Protein AF-0000000077493148 (afdb_homodimer)

Sequence (542 aa):
MTMSTRLASRWSARLVGFLVSLLFLVLINYAHFGVLLRYVWPAKPPVNRKRCTCECWDTIFKGTYETGVGRYKHMYFNVTPQTLKMWTLTVAAVLLTYECVTYVIRVALRSKIRPSMFVLLLAVIHSHYYSWWVFIGYYNDDFYQQWWHQLVFTCSELLSTVLVLKQLDQAVALSPRLLLATAGIAAFHVLAAGKDQFVYNVLLRRGEFHQVYRDSALMVSDVVYLVVTSAELVRMWCCERRSRDDVRMFGRDVLFCLVVIFGLIAMLSYFMTMSTRLASRWSARLVGFLVSLLFLVLINYAHFGVLLRYVWPAKPPVNRKRCTCECWDTIFKGTYETGVGRYKHMYFNVTPQTLKMWTLTVAAVLLTYECVTYVIRVALRSKIRPSMFVLLLAVIHSHYYSWWVFIGYYNDDFYQQWWHQLVFTCSELLSTVLVLKQLDQAVALSPRLLLATAGIAAFHVLAAGKDQFVYNVLLRRGEFHQVYRDSALMVSDVVYLVVTSAELVRMWCCERRSRDDVRMFGRDVLFCLVVIFGLIAMLSYF

Nearest PDB structures (foldseek):
  7vg4-assembly3_E  TM=3.176E-01  e=3.019E+00  Methylorubrum extorquens AM1
  8a1g-assembly2_B  TM=2.869E-01  e=4.208E+00  Homo sapiens
  7vg4-assembly3_E  TM=3.173E-01  e=3.093E+00  Methylorubrum extorquens AM1
  8a1g-assembly2_B  TM=2.863E-01  e=4.304E+00  Homo sapiens

pLDDT: mean 89.39, std 10.22, range [43.03, 98.69]

Radius of gyration: 27.41 Å; Cα contacts (8 Å, |Δi|>4): 600; chains: 2; bounding box: 83×66×48 Å

Foldseek 3Di:
DDPVVVVVVVVVLLVVLVVVLVVVVVVVVCCVVVPCCPPVNDDDDDDDQPPDWDPPAPCVVPPPVDDDTDGDDPDGDHPDVLVVVLVVLVVVLSVVSSVLSSLLSVLVSPANWDVLLVVLVVLCVLVSVVLSVVSNVCSVVVNCPCVVVSVVLNVLSVVLNVLSSVPGHPVDDDDLLSLLSNLLSLVLQLVLLCVPPQCPCAVVVNHDPVSNVSSVSSNRSSVSSNVSSVVVNVVVVVVDDDDPVRVVVVVVSNVVSVVVSVVVSVVSVVD/DDPVVVVVVVVVLLVVLVVVLVCVVVVVVCCVVVPCCPPVNDDDDDDDQPPDWDQPAPCVVPPPVDDDTDGDDPDGDHPDVLVVVLVVLVVVLSVVSSVLSSLLSVLVSPANWDVLLVVLVVLCVLVSVVLSVVSNVCSVVVNCPCVVVSVVLNVLSVVLNVLSSVPGHPVDDDDLLSLLSNLLSLVLQLVLLCVPPQCPCAVVVNHDPVSNVSSVSSNRSSVSSNVSSVVVNVVVVVVDDDDPVRVVVVVVSNVVSVVVSVVVSVVSVVD

Structure (mmCIF, N/CA/C/O backbone):
data_AF-0000000077493148-model_v1
#
loop_
_entity.id
_entity.type
_entity.pdbx_description
1 polymer 'Hypp8855 protein'
#
loop_
_atom_site.group_PDB
_atom_site.id
_atom_site.type_symbol
_atom_site.label_atom_id
_atom_site.label_alt_id
_atom_site.label_comp_id
_atom_site.label_asym_id
_atom_site.label_entity_id
_atom_site.label_seq_id
_atom_site.pdbx_PDB_ins_code
_atom_site.Cartn_x
_atom_site.Cartn_y
_atom_site.Cartn_z
_atom_site.occupancy
_atom_site.B_iso_or_equiv
_atom_site.auth_seq_id
_atom_site.auth_comp_id
_atom_site.auth_asym_id
_atom_site.auth_atom_id
_atom_site.pdbx_PDB_model_num
ATOM 1 N N . MET A 1 1 ? -8.062 34.125 4.699 1 43.03 1 MET A N 1
ATOM 2 C CA . MET A 1 1 ? -8.273 32.844 4.027 1 43.03 1 MET A CA 1
ATOM 3 C C . MET A 1 1 ? -9.164 31.922 4.855 1 43.03 1 MET A C 1
ATOM 5 O O . MET A 1 1 ? -8.812 31.547 5.977 1 43.03 1 MET A O 1
ATOM 9 N N . THR A 1 2 ? -10.406 31.781 4.531 1 50.44 2 THR A N 1
ATOM 10 C CA . THR A 1 2 ? -11.5 31.266 5.336 1 50.44 2 THR A CA 1
ATOM 11 C C . THR A 1 2 ? -11.336 29.75 5.551 1 50.44 2 THR A C 1
ATOM 13 O O . THR A 1 2 ? -10.594 29.094 4.824 1 50.44 2 THR A O 1
ATOM 16 N N . MET A 1 3 ? -11.875 29.297 6.684 1 53.62 3 MET A N 1
ATOM 17 C CA . MET A 1 3 ? -11.93 27.891 7.098 1 53.62 3 MET A CA 1
ATOM 18 C C . MET A 1 3 ? -12.281 26.984 5.922 1 53.62 3 MET A C 1
ATOM 20 O O . MET A 1 3 ? -11.742 25.891 5.793 1 53.62 3 MET A O 1
ATOM 24 N N . SER A 1 4 ? -13.125 27.406 5.082 1 50.62 4 SER A N 1
ATOM 25 C CA . SER A 1 4 ? -13.57 26.672 3.904 1 50.62 4 SER A CA 1
ATOM 26 C C . SER A 1 4 ? -12.445 26.531 2.885 1 50.62 4 SER A C 1
ATOM 28 O O . SER A 1 4 ? -12.258 25.469 2.299 1 50.62 4 SER A O 1
ATOM 30 N N . THR A 1 5 ? -11.617 27.562 2.76 1 53.09 5 THR A N 1
ATOM 31 C CA . THR A 1 5 ? -10.531 27.547 1.784 1 53.09 5 THR A CA 1
ATOM 32 C C . THR A 1 5 ? -9.398 26.625 2.252 1 53.09 5 THR A C 1
ATOM 34 O O . THR A 1 5 ? -8.75 25.969 1.438 1 53.09 5 THR A O 1
ATOM 37 N N . ARG A 1 6 ? -9.281 26.641 3.539 1 56.59 6 ARG A N 1
ATOM 38 C CA . ARG A 1 6 ? -8.234 25.797 4.102 1 56.59 6 ARG A CA 1
ATOM 39 C C . ARG A 1 6 ? -8.594 24.312 3.986 1 56.59 6 ARG A C 1
ATOM 41 O O . ARG A 1 6 ? -7.742 23.484 3.686 1 56.59 6 ARG A O 1
ATOM 48 N N . LEU A 1 7 ? -9.898 24.031 4.195 1 53.72 7 LEU A N 1
ATOM 49 C CA . LEU A 1 7 ? -10.391 22.672 4.098 1 53.72 7 LEU A CA 1
ATOM 50 C C . LEU A 1 7 ? -10.32 22.156 2.658 1 53.72 7 LEU A C 1
ATOM 52 O O . LEU A 1 7 ? -9.938 21.016 2.416 1 53.72 7 LEU A O 1
ATOM 56 N N . ALA A 1 8 ? -10.688 23.062 1.84 1 57.09 8 ALA A N 1
ATOM 57 C CA . ALA A 1 8 ? -10.602 22.734 0.42 1 57.09 8 ALA A CA 1
ATOM 58 C C . ALA A 1 8 ? -9.148 22.516 -0.002 1 57.09 8 ALA A C 1
ATOM 60 O O . ALA A 1 8 ? -8.859 21.609 -0.784 1 57.09 8 ALA A O 1
ATOM 61 N N . SER A 1 9 ? -8.352 23.25 0.668 1 66.31 9 SER A N 1
ATOM 62 C CA . SER A 1 9 ? -6.938 23.156 0.33 1 66.31 9 SER A CA 1
ATOM 63 C C . SER A 1 9 ? -6.32 21.875 0.888 1 66.31 9 SER A C 1
ATOM 65 O O . SER A 1 9 ? -5.512 21.234 0.22 1 66.31 9 SER A O 1
ATOM 67 N N . ARG A 1 10 ? -6.852 21.516 2.029 1 70.88 10 ARG A N 1
ATOM 68 C CA . ARG A 1 10 ? -6.328 20.312 2.645 1 70.88 10 ARG A CA 1
ATOM 69 C C . ARG A 1 10 ? -6.793 19.062 1.891 1 70.88 10 ARG A C 1
ATOM 71 O O . ARG A 1 10 ? -6.016 18.125 1.681 1 70.88 10 ARG A O 1
ATOM 78 N N . TRP A 1 11 ? -8.023 19.109 1.496 1 71.94 11 TRP A N 1
ATOM 79 C CA . TRP A 1 11 ? -8.586 17.984 0.736 1 71.94 11 TRP A CA 1
ATOM 80 C C . TRP A 1 11 ? -7.895 17.859 -0.619 1 71.94 11 TRP A C 1
ATOM 82 O O . TRP A 1 11 ? -7.605 16.75 -1.067 1 71.94 11 TRP A O 1
ATOM 92 N N . SER A 1 12 ? -7.609 18.922 -1.089 1 76.81 12 SER A N 1
ATOM 93 C CA . SER A 1 12 ? -6.918 18.922 -2.373 1 76.81 12 SER A CA 1
ATOM 94 C C . SER A 1 12 ? -5.5 18.375 -2.234 1 76.81 12 SER A C 1
ATOM 96 O O . SER A 1 12 ? -5.051 17.578 -3.068 1 76.81 12 SER A O 1
ATOM 98 N N . ALA A 1 13 ? -4.934 18.688 -1.164 1 82.25 13 ALA A N 1
ATOM 99 C CA . ALA A 1 13 ? -3.572 18.203 -0.948 1 82.25 13 ALA A CA 1
ATOM 100 C C . ALA A 1 13 ? -3.557 16.688 -0.717 1 82.25 13 ALA A C 1
ATOM 102 O O . ALA A 1 13 ? -2.664 15.992 -1.203 1 82.25 13 ALA A O 1
ATOM 103 N N . ARG A 1 14 ? -4.57 16.297 -0.125 1 86 14 ARG A N 1
ATOM 104 C CA . ARG A 1 14 ? -4.664 14.875 0.151 1 86 14 ARG A CA 1
ATOM 105 C C . ARG A 1 14 ? -4.945 14.086 -1.124 1 86 14 ARG A C 1
ATOM 107 O O . ARG A 1 14 ? -4.352 13.031 -1.353 1 86 14 ARG A O 1
ATOM 114 N N . LEU A 1 15 ? -5.805 14.594 -1.872 1 90.31 15 LEU A N 1
ATOM 115 C CA . LEU A 1 15 ? -6.133 13.953 -3.141 1 90.31 15 LEU A CA 1
ATOM 116 C C . LEU A 1 15 ? -4.926 13.945 -4.074 1 90.31 15 LEU A C 1
ATOM 118 O O . LEU A 1 15 ? -4.633 12.93 -4.707 1 90.31 15 LEU A O 1
ATOM 122 N N . VAL A 1 16 ? -4.203 15.016 -4.121 1 92.94 16 VAL A N 1
ATOM 123 C CA . VAL A 1 16 ? -3.008 15.094 -4.949 1 92.94 16 VAL A CA 1
ATOM 124 C C . VAL A 1 16 ? -1.946 14.133 -4.422 1 92.94 16 VAL A C 1
ATOM 126 O O . VAL A 1 16 ? -1.298 13.422 -5.195 1 92.94 16 VAL A O 1
ATOM 129 N N . GLY A 1 17 ? -1.82 14.133 -3.141 1 93.81 17 GLY A N 1
ATOM 130 C CA . GLY A 1 17 ? -0.888 13.195 -2.539 1 93.81 17 GLY A CA 1
ATOM 131 C C . GLY A 1 17 ? -1.199 11.75 -2.875 1 93.81 17 GLY A C 1
ATOM 132 O O . GLY A 1 17 ? -0.297 10.969 -3.191 1 93.81 17 GLY A O 1
ATOM 133 N N . PHE A 1 18 ? -2.449 11.477 -2.848 1 95.81 18 PHE A N 1
ATOM 134 C CA . PHE A 1 18 ? -2.9 10.133 -3.174 1 95.81 18 PHE A CA 1
ATOM 135 C C . PHE A 1 18 ? -2.568 9.789 -4.621 1 95.81 18 PHE A C 1
ATOM 137 O O . PHE A 1 18 ? -1.953 8.75 -4.891 1 95.81 18 PHE A O 1
ATOM 144 N N . LEU A 1 19 ? -2.9 10.617 -5.492 1 97 19 LEU A N 1
ATOM 145 C CA . LEU A 1 19 ? -2.734 10.359 -6.918 1 97 19 LEU A CA 1
ATOM 146 C C . LEU A 1 19 ? -1.258 10.297 -7.293 1 97 19 LEU A C 1
ATOM 148 O O . LEU A 1 19 ? -0.843 9.438 -8.062 1 97 19 LEU A O 1
ATOM 152 N N . VAL A 1 20 ? -0.428 11.141 -6.758 1 97.25 20 VAL A N 1
ATOM 153 C CA . VAL A 1 20 ? 1 11.164 -7.055 1 97.25 20 VAL A CA 1
ATOM 154 C C . VAL A 1 20 ? 1.672 9.922 -6.484 1 97.2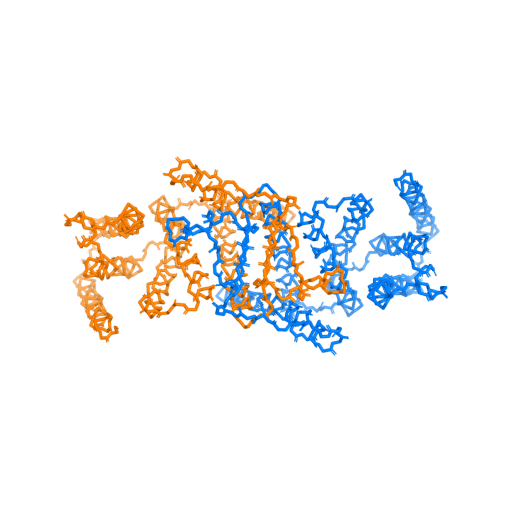5 20 VAL A C 1
ATOM 156 O O . VAL A 1 20 ? 2.531 9.32 -7.133 1 97.25 20 VAL A O 1
ATOM 159 N N . SER A 1 21 ? 1.252 9.57 -5.281 1 98 21 SER A N 1
ATOM 160 C CA . SER A 1 21 ? 1.817 8.367 -4.68 1 98 21 SER A CA 1
ATOM 161 C C . SER A 1 21 ? 1.467 7.125 -5.496 1 98 21 SER A C 1
ATOM 163 O O . SER A 1 21 ? 2.324 6.273 -5.742 1 98 21 SER A O 1
ATOM 165 N N . LEU A 1 22 ? 0.228 7.078 -5.883 1 98.25 22 LEU A N 1
ATOM 166 C CA . LEU A 1 22 ? -0.212 5.949 -6.695 1 98.25 22 LEU A CA 1
ATOM 167 C C . LEU A 1 22 ? 0.567 5.883 -8 1 98.25 22 LEU A C 1
ATOM 169 O O . LEU A 1 22 ? 1.091 4.828 -8.367 1 98.25 22 LEU A O 1
ATOM 173 N N . LEU A 1 23 ? 0.657 6.961 -8.641 1 98.25 23 LEU A N 1
ATOM 174 C CA . LEU A 1 23 ? 1.374 7.02 -9.906 1 98.25 23 LEU A CA 1
ATOM 175 C C . LEU A 1 23 ? 2.844 6.66 -9.719 1 98.25 23 LEU A C 1
ATOM 177 O O . LEU A 1 23 ? 3.402 5.887 -10.5 1 98.25 23 LEU A O 1
ATOM 181 N N . PHE A 1 24 ? 3.441 7.203 -8.703 1 98.25 24 PHE A N 1
ATOM 182 C CA . PHE A 1 24 ? 4.848 6.949 -8.43 1 98.25 24 PHE A CA 1
ATOM 183 C C . PHE A 1 24 ? 5.094 5.465 -8.188 1 98.25 24 PHE A C 1
ATOM 185 O O . PHE A 1 24 ? 6.008 4.879 -8.773 1 98.25 24 PHE A O 1
ATOM 192 N N . LEU A 1 25 ? 4.25 4.852 -7.359 1 98.38 25 LEU A N 1
ATOM 193 C CA . LEU A 1 25 ? 4.422 3.455 -6.977 1 98.38 25 LEU A CA 1
ATOM 194 C C . LEU A 1 25 ? 4.172 2.531 -8.164 1 98.38 25 LEU A C 1
ATOM 196 O O . LEU A 1 25 ? 4.797 1.476 -8.273 1 98.38 25 LEU A O 1
ATOM 200 N N . VAL A 1 26 ? 3.352 2.941 -9.055 1 98.12 26 VAL A N 1
ATOM 201 C CA . VAL A 1 26 ? 3.059 2.146 -10.242 1 98.12 26 VAL A CA 1
ATOM 202 C C . VAL A 1 26 ? 4.168 2.326 -11.273 1 98.12 26 VAL A C 1
ATOM 204 O O . VAL A 1 26 ? 4.664 1.348 -11.844 1 98.12 26 VAL A O 1
ATOM 207 N N . LEU A 1 27 ? 4.625 3.459 -11.406 1 97.12 27 LEU A N 1
ATOM 208 C CA . LEU A 1 27 ? 5.598 3.766 -12.445 1 97.12 27 LEU A CA 1
ATOM 209 C C . LEU A 1 27 ? 6.969 3.197 -12.094 1 97.12 27 LEU A C 1
ATOM 211 O O . LEU A 1 27 ? 7.719 2.789 -12.984 1 97.12 27 LEU A O 1
ATOM 215 N N . ILE A 1 28 ? 7.305 3.225 -10.883 1 96.5 28 ILE A N 1
ATOM 216 C CA . ILE A 1 28 ? 8.625 2.734 -10.508 1 96.5 28 ILE A CA 1
ATOM 217 C C . ILE A 1 28 ? 8.719 1.235 -10.789 1 96.5 28 ILE A C 1
ATOM 219 O O . ILE A 1 28 ? 9.75 0.744 -11.25 1 96.5 28 ILE A O 1
ATOM 223 N N . ASN A 1 29 ? 7.695 0.524 -10.5 1 93.88 29 ASN A N 1
ATOM 224 C CA . ASN A 1 29 ? 7.68 -0.9 -10.82 1 93.88 29 ASN A CA 1
ATOM 225 C C . ASN A 1 29 ? 7.629 -1.139 -12.328 1 93.88 29 ASN A C 1
ATOM 227 O O . ASN A 1 29 ? 8.266 -2.068 -12.828 1 93.88 29 ASN A O 1
ATOM 231 N N . TYR A 1 30 ? 6.93 -0.303 -12.984 1 94.25 30 TYR A N 1
ATOM 232 C CA . TYR A 1 30 ? 6.895 -0.405 -14.445 1 94.25 30 TYR A CA 1
ATOM 233 C C . TYR A 1 30 ? 8.266 -0.125 -15.047 1 94.25 30 TYR A C 1
ATOM 235 O O . TYR A 1 30 ? 8.68 -0.79 -16 1 94.25 30 TYR A O 1
ATOM 243 N N . ALA A 1 31 ? 8.914 0.811 -14.508 1 93.38 31 ALA A N 1
ATOM 244 C CA . ALA A 1 31 ? 10.266 1.113 -14.977 1 93.38 31 ALA A CA 1
ATOM 245 C C . ALA A 1 31 ? 11.195 -0.079 -14.766 1 93.38 31 ALA A C 1
ATOM 247 O O . ALA A 1 31 ? 12 -0.406 -15.641 1 93.38 31 ALA A O 1
ATOM 248 N N . HIS A 1 32 ? 11.039 -0.733 -13.672 1 90.88 32 HIS A N 1
ATOM 249 C CA . HIS A 1 32 ? 11.883 -1.879 -13.352 1 90.88 32 HIS A CA 1
ATOM 250 C C . HIS A 1 32 ? 11.531 -3.082 -14.219 1 90.88 32 HIS A C 1
ATOM 252 O O . HIS A 1 32 ? 12.375 -3.574 -14.977 1 90.88 32 HIS A O 1
ATOM 258 N N . PHE A 1 33 ? 10.312 -3.459 -14.25 1 88.75 33 PHE A N 1
ATOM 259 C CA . PHE A 1 33 ? 9.922 -4.723 -14.867 1 88.75 33 PHE A CA 1
ATOM 260 C C . PHE A 1 33 ? 9.5 -4.508 -16.312 1 88.75 33 PHE A C 1
ATOM 262 O O . PHE A 1 33 ? 9.75 -5.363 -17.172 1 88.75 33 PHE A O 1
ATOM 269 N N . GLY A 1 34 ? 8.906 -3.4 -16.594 1 85.12 34 GLY A N 1
ATOM 270 C CA . GLY A 1 34 ? 8.383 -3.15 -17.922 1 85.12 34 GLY A CA 1
ATOM 271 C C . GLY A 1 34 ? 9.422 -2.572 -18.875 1 85.12 34 GLY A C 1
ATOM 272 O O . GLY A 1 34 ? 9.328 -2.76 -20.078 1 85.12 34 GLY A O 1
ATOM 273 N N . VAL A 1 35 ? 10.398 -1.947 -18.266 1 86.81 35 VAL A N 1
ATOM 274 C CA . VAL A 1 35 ? 11.336 -1.258 -19.141 1 86.81 35 VAL A CA 1
ATOM 275 C C . VAL A 1 35 ? 12.734 -1.856 -18.969 1 86.81 35 VAL A C 1
ATOM 277 O O . VAL A 1 35 ? 13.242 -2.514 -19.891 1 86.81 35 VAL A O 1
ATOM 280 N N . LEU A 1 36 ? 13.273 -1.833 -17.828 1 83.69 36 LEU A N 1
ATOM 281 C CA . LEU A 1 36 ? 14.664 -2.217 -17.625 1 83.69 36 LEU A CA 1
ATOM 282 C C . LEU A 1 36 ? 14.859 -3.711 -17.875 1 83.69 36 LEU A C 1
ATOM 284 O O . LEU A 1 36 ? 15.727 -4.109 -18.641 1 83.69 36 LEU A O 1
ATOM 288 N N . LEU A 1 37 ? 14.039 -4.48 -17.312 1 79.75 37 LEU A N 1
ATOM 289 C CA . LEU A 1 37 ? 14.234 -5.922 -17.422 1 79.75 37 LEU A CA 1
ATOM 290 C C . LEU A 1 37 ? 13.836 -6.422 -18.797 1 79.75 37 LEU A C 1
ATOM 292 O O . LEU A 1 37 ? 14.375 -7.422 -19.281 1 79.75 37 LEU A O 1
ATOM 296 N N . ARG A 1 38 ? 13.023 -5.633 -19.438 1 76.06 38 ARG A N 1
ATOM 297 C CA . ARG A 1 38 ? 12.562 -6.055 -20.766 1 76.06 38 ARG A CA 1
ATOM 298 C C . ARG A 1 38 ? 13.547 -5.621 -21.844 1 76.06 38 ARG A C 1
ATOM 300 O O . ARG A 1 38 ? 13.789 -6.363 -22.797 1 76.06 38 ARG A O 1
ATOM 307 N N . TYR A 1 39 ? 14.109 -4.504 -21.625 1 79.25 39 TYR A N 1
ATOM 308 C CA . TYR A 1 39 ? 14.852 -3.949 -22.75 1 79.25 39 TYR A CA 1
ATOM 309 C C . TYR A 1 39 ? 16.344 -3.92 -22.453 1 79.25 39 TYR A C 1
ATOM 311 O O . TYR A 1 39 ? 17.172 -3.84 -23.375 1 79.25 39 TYR A O 1
ATOM 319 N N . VAL A 1 40 ? 16.641 -4.039 -21.234 1 76.19 40 VAL A N 1
ATOM 320 C CA . VAL A 1 40 ? 18.047 -3.916 -20.891 1 76.19 40 VAL A CA 1
ATOM 321 C C . VAL A 1 40 ? 18.609 -5.289 -20.531 1 76.19 40 VAL A C 1
ATOM 323 O O . VAL A 1 40 ? 19.781 -5.582 -20.844 1 76.19 40 VAL A O 1
ATOM 326 N N . TRP A 1 41 ? 17.734 -6.16 -20.078 1 75.94 41 TRP A N 1
ATOM 327 C CA . TRP A 1 41 ? 18.203 -7.473 -19.656 1 75.94 41 TRP A CA 1
ATOM 328 C C . TRP A 1 41 ? 18.031 -8.5 -20.766 1 75.94 41 TRP A C 1
ATOM 330 O O . TRP A 1 41 ? 17.219 -8.305 -21.672 1 75.94 41 TRP A O 1
ATOM 340 N N . PRO A 1 42 ? 18.812 -9.523 -20.641 1 72.81 42 PRO A N 1
ATOM 341 C CA . PRO A 1 42 ? 18.688 -10.562 -21.656 1 72.81 42 PRO A CA 1
ATOM 342 C C . PRO A 1 42 ? 17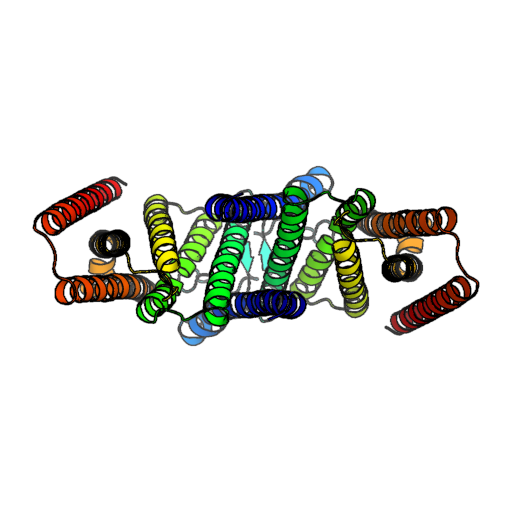.266 -11.141 -21.75 1 72.81 42 PRO A C 1
ATOM 344 O O . PRO A 1 42 ? 16.609 -11.289 -20.719 1 72.81 42 PRO A O 1
ATOM 347 N N . ALA A 1 43 ? 16.953 -11.477 -22.969 1 73.44 43 ALA A N 1
ATOM 348 C CA . ALA A 1 43 ? 15.617 -12.008 -23.234 1 73.44 43 ALA A CA 1
ATOM 349 C C . ALA A 1 43 ? 15.453 -13.391 -22.609 1 73.44 43 ALA A C 1
ATOM 351 O O . ALA A 1 43 ? 16.375 -14.211 -22.641 1 73.44 43 ALA A O 1
ATOM 352 N N . LYS A 1 44 ? 14.211 -13.609 -22.031 1 77.5 44 LYS A N 1
ATOM 353 C CA . LYS A 1 44 ? 13.867 -14.922 -21.484 1 77.5 44 LYS A CA 1
ATOM 354 C C . LYS A 1 44 ? 12.906 -15.664 -22.406 1 77.5 44 LYS A C 1
ATOM 356 O O . LYS A 1 44 ? 12.164 -15.039 -23.172 1 77.5 44 LYS A O 1
ATOM 361 N N . PRO A 1 45 ? 13.062 -17 -22.359 1 75.62 45 PRO A N 1
ATOM 362 C CA . PRO A 1 45 ? 12.164 -17.75 -23.234 1 75.62 45 PRO A CA 1
ATOM 363 C C . PRO A 1 45 ? 10.688 -17.484 -22.938 1 75.62 45 PRO A C 1
ATOM 365 O O . PRO A 1 45 ? 10.312 -17.281 -21.781 1 75.62 45 PRO A O 1
ATOM 368 N N . PRO A 1 46 ? 9.945 -17.531 -24.047 1 82.19 46 PRO A N 1
ATOM 369 C CA . PRO A 1 46 ? 8.516 -17.281 -23.859 1 82.19 46 PRO A CA 1
ATOM 370 C C . PRO A 1 46 ? 7.82 -18.406 -23.109 1 82.19 46 PRO A C 1
ATOM 372 O O . PRO A 1 46 ? 8.281 -19.562 -23.141 1 82.19 46 PRO A O 1
ATOM 375 N N . VAL A 1 47 ? 6.773 -18.109 -22.438 1 89.25 47 VAL A N 1
ATOM 376 C CA . VAL A 1 47 ? 5.969 -19.062 -21.672 1 89.25 47 VAL A CA 1
ATOM 377 C C . VAL A 1 47 ? 4.797 -19.547 -22.531 1 89.25 47 VAL A C 1
ATOM 379 O O . VAL A 1 47 ? 4.082 -18.734 -23.125 1 89.25 47 VAL A O 1
ATOM 382 N N . ASN A 1 48 ? 4.676 -20.875 -22.656 1 92.31 48 ASN A N 1
ATOM 383 C CA . ASN A 1 48 ? 3.486 -21.422 -23.297 1 92.31 48 ASN A CA 1
ATOM 384 C C . ASN A 1 48 ? 2.295 -21.438 -22.344 1 92.31 48 ASN A C 1
ATOM 386 O O . ASN A 1 48 ? 2.125 -22.391 -21.578 1 92.31 48 ASN A O 1
ATOM 390 N N . ARG A 1 49 ? 1.413 -20.562 -22.484 1 91.75 49 ARG A N 1
ATOM 391 C CA . ARG A 1 49 ? 0.325 -20.359 -21.531 1 91.75 49 ARG A CA 1
ATOM 392 C C . ARG A 1 49 ? -0.68 -21.5 -21.594 1 91.75 49 ARG A C 1
ATOM 394 O O . ARG A 1 49 ? -1.417 -21.75 -20.641 1 91.75 49 ARG A O 1
ATOM 401 N N . LYS A 1 50 ? -0.771 -22.141 -22.641 1 91.81 50 LYS A N 1
ATOM 402 C CA . LYS A 1 50 ? -1.789 -23.172 -22.828 1 91.81 50 LYS A CA 1
ATOM 403 C C . LYS A 1 50 ? -1.319 -24.516 -22.281 1 91.81 50 LYS A C 1
ATOM 405 O O . LYS A 1 50 ? -2.117 -25.297 -21.75 1 91.81 50 LYS A O 1
ATOM 410 N N . ARG A 1 51 ? -0.052 -24.766 -22.266 1 92.38 51 ARG A N 1
ATOM 411 C CA . ARG A 1 51 ? 0.412 -26.125 -21.984 1 92.38 51 ARG A CA 1
ATOM 412 C C . ARG A 1 51 ? 1.281 -26.156 -20.734 1 92.38 51 ARG A C 1
ATOM 414 O O . ARG A 1 51 ? 1.574 -27.219 -20.203 1 92.38 51 ARG A O 1
ATOM 421 N N . CYS A 1 52 ? 1.579 -24.969 -20.203 1 91.69 52 CYS A N 1
ATOM 422 C CA . CYS A 1 52 ? 2.482 -24.953 -19.062 1 91.69 52 CYS A CA 1
ATOM 423 C C . CYS A 1 52 ? 1.815 -25.547 -17.828 1 91.69 52 CYS A C 1
ATOM 425 O O . CYS A 1 52 ? 0.587 -25.594 -17.734 1 91.69 52 CYS A O 1
ATOM 427 N N . THR A 1 53 ? 2.668 -26.094 -17 1 90.44 53 THR A N 1
ATOM 428 C CA . THR A 1 53 ? 2.211 -26.609 -15.711 1 90.44 53 THR A CA 1
ATOM 429 C C . THR A 1 53 ? 3.094 -26.094 -14.578 1 90.44 53 THR A C 1
ATOM 431 O O . THR A 1 53 ? 4.254 -25.75 -14.797 1 90.44 53 THR A O 1
ATOM 434 N N . CYS A 1 54 ? 2.529 -25.984 -13.391 1 90.81 54 CYS A N 1
ATOM 435 C CA . CYS A 1 54 ? 3.266 -25.547 -12.211 1 90.81 54 CYS A CA 1
ATOM 436 C C . CYS A 1 54 ? 3.014 -26.5 -11.039 1 90.81 54 CYS A C 1
ATOM 438 O O . CYS A 1 54 ? 1.932 -26.484 -10.453 1 90.81 54 CYS A O 1
ATOM 440 N N . GLU A 1 55 ? 4.051 -27.203 -10.641 1 91.38 55 GLU A N 1
ATOM 441 C CA . GLU A 1 55 ? 3.973 -28.125 -9.516 1 91.38 55 GLU A CA 1
ATOM 442 C C . GLU A 1 55 ? 4.387 -27.438 -8.211 1 91.38 55 GLU A C 1
ATOM 444 O O . GLU A 1 55 ? 4.242 -28 -7.129 1 91.38 55 GLU A O 1
ATOM 449 N N . CYS A 1 56 ? 4.852 -26.266 -8.328 1 91.44 56 CYS A N 1
ATOM 450 C CA . CYS A 1 56 ? 5.422 -25.578 -7.172 1 91.44 56 CYS A CA 1
ATOM 451 C C . CYS A 1 56 ? 4.371 -24.734 -6.457 1 91.44 56 CYS A C 1
ATOM 453 O O . CYS A 1 56 ? 4.672 -24.062 -5.477 1 91.44 56 CYS A O 1
ATOM 455 N N . TRP A 1 57 ? 3.195 -24.828 -6.914 1 90.94 57 TRP A N 1
ATOM 456 C CA . TRP A 1 57 ? 2.123 -24 -6.359 1 90.94 57 TRP A CA 1
ATOM 457 C C . TRP A 1 57 ? 1.198 -24.844 -5.48 1 90.94 57 TRP A C 1
ATOM 459 O O . TRP A 1 57 ? 0.73 -25.906 -5.895 1 90.94 57 TRP A O 1
ATOM 469 N N . ASP A 1 58 ? 0.854 -24.328 -4.309 1 88.12 58 ASP A N 1
ATOM 470 C CA . ASP A 1 58 ? 0.04 -25.078 -3.359 1 88.12 58 ASP A CA 1
ATOM 471 C C . ASP A 1 58 ? -1.448 -24.891 -3.65 1 88.12 58 ASP A C 1
ATOM 473 O O . ASP A 1 58 ? -2.287 -25.594 -3.076 1 88.12 58 ASP A O 1
ATOM 477 N N . THR A 1 59 ? -1.874 -23.906 -4.453 1 84.62 59 THR A N 1
ATOM 478 C CA . THR A 1 59 ? -3.219 -23.672 -4.973 1 84.62 59 THR A CA 1
ATOM 479 C C . THR A 1 59 ? -4.152 -23.203 -3.863 1 84.62 59 THR A C 1
ATOM 481 O O . THR A 1 59 ? -5.344 -22.984 -4.098 1 84.62 59 THR A O 1
ATOM 484 N N . ILE A 1 60 ? -3.652 -23 -2.711 1 79.31 60 ILE A N 1
ATOM 485 C CA . ILE A 1 60 ? -4.477 -22.531 -1.604 1 79.31 60 ILE A CA 1
ATOM 486 C C . ILE A 1 60 ? -5.113 -21.188 -1.973 1 79.31 60 ILE A C 1
ATOM 488 O O . ILE A 1 60 ? -6.25 -20.906 -1.581 1 79.31 60 ILE A O 1
ATOM 492 N N . PHE A 1 61 ? -4.484 -20.531 -2.848 1 76.44 61 PHE A N 1
ATOM 493 C CA . PHE A 1 61 ? -4.945 -19.234 -3.326 1 76.44 61 PHE A CA 1
ATOM 494 C C . PHE A 1 61 ? -6.336 -19.344 -3.943 1 76.44 61 PHE A C 1
ATOM 496 O O . PHE A 1 61 ? -7.156 -18.438 -3.812 1 76.44 61 PHE A O 1
ATOM 503 N N . LYS A 1 62 ? -6.68 -20.5 -4.516 1 76.94 62 LYS A N 1
ATOM 504 C CA . LYS A 1 62 ? -7.914 -20.641 -5.289 1 76.94 62 LYS A CA 1
ATOM 505 C C . LYS A 1 62 ? -8.875 -21.609 -4.613 1 76.94 62 LYS A C 1
ATOM 507 O O . LYS A 1 62 ? -10.008 -21.781 -5.07 1 76.94 62 LYS A O 1
ATOM 512 N N . GLY A 1 63 ? -8.477 -22.094 -3.645 1 70.5 63 GLY A N 1
ATOM 513 C CA . GLY A 1 63 ? -9.359 -23.016 -2.955 1 70.5 63 GLY A CA 1
ATOM 514 C C . GLY A 1 63 ? -9.75 -24.203 -3.805 1 70.5 63 GLY A C 1
ATOM 515 O O . GLY A 1 63 ? -8.891 -24.859 -4.41 1 70.5 63 GLY A O 1
ATOM 516 N N . THR A 1 64 ? -11.031 -24.344 -3.889 1 67 64 THR A N 1
ATOM 517 C CA . THR A 1 64 ? -11.555 -25.547 -4.527 1 67 64 THR A CA 1
ATOM 518 C C . THR A 1 64 ? -11.562 -25.391 -6.043 1 67 64 THR A C 1
ATOM 520 O O . THR A 1 64 ? -11.75 -26.375 -6.77 1 67 64 THR A O 1
ATOM 523 N N . TYR A 1 65 ? -11.266 -24.156 -6.48 1 71.5 65 TYR A N 1
ATOM 524 C CA . TYR A 1 65 ? -11.359 -23.906 -7.914 1 71.5 65 TYR A CA 1
ATOM 525 C C . TYR A 1 65 ? -10.188 -24.531 -8.656 1 71.5 65 TYR A C 1
ATOM 527 O O . TYR A 1 65 ? -10.25 -24.75 -9.867 1 71.5 65 TYR A O 1
ATOM 535 N N . GLU A 1 66 ? -9.141 -24.719 -7.902 1 72.88 66 GLU A N 1
ATOM 536 C CA . GLU A 1 66 ? -7.961 -25.281 -8.555 1 72.88 66 GLU A CA 1
ATOM 537 C C . GLU A 1 66 ? -7.445 -26.5 -7.789 1 72.88 66 GLU A C 1
ATOM 539 O O . GLU A 1 66 ? -7.352 -26.469 -6.559 1 72.88 66 GLU A O 1
ATOM 544 N N . THR A 1 67 ? -7.742 -27.734 -8.5 1 65 67 THR A N 1
ATOM 545 C CA . THR A 1 67 ? -7.172 -28.969 -7.953 1 65 67 THR A CA 1
ATOM 546 C C . THR A 1 67 ? -6.16 -29.578 -8.922 1 65 67 THR A C 1
ATOM 548 O O . THR A 1 67 ? -6.34 -29.5 -10.141 1 65 67 THR A O 1
ATOM 551 N N . GLY A 1 68 ? -4.965 -29.922 -8.352 1 65.19 68 GLY A N 1
ATOM 552 C CA . GLY A 1 68 ? -3.967 -30.562 -9.195 1 65.19 68 GLY A CA 1
ATOM 553 C C . GLY A 1 68 ? -2.877 -29.609 -9.648 1 65.19 68 GLY A C 1
ATOM 554 O O . GLY A 1 68 ? -2.502 -28.688 -8.922 1 65.19 68 GLY A O 1
ATOM 555 N N . VAL A 1 69 ? -2.373 -29.984 -10.945 1 71.06 69 VAL A N 1
ATOM 556 C CA . VAL A 1 69 ? -1.29 -29.203 -11.531 1 71.06 69 VAL A CA 1
ATOM 557 C C . VAL A 1 69 ? -1.829 -27.859 -12.023 1 71.06 69 VAL A C 1
ATOM 559 O O . VAL A 1 69 ? -2.805 -27.812 -12.781 1 71.06 69 VAL A O 1
ATOM 562 N N . GLY A 1 70 ? -1.272 -26.781 -11.469 1 77.56 70 GLY A N 1
ATOM 563 C CA . GLY A 1 70 ? -1.742 -25.422 -11.742 1 77.56 70 GLY A CA 1
ATOM 564 C C . GLY A 1 70 ? -1.535 -25 -13.18 1 77.56 70 GLY A C 1
ATOM 565 O O . GLY A 1 70 ? -0.521 -25.344 -13.797 1 77.56 70 GLY A O 1
ATOM 566 N N . ARG A 1 71 ? -2.527 -24.297 -13.734 1 88.38 71 ARG A N 1
ATOM 567 C CA . ARG A 1 71 ? -2.459 -23.703 -15.07 1 88.38 71 ARG A CA 1
ATOM 568 C C . ARG A 1 71 ? -1.902 -22.297 -15.008 1 88.38 71 ARG A C 1
ATOM 570 O O . ARG A 1 71 ? -1.585 -21.797 -13.922 1 88.38 71 ARG A O 1
ATOM 577 N N . TYR A 1 72 ? -1.751 -21.781 -16.141 1 92.62 72 TYR A N 1
ATOM 578 C CA . TYR A 1 72 ? -1.123 -20.469 -16.25 1 92.62 72 TYR A CA 1
ATOM 579 C C . TYR A 1 72 ? -1.886 -19.438 -15.438 1 92.62 72 TYR A C 1
ATOM 581 O O . TYR A 1 72 ? -3.119 -19.406 -15.453 1 92.62 72 TYR A O 1
ATOM 589 N N . LYS A 1 73 ? -1.165 -18.672 -14.711 1 93.5 73 LYS A N 1
ATOM 590 C CA . LYS A 1 73 ? -1.604 -17.469 -14.023 1 93.5 73 LYS A CA 1
ATOM 591 C C . LYS A 1 73 ? -0.587 -16.328 -14.188 1 93.5 73 LYS A C 1
ATOM 593 O O . LYS A 1 73 ? 0.568 -16.578 -14.539 1 93.5 73 LYS A O 1
ATOM 598 N N . HIS A 1 74 ? -1.035 -15.203 -13.977 1 94.5 74 HIS A N 1
ATOM 599 C CA . HIS A 1 74 ? -0.11 -14.078 -14.031 1 94.5 74 HIS A CA 1
ATOM 600 C C . HIS A 1 74 ? 0.694 -13.961 -12.742 1 94.5 74 HIS A C 1
ATOM 602 O O . HIS A 1 74 ? 1.809 -13.43 -12.75 1 94.5 74 HIS A O 1
ATOM 608 N N . MET A 1 75 ? 0.133 -14.453 -11.719 1 94.38 75 MET A N 1
ATOM 609 C CA . MET A 1 75 ? 0.8 -14.453 -10.422 1 94.38 75 MET A CA 1
ATOM 610 C C . MET A 1 75 ? 0.446 -15.703 -9.625 1 94.38 75 MET A C 1
ATOM 612 O O . MET A 1 75 ? -0.707 -16.141 -9.625 1 94.38 75 MET A O 1
ATOM 616 N N . TYR A 1 76 ? 1.476 -16.266 -8.992 1 91.62 76 TYR A N 1
ATOM 617 C CA . TYR A 1 76 ? 1.356 -17.391 -8.062 1 91.62 76 TYR A CA 1
ATOM 618 C C . TYR A 1 76 ? 1.933 -17.016 -6.695 1 91.62 76 TYR A C 1
ATOM 620 O O . TYR A 1 76 ? 2.977 -16.375 -6.609 1 91.62 76 TYR A O 1
ATOM 628 N N . PHE A 1 77 ? 1.198 -17.375 -5.703 1 92.38 77 PHE A N 1
ATOM 629 C CA . PHE A 1 77 ? 1.872 -17.328 -4.41 1 92.38 77 PHE A CA 1
ATOM 630 C C . PHE A 1 77 ? 1.438 -18.5 -3.535 1 92.38 77 PHE A C 1
ATOM 632 O O . PHE A 1 77 ? 0.281 -18.922 -3.588 1 92.38 77 PHE A O 1
ATOM 639 N N . ASN A 1 78 ? 2.422 -19.016 -2.854 1 92 78 ASN A N 1
ATOM 640 C CA . ASN A 1 78 ? 2.195 -20.062 -1.853 1 92 78 ASN A CA 1
ATOM 641 C C . ASN A 1 78 ? 1.869 -19.453 -0.487 1 92 78 ASN A C 1
ATOM 643 O O . ASN A 1 78 ? 2.428 -18.422 -0.107 1 92 78 ASN A O 1
ATOM 647 N N . VAL A 1 79 ? 0.947 -20.078 0.202 1 91.88 79 VAL A N 1
ATOM 648 C CA . VAL A 1 79 ? 0.584 -19.578 1.526 1 91.88 79 VAL A CA 1
ATOM 649 C C . VAL A 1 79 ? 1.607 -20.047 2.555 1 91.88 79 VAL A C 1
ATOM 651 O O . VAL A 1 79 ? 1.471 -21.141 3.117 1 91.88 79 VAL A O 1
ATOM 654 N N . THR A 1 80 ? 2.645 -19.312 2.777 1 93.31 80 THR A N 1
ATOM 655 C CA . THR A 1 80 ? 3.75 -19.578 3.693 1 93.31 80 THR A CA 1
ATOM 656 C C . THR A 1 80 ? 4.039 -18.344 4.555 1 93.31 80 THR A C 1
ATOM 658 O O . THR A 1 80 ? 3.578 -17.25 4.246 1 93.31 80 THR A O 1
ATOM 661 N N . PRO A 1 81 ? 4.746 -18.547 5.645 1 94.62 81 PRO A N 1
ATOM 662 C CA . PRO A 1 81 ? 5.152 -17.391 6.434 1 94.62 81 PRO A CA 1
ATOM 663 C C . PRO A 1 81 ? 5.992 -16.391 5.637 1 94.62 81 PRO A C 1
ATOM 665 O O . PRO A 1 81 ? 5.918 -15.188 5.871 1 94.62 81 PRO A O 1
ATOM 668 N N . GLN A 1 82 ? 6.754 -16.875 4.664 1 97.25 82 GLN A N 1
ATOM 669 C CA . GLN A 1 82 ? 7.582 -16 3.84 1 97.25 82 GLN A CA 1
ATOM 670 C C . GLN A 1 82 ? 6.723 -15.078 2.982 1 97.25 82 GLN A C 1
ATOM 672 O O . GLN A 1 82 ? 7.051 -13.898 2.811 1 97.25 82 GLN A O 1
ATOM 677 N N . THR A 1 83 ? 5.652 -15.609 2.471 1 96.5 83 THR A N 1
ATOM 678 C CA . THR A 1 83 ? 4.754 -14.781 1.672 1 96.5 83 THR A CA 1
ATOM 679 C C . THR A 1 83 ? 4.109 -13.695 2.529 1 96.5 83 THR A C 1
ATOM 681 O O . THR A 1 83 ? 3.941 -12.562 2.078 1 96.5 83 THR A O 1
ATOM 684 N N . LEU A 1 84 ? 3.785 -14.078 3.758 1 96.94 84 LEU A N 1
ATOM 685 C CA . LEU A 1 84 ? 3.229 -13.086 4.668 1 96.94 84 LEU A CA 1
ATOM 686 C C . LEU A 1 84 ? 4.258 -12.008 4.984 1 96.94 84 LEU A C 1
ATOM 688 O O . LEU A 1 84 ? 3.912 -10.82 5.078 1 96.94 84 LEU A O 1
ATOM 692 N N . LYS A 1 85 ? 5.465 -12.414 5.152 1 97.62 85 LYS A N 1
ATOM 693 C CA . LYS A 1 85 ? 6.531 -11.445 5.398 1 97.62 85 LYS A CA 1
ATOM 694 C C . LYS A 1 85 ? 6.699 -10.5 4.207 1 97.62 85 LYS A C 1
ATOM 696 O O . LYS A 1 85 ? 6.883 -9.297 4.387 1 97.62 85 LYS A O 1
ATOM 701 N N . MET A 1 86 ? 6.676 -11.039 3.031 1 97.88 86 MET A N 1
ATOM 702 C CA . MET A 1 86 ? 6.797 -10.227 1.824 1 97.88 86 MET A CA 1
ATOM 703 C C . MET A 1 86 ? 5.629 -9.25 1.708 1 97.88 86 MET A C 1
ATOM 705 O O . MET A 1 86 ? 5.816 -8.094 1.337 1 97.88 86 MET A O 1
ATOM 709 N N . TRP A 1 87 ? 4.449 -9.727 2.059 1 98.06 87 TRP A N 1
ATOM 710 C CA . TRP A 1 87 ? 3.275 -8.859 2.066 1 98.06 87 TRP A CA 1
ATOM 711 C C . TRP A 1 87 ? 3.439 -7.734 3.08 1 98.06 87 TRP A C 1
ATOM 713 O O . TRP A 1 87 ? 3.227 -6.562 2.754 1 98.06 87 TRP A O 1
ATOM 723 N N . THR A 1 88 ? 3.855 -8.078 4.23 1 98.31 88 THR A N 1
ATOM 724 C CA . THR A 1 88 ? 4.039 -7.105 5.297 1 98.31 88 THR A CA 1
ATOM 725 C C . THR A 1 88 ? 5.047 -6.035 4.887 1 98.31 88 THR A C 1
ATOM 727 O O . THR A 1 88 ? 4.797 -4.84 5.051 1 98.31 88 THR A O 1
ATOM 730 N N . LEU A 1 89 ? 6.121 -6.492 4.348 1 98.31 89 LEU A N 1
ATOM 731 C CA . LEU A 1 89 ? 7.168 -5.582 3.895 1 98.31 89 LEU A CA 1
ATOM 732 C C . LEU A 1 89 ? 6.645 -4.656 2.799 1 98.31 89 LEU A C 1
ATOM 734 O O . LEU A 1 89 ? 6.93 -3.457 2.807 1 98.31 89 LEU A O 1
ATOM 738 N N . THR A 1 90 ? 5.906 -5.195 1.922 1 98.56 90 THR A N 1
ATOM 739 C CA . THR A 1 90 ? 5.387 -4.422 0.8 1 98.56 90 THR A CA 1
ATOM 740 C C . THR A 1 90 ? 4.387 -3.375 1.282 1 98.56 90 THR A C 1
ATOM 742 O O . THR A 1 90 ? 4.441 -2.219 0.861 1 98.56 90 THR A O 1
ATOM 745 N N . VAL A 1 91 ? 3.527 -3.764 2.16 1 98.69 91 VAL A N 1
ATOM 746 C CA . VAL A 1 91 ? 2.555 -2.82 2.697 1 98.69 91 VAL A CA 1
ATOM 747 C C . VAL A 1 91 ? 3.277 -1.696 3.436 1 98.69 91 VAL A C 1
ATOM 749 O O . VAL A 1 91 ? 2.959 -0.519 3.252 1 98.69 91 VAL A O 1
ATOM 752 N N . ALA A 1 92 ? 4.246 -2.035 4.207 1 98.19 92 ALA A N 1
ATOM 753 C CA . ALA A 1 92 ? 5.02 -1.033 4.938 1 98.19 92 ALA A CA 1
ATOM 754 C C . ALA A 1 92 ? 5.711 -0.068 3.98 1 98.19 92 ALA A C 1
ATOM 756 O O . ALA A 1 92 ? 5.691 1.146 4.191 1 98.19 92 ALA A O 1
ATOM 757 N N . ALA A 1 93 ? 6.293 -0.616 2.975 1 98.31 93 ALA A N 1
ATOM 758 C CA . ALA A 1 93 ? 7.008 0.209 2.004 1 98.31 93 ALA A CA 1
ATOM 759 C C . ALA A 1 93 ? 6.051 1.158 1.285 1 98.31 93 ALA A C 1
ATOM 761 O O . ALA A 1 93 ? 6.371 2.332 1.079 1 98.31 93 ALA A O 1
ATOM 762 N N . VAL A 1 94 ? 4.91 0.659 0.926 1 98.5 94 VAL A N 1
ATOM 763 C CA . VAL A 1 94 ? 3.918 1.471 0.23 1 98.5 94 VAL A CA 1
ATOM 764 C C . VAL A 1 94 ? 3.434 2.592 1.146 1 98.5 94 VAL A C 1
ATOM 766 O O . VAL A 1 94 ? 3.35 3.75 0.729 1 98.5 94 VAL A O 1
ATOM 769 N N . LEU A 1 95 ? 3.168 2.266 2.355 1 98.12 95 LEU A N 1
ATOM 770 C CA . LEU A 1 95 ? 2.666 3.26 3.295 1 98.12 95 LEU A CA 1
ATOM 771 C C . LEU A 1 95 ? 3.734 4.301 3.611 1 98.12 95 LEU A C 1
ATOM 773 O O . LEU A 1 95 ? 3.441 5.496 3.695 1 98.12 95 LEU A O 1
ATOM 777 N N . LEU A 1 96 ? 4.949 3.859 3.756 1 97.5 96 LEU A N 1
ATOM 778 C CA . LEU A 1 96 ? 6.031 4.797 4.023 1 97.5 96 LEU A CA 1
ATOM 779 C C . LEU A 1 96 ? 6.246 5.734 2.84 1 97.5 96 LEU A C 1
ATOM 781 O O . LEU A 1 96 ? 6.473 6.934 3.023 1 97.5 96 LEU A O 1
ATOM 785 N N . THR A 1 97 ? 6.195 5.164 1.659 1 97.81 97 THR A N 1
ATOM 786 C CA . THR A 1 97 ? 6.309 5.988 0.461 1 97.81 97 THR A CA 1
ATOM 787 C C . THR A 1 97 ? 5.172 7.008 0.398 1 97.81 97 THR A C 1
ATOM 789 O O . THR A 1 97 ? 5.398 8.172 0.072 1 97.81 97 THR A O 1
ATOM 792 N N . TYR A 1 98 ? 4.02 6.562 0.738 1 97.25 98 TYR A N 1
ATOM 793 C CA . TYR A 1 98 ? 2.857 7.441 0.741 1 97.25 98 TYR A CA 1
ATOM 794 C C . TYR A 1 98 ? 3.062 8.617 1.692 1 97.25 98 TYR A C 1
ATOM 796 O O . TYR A 1 98 ? 2.809 9.766 1.332 1 97.25 98 TYR A O 1
ATOM 804 N N . GLU A 1 99 ? 3.5 8.336 2.865 1 95.38 99 GLU A N 1
ATOM 805 C CA . GLU A 1 99 ? 3.738 9.375 3.859 1 95.38 99 GLU A CA 1
ATOM 806 C C . GLU A 1 99 ? 4.797 10.367 3.379 1 95.38 99 GLU A C 1
ATOM 808 O O . GLU A 1 99 ? 4.656 11.578 3.564 1 95.38 99 GLU A O 1
ATOM 813 N N . CYS A 1 100 ? 5.781 9.82 2.77 1 96.12 100 CYS A N 1
ATOM 814 C CA . CYS A 1 100 ? 6.855 10.68 2.281 1 96.12 100 CYS A CA 1
ATOM 815 C C . CYS A 1 100 ? 6.367 11.586 1.161 1 96.12 100 CYS A C 1
ATOM 817 O O . CYS A 1 100 ? 6.559 12.797 1.212 1 96.12 100 CYS A O 1
ATOM 819 N N . VAL A 1 101 ? 5.699 11.016 0.21 1 96.62 101 VAL A N 1
ATOM 820 C CA . VAL A 1 101 ? 5.238 11.758 -0.955 1 96.62 101 VAL A CA 1
ATOM 821 C C . VAL A 1 101 ? 4.207 12.805 -0.525 1 96.62 101 VAL A C 1
ATOM 823 O O . VAL A 1 101 ? 4.262 13.953 -0.96 1 96.62 101 VAL A O 1
ATOM 826 N N . THR A 1 102 ? 3.289 12.43 0.326 1 94.31 102 THR A N 1
ATOM 827 C CA . THR A 1 102 ? 2.26 13.367 0.771 1 94.31 102 THR A CA 1
ATOM 828 C C . THR A 1 102 ? 2.879 14.516 1.562 1 94.31 102 THR A C 1
ATOM 830 O O . THR A 1 102 ? 2.412 15.648 1.481 1 94.31 102 THR A O 1
ATOM 833 N N . TYR A 1 103 ? 3.922 14.234 2.303 1 94.06 103 TYR A N 1
ATOM 834 C CA . TYR A 1 103 ? 4.621 15.297 3.023 1 94.06 103 TYR A CA 1
ATOM 835 C C . TYR A 1 103 ? 5.27 16.281 2.055 1 94.06 103 TYR A C 1
ATOM 837 O O . TYR A 1 103 ? 5.156 17.5 2.223 1 94.06 103 TYR A O 1
ATOM 845 N N . VAL A 1 104 ? 5.914 15.742 1.068 1 96.69 104 VAL A N 1
ATOM 846 C CA . VAL A 1 104 ? 6.574 16.578 0.08 1 96.69 104 VAL A CA 1
ATOM 847 C C . VAL A 1 104 ? 5.547 17.469 -0.618 1 96.69 104 VAL A C 1
ATOM 849 O O . VAL A 1 104 ? 5.77 18.672 -0.801 1 96.69 104 VAL A O 1
ATOM 852 N N . ILE A 1 105 ? 4.43 16.875 -0.939 1 95.12 105 ILE A N 1
ATOM 853 C CA . ILE A 1 105 ? 3.371 17.625 -1.622 1 95.12 105 ILE A CA 1
ATOM 854 C C . ILE A 1 105 ? 2.822 18.703 -0.702 1 95.12 105 ILE A C 1
ATOM 856 O O . ILE A 1 105 ? 2.566 19.828 -1.143 1 95.12 105 ILE A O 1
ATOM 860 N N . ARG A 1 106 ? 2.672 18.406 0.516 1 92.75 106 ARG A N 1
ATOM 861 C CA . ARG A 1 106 ? 2.186 19.391 1.478 1 92.75 106 ARG A CA 1
ATOM 862 C C . ARG A 1 106 ? 3.146 20.578 1.589 1 92.75 106 ARG A C 1
ATOM 864 O O . ARG A 1 106 ? 2.721 21.734 1.606 1 92.75 106 ARG A O 1
ATOM 871 N N . VAL A 1 107 ? 4.391 20.312 1.644 1 94.62 107 VAL A N 1
ATOM 872 C CA . VAL A 1 107 ? 5.395 21.375 1.721 1 94.62 107 VAL A CA 1
ATOM 873 C C . VAL A 1 107 ? 5.371 22.203 0.438 1 94.62 107 VAL A C 1
ATOM 875 O O . VAL A 1 107 ? 5.406 23.438 0.487 1 94.62 107 VAL A O 1
ATOM 878 N N . ALA A 1 108 ? 5.238 21.516 -0.67 1 94.38 108 ALA A N 1
ATOM 879 C CA . ALA A 1 108 ? 5.23 22.188 -1.965 1 94.38 108 ALA A CA 1
ATOM 880 C C . ALA A 1 108 ? 4.035 23.125 -2.084 1 94.38 108 ALA A C 1
ATOM 882 O O . ALA A 1 108 ? 4.133 24.188 -2.699 1 94.38 108 ALA A O 1
ATOM 883 N N . LEU A 1 109 ? 2.922 22.781 -1.492 1 91.5 109 LEU A N 1
ATOM 884 C CA . LEU A 1 109 ? 1.692 23.562 -1.624 1 91.5 109 LEU A CA 1
ATOM 885 C C . LEU A 1 109 ? 1.634 24.672 -0.578 1 91.5 109 LEU A C 1
ATOM 887 O O . LEU A 1 109 ? 1.033 25.719 -0.813 1 91.5 109 LEU A O 1
ATOM 891 N N . ARG A 1 110 ? 2.242 24.5 0.519 1 90.94 110 ARG A N 1
ATOM 892 C CA . ARG A 1 110 ? 2.109 25.438 1.631 1 90.94 110 ARG A CA 1
ATOM 893 C C . ARG A 1 110 ? 3.307 26.375 1.701 1 90.94 110 ARG A C 1
ATOM 895 O O . ARG A 1 110 ? 3.219 27.453 2.279 1 90.94 110 ARG A O 1
ATOM 902 N N . SER A 1 111 ? 4.406 25.844 1.241 1 93.06 111 SER A N 1
ATOM 903 C CA . SER A 1 111 ? 5.656 26.594 1.324 1 93.06 111 SER A CA 1
ATOM 904 C C . SER A 1 111 ? 6.52 26.375 0.086 1 93.06 111 SER A C 1
ATOM 906 O O . SER A 1 111 ? 5.996 26.141 -1.007 1 93.06 111 SER A O 1
ATOM 908 N N . LYS A 1 112 ? 7.848 26.594 0.363 1 96.69 112 LYS A N 1
ATOM 909 C CA . LYS A 1 112 ? 8.812 26.375 -0.708 1 96.69 112 LYS A CA 1
ATOM 910 C C . LYS A 1 112 ? 9.758 25.234 -0.364 1 96.69 112 LYS A C 1
ATOM 912 O O . LYS A 1 112 ? 10.258 25.141 0.759 1 96.69 112 LYS A O 1
ATOM 917 N N . ILE A 1 113 ? 9.977 24.422 -1.312 1 97.75 113 ILE A N 1
ATOM 918 C CA . ILE A 1 113 ? 10.859 23.266 -1.155 1 97.75 113 ILE A CA 1
ATOM 919 C C . ILE A 1 113 ? 12.312 23.703 -1.293 1 97.75 113 ILE A C 1
ATOM 921 O O . ILE A 1 113 ? 12.656 24.484 -2.189 1 97.75 113 ILE A O 1
ATOM 925 N N . ARG A 1 114 ? 13.109 23.266 -0.455 1 98.06 114 ARG A N 1
ATOM 926 C CA . ARG A 1 114 ? 14.547 23.484 -0.572 1 98.06 114 ARG A CA 1
ATOM 927 C C . ARG A 1 114 ? 15.141 22.594 -1.655 1 98.06 114 ARG A C 1
ATOM 929 O O . ARG A 1 114 ? 15.109 21.359 -1.546 1 98.06 114 ARG A O 1
ATOM 936 N N . PRO A 1 115 ? 15.766 23.141 -2.654 1 97.75 115 PRO A N 1
ATOM 937 C CA . PRO A 1 115 ? 16.203 22.359 -3.805 1 97.75 115 PRO A CA 1
ATOM 938 C C . PRO A 1 115 ? 17.266 21.328 -3.439 1 97.75 115 PRO A C 1
ATOM 940 O O . PRO A 1 115 ? 17.25 20.203 -3.951 1 97.75 115 PRO A O 1
ATOM 943 N N . SER A 1 116 ? 18.188 21.656 -2.619 1 98.12 116 SER A N 1
ATOM 944 C CA . SER A 1 116 ? 19.25 20.719 -2.244 1 98.12 116 SER A CA 1
ATOM 945 C C . SER A 1 116 ? 18.672 19.484 -1.577 1 98.12 116 SER A C 1
ATOM 947 O O . SER A 1 116 ? 19.078 18.359 -1.891 1 98.12 116 SER A O 1
ATOM 949 N N . MET A 1 117 ? 17.672 19.703 -0.701 1 98.5 117 MET A N 1
ATOM 950 C CA . MET A 1 117 ? 17.047 18.562 -0.028 1 98.5 117 MET A CA 1
ATOM 951 C C . MET A 1 117 ? 16.203 17.75 -1.004 1 98.5 117 MET A C 1
ATOM 953 O O . MET A 1 117 ? 16.125 16.516 -0.887 1 98.5 117 MET A O 1
ATOM 957 N N . PHE A 1 118 ? 15.672 18.422 -1.929 1 98.56 118 PHE A N 1
ATOM 958 C CA . PHE A 1 118 ? 14.852 17.719 -2.914 1 98.56 118 PHE A CA 1
ATOM 959 C C . PHE A 1 118 ? 15.711 16.828 -3.805 1 98.56 118 PHE A C 1
ATOM 961 O O . PHE A 1 118 ? 15.32 15.711 -4.137 1 98.56 118 PHE A O 1
ATOM 968 N N . VAL A 1 119 ? 16.859 17.328 -4.184 1 98.5 119 VAL A N 1
ATOM 969 C CA . VAL A 1 119 ?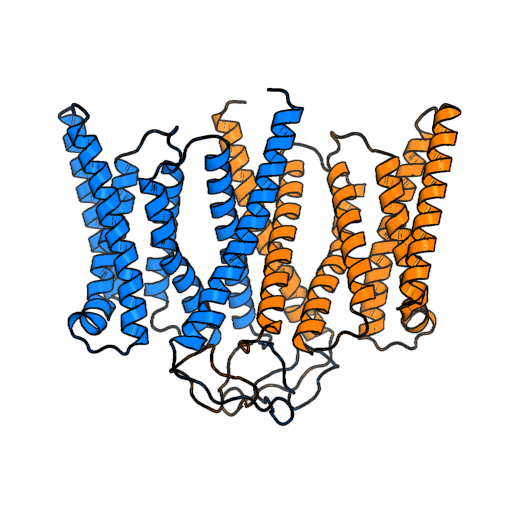 17.797 16.531 -4.965 1 98.5 119 VAL A CA 1
ATOM 970 C C . VAL A 1 119 ? 18.188 15.273 -4.195 1 98.5 119 VAL A C 1
ATOM 972 O O . VAL A 1 119 ? 18.297 14.188 -4.777 1 98.5 119 VAL A O 1
ATOM 975 N N . LEU A 1 120 ? 18.359 15.383 -2.932 1 98.69 120 LEU A N 1
ATOM 976 C CA . LEU A 1 120 ? 18.703 14.234 -2.102 1 98.69 120 LEU A CA 1
ATOM 977 C C . LEU A 1 120 ? 17.562 13.227 -2.08 1 98.69 120 LEU A C 1
ATOM 979 O O . LEU A 1 120 ? 17.797 12.016 -2.15 1 98.69 120 LEU A O 1
ATOM 983 N N . LEU A 1 121 ? 16.359 13.727 -2.041 1 98.5 121 LEU A N 1
ATOM 984 C CA . LEU A 1 121 ? 15.203 12.844 -2.037 1 98.5 121 LEU A CA 1
ATOM 985 C C . LEU A 1 121 ? 15.086 12.086 -3.357 1 98.5 121 LEU A C 1
ATOM 987 O O . LEU A 1 121 ? 14.711 10.914 -3.379 1 98.5 121 LEU A O 1
ATOM 991 N N . LEU A 1 122 ? 15.43 12.727 -4.414 1 97.94 122 LEU A N 1
ATOM 992 C CA . LEU A 1 122 ? 15.406 12.062 -5.711 1 97.94 122 LEU A CA 1
ATOM 993 C C . LEU A 1 122 ? 16.5 11.008 -5.801 1 97.94 122 LEU A C 1
ATOM 995 O O . LEU A 1 122 ? 16.281 9.914 -6.316 1 97.94 122 LEU A O 1
ATOM 999 N N . ALA A 1 123 ? 17.594 11.297 -5.238 1 97.88 123 ALA A N 1
ATOM 1000 C CA . ALA A 1 123 ? 18.766 10.43 -5.344 1 97.88 123 ALA A CA 1
ATOM 1001 C C . ALA A 1 123 ? 18.562 9.141 -4.551 1 97.88 123 ALA A C 1
ATOM 1003 O O . ALA A 1 123 ? 19.109 8.086 -4.91 1 97.88 123 ALA A O 1
ATOM 1004 N N . VAL A 1 124 ? 17.781 9.211 -3.516 1 97.81 124 VAL A N 1
ATOM 1005 C CA . VAL A 1 124 ? 17.719 8.078 -2.604 1 97.81 124 VAL A CA 1
ATOM 1006 C C . VAL A 1 124 ? 16.594 7.129 -3.041 1 97.81 124 VAL A C 1
ATOM 1008 O O . VAL A 1 124 ? 16.469 6.027 -2.498 1 97.81 124 VAL A O 1
ATOM 1011 N N . ILE A 1 125 ? 15.844 7.402 -4.039 1 97.5 125 ILE A N 1
ATOM 1012 C CA . ILE A 1 125 ? 14.719 6.594 -4.504 1 97.5 125 ILE A CA 1
ATOM 1013 C C . ILE A 1 125 ? 15.211 5.191 -4.867 1 97.5 125 ILE A C 1
ATOM 1015 O O . ILE A 1 125 ? 14.609 4.195 -4.457 1 97.5 125 ILE A O 1
ATOM 1019 N N . HIS A 1 126 ? 16.281 5.125 -5.578 1 95.94 126 HIS A N 1
ATOM 1020 C CA . HIS A 1 126 ? 16.812 3.828 -5.992 1 95.94 126 HIS A CA 1
ATOM 1021 C C . HIS A 1 126 ? 17.188 2.975 -4.785 1 95.94 126 HIS A C 1
ATOM 1023 O O . HIS A 1 126 ? 16.906 1.775 -4.754 1 95.94 126 HIS A O 1
ATOM 1029 N N . SER A 1 127 ? 17.781 3.539 -3.83 1 96.69 127 SER A N 1
ATOM 1030 C CA . SER A 1 127 ? 18.234 2.803 -2.652 1 96.69 127 SER A CA 1
ATOM 1031 C C . SER A 1 127 ? 17.062 2.221 -1.877 1 96.69 127 SER A C 1
ATOM 1033 O O . SER A 1 127 ? 17.109 1.067 -1.445 1 96.69 127 SER A O 1
ATOM 1035 N N . HIS A 1 128 ? 16.062 3.006 -1.684 1 97.88 128 HIS A N 1
ATOM 1036 C CA . HIS A 1 128 ? 14.883 2.512 -0.978 1 97.88 128 HIS A CA 1
ATOM 1037 C C . HIS A 1 128 ? 14.188 1.414 -1.772 1 97.88 128 HIS A C 1
ATOM 1039 O O . HIS A 1 128 ? 13.766 0.403 -1.206 1 97.88 128 HIS A O 1
ATOM 1045 N N . TYR A 1 129 ? 14.07 1.634 -3.033 1 97.31 129 TYR A N 1
ATOM 1046 C CA . TYR A 1 129 ? 13.453 0.625 -3.883 1 97.31 129 TYR A CA 1
ATOM 1047 C C . TYR A 1 129 ? 14.242 -0.675 -3.857 1 97.31 129 TYR A C 1
ATOM 1049 O O . TYR A 1 129 ? 13.672 -1.758 -3.717 1 97.31 129 TYR A O 1
ATOM 1057 N N . TYR A 1 130 ? 15.5 -0.536 -4.008 1 95.31 130 TYR A N 1
ATOM 1058 C CA . TYR A 1 130 ? 16.375 -1.701 -3.984 1 95.31 130 TYR A CA 1
ATOM 1059 C C . TYR A 1 130 ? 16.25 -2.449 -2.662 1 95.31 130 TYR A C 1
ATOM 1061 O O . TYR A 1 130 ? 16.219 -3.684 -2.641 1 95.31 130 TYR A O 1
ATOM 1069 N N . SER A 1 131 ? 16.219 -1.729 -1.61 1 96.69 131 SER A N 1
ATOM 1070 C CA . SER A 1 131 ? 16.078 -2.363 -0.303 1 96.69 131 SER A CA 1
ATOM 1071 C C . SER A 1 131 ? 14.812 -3.199 -0.22 1 96.69 131 SER A C 1
ATOM 1073 O O . SER A 1 131 ? 14.844 -4.352 0.215 1 96.69 131 SER A O 1
ATOM 1075 N N . TRP A 1 132 ? 13.695 -2.617 -0.615 1 97.38 132 TRP A N 1
ATOM 1076 C CA . TRP A 1 132 ? 12.438 -3.359 -0.64 1 97.38 132 TRP A CA 1
ATOM 1077 C C . TRP A 1 132 ? 12.562 -4.609 -1.508 1 97.38 132 TRP A C 1
ATOM 1079 O O . TRP A 1 132 ? 12.203 -5.707 -1.08 1 97.38 132 TRP A O 1
ATOM 1089 N N . TRP A 1 133 ? 13.164 -4.441 -2.629 1 95.31 133 TRP A N 1
ATOM 1090 C CA . TRP A 1 133 ? 13.242 -5.523 -3.604 1 95.31 133 TRP A CA 1
ATOM 1091 C C . TRP A 1 133 ? 14.172 -6.629 -3.111 1 95.31 133 TRP A C 1
ATOM 1093 O O . TRP A 1 133 ? 13.867 -7.816 -3.256 1 95.31 133 TRP A O 1
ATOM 1103 N N . VAL A 1 134 ? 15.258 -6.301 -2.518 1 94.75 134 VAL A N 1
ATOM 1104 C CA . VAL A 1 134 ? 16.234 -7.297 -2.09 1 94.75 134 VAL A CA 1
ATOM 1105 C C . VAL A 1 134 ? 15.664 -8.117 -0.934 1 94.75 134 VAL A C 1
ATOM 1107 O O . VAL A 1 134 ? 15.875 -9.328 -0.855 1 94.75 134 VAL A O 1
ATOM 1110 N N . PHE A 1 135 ? 14.938 -7.484 -0.067 1 96.94 135 PHE A N 1
ATOM 1111 C CA . PHE A 1 135 ? 14.32 -8.227 1.024 1 96.94 135 PHE A CA 1
ATOM 1112 C C . PHE A 1 135 ? 13.242 -9.164 0.497 1 96.94 135 PHE A C 1
ATOM 1114 O O . PHE A 1 135 ? 13.062 -10.266 1.011 1 96.94 135 PHE A O 1
ATOM 1121 N N . ILE A 1 136 ? 12.492 -8.711 -0.531 1 96.44 136 ILE A N 1
ATOM 1122 C CA . ILE A 1 136 ? 11.547 -9.602 -1.197 1 96.44 136 ILE A CA 1
ATOM 1123 C C . ILE A 1 136 ? 12.281 -10.82 -1.746 1 96.44 136 ILE A C 1
ATOM 1125 O O . ILE A 1 136 ? 11.812 -11.953 -1.607 1 96.44 136 ILE A O 1
ATOM 1129 N N . GLY A 1 137 ? 13.43 -10.562 -2.307 1 94.06 137 GLY A N 1
ATOM 1130 C CA . GLY A 1 137 ? 14.234 -11.656 -2.82 1 94.06 137 GLY A CA 1
ATOM 1131 C C . GLY A 1 137 ? 14.711 -12.609 -1.739 1 94.06 137 GLY A C 1
ATOM 1132 O O . GLY A 1 137 ? 14.672 -13.828 -1.919 1 94.06 137 GLY A O 1
ATOM 1133 N N . TYR A 1 138 ? 15.141 -12.062 -0.611 1 95.44 138 TYR A N 1
ATOM 1134 C CA . TYR A 1 138 ? 15.586 -12.883 0.507 1 95.44 138 TYR A CA 1
ATOM 1135 C C . TYR A 1 138 ? 14.461 -13.789 0.998 1 95.44 138 TYR A C 1
ATOM 1137 O O . TYR A 1 138 ? 14.648 -15 1.146 1 95.44 138 TYR A O 1
ATOM 1145 N N . TYR A 1 139 ? 13.336 -13.219 1.169 1 96.62 139 TYR A N 1
ATOM 1146 C CA . TYR A 1 139 ? 12.195 -13.984 1.652 1 96.62 139 TYR A CA 1
ATOM 1147 C C . TYR A 1 139 ? 11.727 -14.984 0.604 1 96.62 139 TYR A C 1
ATOM 1149 O O . TYR A 1 139 ? 11.398 -16.125 0.932 1 96.62 139 TYR A O 1
ATOM 1157 N N . ASN A 1 140 ? 11.75 -14.586 -0.614 1 95.5 140 ASN A N 1
ATOM 1158 C CA . ASN A 1 140 ? 11.211 -15.414 -1.685 1 95.5 140 ASN A CA 1
ATOM 1159 C C . ASN A 1 140 ? 12.102 -16.625 -1.968 1 95.5 140 ASN A C 1
ATOM 1161 O O . ASN A 1 140 ? 11.609 -17.672 -2.379 1 95.5 140 ASN A O 1
ATOM 1165 N N . ASP A 1 141 ? 13.398 -16.5 -1.71 1 93.75 141 ASP A N 1
ATOM 1166 C CA . ASP A 1 141 ? 14.359 -17.547 -2.049 1 93.75 141 ASP A CA 1
ATOM 1167 C C . ASP A 1 141 ? 14.844 -18.281 -0.797 1 93.75 141 ASP A C 1
ATOM 1169 O O . ASP A 1 141 ? 15.609 -19.234 -0.889 1 93.75 141 ASP A O 1
ATOM 1173 N N . ASP A 1 142 ? 14.414 -17.891 0.295 1 94.5 142 ASP A N 1
ATOM 1174 C CA . ASP A 1 142 ? 14.953 -18.406 1.549 1 94.5 142 ASP A CA 1
ATOM 1175 C C . ASP A 1 142 ? 16.469 -18.281 1.581 1 94.5 142 ASP A C 1
ATOM 1177 O O . ASP A 1 142 ? 17.172 -19.25 1.909 1 94.5 142 ASP A O 1
ATOM 1181 N N . PHE A 1 143 ? 16.953 -17.141 1.202 1 90.5 143 PHE A N 1
ATOM 1182 C CA . PHE A 1 143 ? 18.375 -16.828 1.143 1 90.5 143 PHE A CA 1
ATOM 1183 C C . PHE A 1 143 ? 18.688 -15.578 1.94 1 90.5 143 PHE A C 1
ATOM 1185 O O . PHE A 1 143 ? 18.359 -14.469 1.516 1 90.5 143 PHE A O 1
ATOM 1192 N N . TYR A 1 144 ? 19.625 -15.836 3.068 1 89.88 144 TYR A N 1
ATOM 1193 C CA . TYR A 1 144 ? 19.734 -14.727 4.008 1 89.88 144 TYR A CA 1
ATOM 1194 C C . TYR A 1 144 ? 21.203 -14.391 4.27 1 89.88 144 TYR A C 1
ATOM 1196 O O . TYR A 1 144 ? 21.531 -13.836 5.32 1 89.88 144 TYR A O 1
ATOM 1204 N N . GLN A 1 145 ? 22.125 -14.672 3.459 1 85.25 145 GLN A N 1
ATOM 1205 C CA . GLN A 1 145 ? 23.562 -14.5 3.682 1 85.25 145 GLN A CA 1
ATOM 1206 C C . GLN A 1 145 ? 23.906 -13.039 3.939 1 85.25 145 GLN A C 1
ATOM 1208 O O . GLN A 1 145 ? 24.797 -12.742 4.734 1 85.25 145 GLN A O 1
ATOM 1213 N N . GLN A 1 146 ? 23.203 -12.078 3.328 1 85.12 146 GLN A N 1
ATOM 1214 C CA . GLN A 1 146 ? 23.516 -10.664 3.508 1 85.12 146 GLN A CA 1
ATOM 1215 C C . GLN A 1 146 ? 22.359 -9.914 4.16 1 85.12 146 GLN A C 1
ATOM 1217 O O . GLN A 1 146 ? 22.219 -8.703 3.975 1 85.12 146 GLN A O 1
ATOM 1222 N N . TRP A 1 147 ? 21.734 -10.602 4.945 1 90.75 147 TRP A N 1
ATOM 1223 C CA . TRP A 1 147 ? 20.531 -10.039 5.535 1 90.75 147 TRP A CA 1
ATOM 1224 C C . TRP A 1 147 ? 20.859 -8.914 6.512 1 90.75 147 TRP A C 1
ATOM 1226 O O . TRP A 1 147 ? 20.281 -7.828 6.441 1 90.75 147 TRP A O 1
ATOM 1236 N N . TRP A 1 148 ? 21.844 -9.156 7.328 1 88.69 148 TRP A N 1
ATOM 1237 C CA . TRP A 1 148 ? 22.188 -8.188 8.367 1 88.69 148 TRP A CA 1
ATOM 1238 C C . TRP A 1 148 ? 22.812 -6.941 7.766 1 88.69 148 TRP A C 1
ATOM 1240 O O . TRP A 1 148 ? 22.516 -5.82 8.195 1 88.69 148 TRP A O 1
ATOM 1250 N N . HIS A 1 149 ? 23.641 -7.113 6.793 1 89.5 149 HIS A N 1
ATOM 1251 C CA . HIS A 1 149 ? 24.219 -5.973 6.09 1 89.5 149 HIS A CA 1
ATOM 1252 C C . HIS A 1 149 ? 23.141 -5.105 5.461 1 89.5 149 HIS A C 1
ATOM 1254 O O . HIS A 1 149 ? 23.141 -3.883 5.629 1 89.5 149 HIS A O 1
ATOM 1260 N N . GLN A 1 150 ? 22.25 -5.805 4.875 1 92.69 150 GLN A N 1
ATOM 1261 C CA . GLN A 1 150 ? 21.172 -5.082 4.207 1 92.69 150 GLN A CA 1
ATOM 1262 C C . GLN A 1 150 ? 20.281 -4.359 5.219 1 92.69 150 GLN A C 1
ATOM 1264 O O . GLN A 1 150 ? 19.812 -3.252 4.953 1 92.69 150 GLN A O 1
ATOM 1269 N N . LEU A 1 151 ? 20.094 -4.945 6.344 1 94.81 151 LEU A N 1
ATOM 1270 C CA . LEU A 1 151 ? 19.266 -4.328 7.379 1 94.81 151 LEU A CA 1
ATOM 1271 C C . LEU A 1 151 ? 19.922 -3.045 7.891 1 94.81 151 LEU A C 1
ATOM 1273 O O . LEU A 1 151 ? 19.234 -2.031 8.07 1 94.81 151 LEU A O 1
ATOM 1277 N N . VAL A 1 152 ? 21.188 -3.033 8.109 1 93.94 152 VAL A N 1
ATOM 1278 C CA . VAL A 1 152 ? 21.906 -1.859 8.586 1 93.94 152 VAL A CA 1
ATOM 1279 C C . VAL A 1 152 ? 21.828 -0.741 7.551 1 93.94 152 VAL A C 1
ATOM 1281 O O . VAL A 1 152 ? 21.531 0.408 7.891 1 93.94 152 VAL A O 1
ATOM 1284 N N . PHE A 1 153 ? 22 -1.077 6.312 1 94.81 153 PHE A N 1
ATOM 1285 C CA . PHE A 1 153 ? 21.922 -0.089 5.246 1 94.81 153 PHE A CA 1
ATOM 1286 C C . PHE A 1 153 ? 20.516 0.478 5.133 1 94.81 153 PHE A C 1
ATOM 1288 O O . PHE A 1 153 ? 20.328 1.688 4.977 1 94.81 153 PHE A O 1
ATOM 1295 N N . THR A 1 154 ? 19.578 -0.36 5.258 1 96.94 154 THR A N 1
ATOM 1296 C CA . THR A 1 154 ? 18.188 0.061 5.129 1 96.94 154 THR A CA 1
ATOM 1297 C C . THR A 1 154 ? 17.797 0.997 6.27 1 96.94 154 THR A C 1
ATOM 1299 O O . THR A 1 154 ? 17.219 2.064 6.035 1 96.94 154 THR A O 1
ATOM 1302 N N . CYS A 1 155 ? 18.109 0.647 7.484 1 96.56 155 CYS A N 1
ATOM 1303 C CA . CYS A 1 155 ? 17.75 1.447 8.648 1 96.56 155 CYS A CA 1
ATOM 1304 C C . CYS A 1 155 ? 18.453 2.797 8.625 1 96.56 155 CYS A C 1
ATOM 1306 O O . CYS A 1 155 ? 17.844 3.828 8.922 1 96.56 155 CYS A O 1
ATOM 1308 N N . SER A 1 156 ? 19.703 2.75 8.305 1 96.5 156 SER A N 1
ATOM 1309 C CA . SER A 1 156 ? 20.453 4.004 8.25 1 96.5 156 SER A CA 1
ATOM 1310 C C . SER A 1 156 ? 19.938 4.895 7.125 1 96.5 156 SER A C 1
ATOM 1312 O O . SER A 1 156 ? 19.875 6.117 7.277 1 96.5 156 SER A O 1
ATOM 1314 N N . GLU A 1 157 ? 19.594 4.312 6.035 1 97.56 157 GLU A N 1
ATOM 1315 C CA . GLU A 1 157 ? 19.031 5.082 4.926 1 97.56 157 GLU A CA 1
ATOM 1316 C C . GLU A 1 157 ? 17.703 5.715 5.305 1 97.56 157 GLU A C 1
ATOM 1318 O O . GLU A 1 157 ? 17.422 6.859 4.941 1 97.56 157 GLU A O 1
ATOM 1323 N N . LEU A 1 158 ? 16.922 4.977 5.969 1 97.81 158 LEU A N 1
ATOM 1324 C CA . LEU A 1 158 ? 15.648 5.512 6.445 1 97.81 158 LEU A CA 1
ATOM 1325 C C . LEU A 1 158 ? 15.867 6.699 7.375 1 97.81 158 LEU A C 1
ATOM 1327 O O . LEU A 1 158 ? 15.195 7.727 7.25 1 97.81 158 LEU A O 1
ATOM 1331 N N . LEU A 1 159 ? 16.766 6.523 8.25 1 97.25 159 LEU A N 1
ATOM 1332 C CA . LEU A 1 159 ? 17.109 7.621 9.156 1 97.25 159 LEU A CA 1
ATOM 1333 C C . LEU A 1 159 ? 17.578 8.844 8.375 1 97.25 159 LEU A C 1
ATOM 1335 O O . LEU A 1 159 ? 17.125 9.961 8.633 1 97.25 159 LEU A O 1
ATOM 1339 N N . SER A 1 160 ? 18.438 8.609 7.453 1 97.75 160 SER A N 1
ATOM 1340 C CA . SER A 1 160 ? 18.938 9.695 6.621 1 97.75 160 SER A CA 1
ATOM 1341 C C . SER A 1 160 ? 17.812 10.414 5.895 1 97.75 160 SER A C 1
ATOM 1343 O O . SER A 1 160 ? 17.781 11.648 5.84 1 97.75 160 SER A O 1
ATOM 1345 N N . THR A 1 161 ? 16.891 9.695 5.359 1 98.25 161 THR A N 1
ATOM 1346 C CA . THR A 1 161 ? 15.773 10.273 4.629 1 98.25 161 THR A CA 1
ATOM 1347 C C . THR A 1 161 ? 14.898 11.117 5.555 1 98.25 161 THR A C 1
ATOM 1349 O O . THR A 1 161 ? 14.453 12.195 5.172 1 98.25 161 THR A O 1
ATOM 1352 N N . VAL A 1 162 ? 14.727 10.648 6.75 1 97.5 162 VAL A N 1
ATOM 1353 C CA . VAL A 1 162 ? 13.945 11.406 7.723 1 97.5 162 VAL A CA 1
ATOM 1354 C C . VAL A 1 162 ? 14.641 12.734 8.023 1 97.5 162 VAL A C 1
ATOM 1356 O O . VAL A 1 162 ? 13.992 13.781 8.094 1 97.5 162 VAL A O 1
ATOM 1359 N N . LEU A 1 163 ? 15.898 12.711 8.195 1 97.88 163 LEU A N 1
ATOM 1360 C CA . LEU A 1 163 ? 16.656 13.922 8.469 1 97.88 163 LEU A CA 1
ATOM 1361 C C . LEU A 1 163 ? 16.547 14.914 7.312 1 97.88 163 LEU A C 1
ATOM 1363 O O . LEU A 1 163 ? 16.422 16.125 7.531 1 97.88 163 LEU A O 1
ATOM 1367 N N . VAL A 1 164 ? 16.547 14.367 6.113 1 98.5 164 VAL A N 1
ATOM 1368 C CA . VAL A 1 164 ? 16.422 15.203 4.922 1 98.5 164 VAL A CA 1
ATOM 1369 C C . VAL A 1 164 ? 15.016 15.805 4.852 1 98.5 164 VAL A C 1
ATOM 1371 O O . VAL A 1 164 ? 14.859 17 4.582 1 98.5 164 VAL A O 1
ATOM 1374 N N . LEU A 1 165 ? 14.055 15.062 5.156 1 97.69 165 LEU A N 1
ATOM 1375 C CA . LEU A 1 165 ? 12.68 15.531 5.113 1 97.69 165 LEU A CA 1
ATOM 1376 C C . LEU A 1 165 ? 12.445 16.641 6.137 1 97.69 165 LEU A C 1
ATOM 1378 O O . LEU A 1 165 ? 11.711 17.594 5.875 1 97.69 165 LEU A O 1
ATOM 1382 N N . LYS A 1 166 ? 13.078 16.547 7.25 1 97.25 166 LYS A N 1
ATOM 1383 C CA . LYS A 1 166 ? 12.945 17.547 8.297 1 97.25 166 LYS A CA 1
ATOM 1384 C C . LYS A 1 166 ? 13.477 18.906 7.832 1 97.25 166 LYS A C 1
ATOM 1386 O O . LYS A 1 166 ? 13.094 19.938 8.367 1 97.25 166 LYS A O 1
ATOM 1391 N N . GLN A 1 167 ? 14.312 18.828 6.852 1 97.94 167 GLN A N 1
ATOM 1392 C CA . GLN A 1 167 ? 14.953 20.062 6.398 1 97.94 167 GLN A CA 1
ATOM 1393 C C . GLN A 1 167 ? 14.477 20.453 5.004 1 97.94 167 GLN A C 1
ATOM 1395 O O . GLN A 1 167 ? 15.062 21.328 4.359 1 97.94 167 GLN A O 1
ATOM 1400 N N . LEU A 1 168 ? 13.453 19.828 4.527 1 98.31 168 LEU A N 1
ATOM 1401 C CA . LEU A 1 168 ? 12.961 20 3.164 1 98.31 168 LEU A CA 1
ATOM 1402 C C . LEU A 1 168 ? 12.328 21.375 2.99 1 98.31 168 LEU A C 1
ATOM 1404 O O . LEU A 1 168 ? 12.469 22 1.937 1 98.31 168 LEU A O 1
ATOM 1408 N N . ASP A 1 169 ? 11.648 21.828 3.965 1 97.38 169 ASP A N 1
ATOM 1409 C CA . ASP A 1 169 ? 10.922 23.094 3.932 1 97.38 169 ASP A CA 1
ATOM 1410 C C . ASP A 1 169 ? 11.867 24.281 4.09 1 97.38 169 ASP A C 1
ATOM 1412 O O . ASP A 1 169 ? 12.594 24.375 5.086 1 97.38 169 ASP A O 1
ATOM 1416 N N . GLN A 1 170 ? 11.828 25.219 3.277 1 96.81 170 GLN A N 1
ATOM 1417 C CA . GLN A 1 170 ? 12.695 26.391 3.336 1 96.81 170 GLN A CA 1
ATOM 1418 C C . GLN A 1 170 ? 12.344 27.281 4.527 1 96.81 170 GLN A C 1
ATOM 1420 O O . GLN A 1 170 ? 13.156 28.094 4.969 1 96.81 170 GLN A O 1
ATOM 1425 N N . ALA A 1 171 ? 11.125 27.125 4.895 1 95.69 171 ALA A N 1
ATOM 1426 C CA . ALA A 1 171 ? 10.688 27.922 6.039 1 95.69 171 ALA A CA 1
ATOM 1427 C C . ALA A 1 171 ? 11.383 27.453 7.32 1 95.69 171 ALA A C 1
ATOM 1429 O O . ALA A 1 171 ? 11.406 28.188 8.312 1 95.69 171 ALA A O 1
ATOM 1430 N N . VAL A 1 172 ? 11.922 26.297 7.301 1 94.81 172 VAL A N 1
ATOM 1431 C CA . VAL A 1 172 ? 12.641 25.75 8.445 1 94.81 172 VAL A CA 1
ATOM 1432 C C . VAL A 1 172 ? 14.141 25.969 8.273 1 94.81 172 VAL A C 1
ATOM 1434 O O . VAL A 1 172 ? 14.703 25.656 7.227 1 94.81 172 VAL A O 1
ATOM 1437 N N . ALA A 1 173 ? 14.766 26.562 9.258 1 93.62 173 ALA A N 1
ATOM 1438 C CA . ALA A 1 173 ? 16.203 26.828 9.195 1 93.62 173 ALA A CA 1
ATOM 1439 C C . ALA A 1 173 ? 17 25.531 9.086 1 93.62 173 ALA A C 1
ATOM 1441 O O . ALA A 1 173 ? 16.672 24.547 9.75 1 93.62 173 ALA A O 1
ATOM 1442 N N . LEU A 1 174 ? 18.047 25.625 8.344 1 94.38 174 LEU A N 1
ATOM 1443 C CA . LEU A 1 174 ? 18.953 24.484 8.195 1 94.38 174 LEU A CA 1
ATOM 1444 C C . LEU A 1 174 ? 19.703 24.219 9.492 1 94.38 174 LEU A C 1
ATOM 1446 O O . LEU A 1 174 ? 20.156 25.156 10.156 1 94.38 174 LEU A O 1
ATOM 1450 N N . SER A 1 175 ? 19.797 22.906 9.805 1 93.88 175 SER A N 1
ATOM 1451 C CA . SER A 1 175 ? 20.516 22.5 11.008 1 93.88 175 SER A CA 1
ATOM 1452 C C . SER A 1 175 ? 21.859 21.844 10.664 1 93.88 175 SER A C 1
ATOM 1454 O O . SER A 1 175 ? 21.891 20.781 10.039 1 93.88 175 SER A O 1
ATOM 1456 N N . PRO A 1 176 ? 22.938 22.453 11.141 1 91.88 176 PRO A N 1
ATOM 1457 C CA . PRO A 1 176 ? 24.234 21.828 10.883 1 91.88 176 PRO A CA 1
ATOM 1458 C C . PRO A 1 176 ? 24.344 20.422 11.453 1 91.88 176 PRO A C 1
ATOM 1460 O O . PRO A 1 176 ? 25.016 19.562 10.867 1 91.88 176 PRO A O 1
ATOM 1463 N N . ARG A 1 177 ? 23.703 20.188 12.531 1 92.44 177 ARG A N 1
ATOM 1464 C CA . ARG A 1 177 ? 23.75 18.875 13.156 1 92.44 177 ARG A CA 1
ATOM 1465 C C . ARG A 1 177 ? 23.047 17.828 12.281 1 92.44 177 ARG A C 1
ATOM 1467 O O . ARG A 1 177 ? 23.547 16.719 12.125 1 92.44 177 ARG A O 1
ATOM 1474 N N . LEU A 1 178 ? 21.953 18.203 11.742 1 95.88 178 LEU A N 1
ATOM 1475 C CA . LEU A 1 178 ? 21.203 17.281 10.891 1 95.88 178 LEU A CA 1
ATOM 1476 C C . LEU A 1 178 ? 21.953 17.031 9.586 1 95.88 178 LEU A C 1
ATOM 1478 O O . LEU A 1 178 ? 21.984 15.906 9.086 1 95.88 178 LEU A O 1
ATOM 1482 N N . LEU A 1 179 ? 22.578 18.062 9.133 1 96.12 179 LEU A N 1
ATOM 1483 C CA . LEU A 1 179 ? 23.375 17.922 7.918 1 96.12 179 LEU A CA 1
ATOM 1484 C C . LEU A 1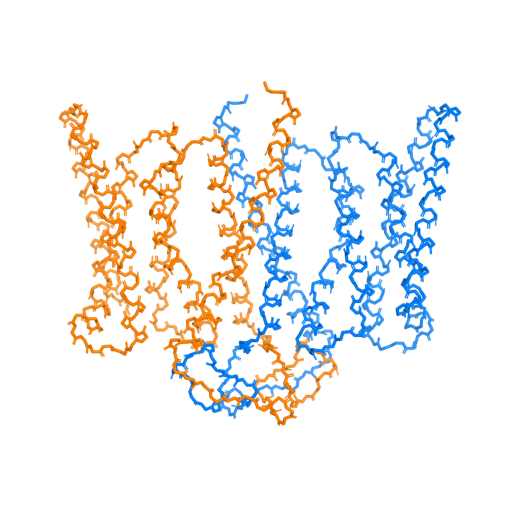 179 ? 24.578 17.016 8.164 1 96.12 179 LEU A C 1
ATOM 1486 O O . LEU A 1 179 ? 24.891 16.156 7.336 1 96.12 179 LEU A O 1
ATOM 1490 N N . LEU A 1 180 ? 25.203 17.234 9.25 1 95 180 LEU A N 1
ATOM 1491 C CA . LEU A 1 180 ? 26.375 16.422 9.586 1 95 180 LEU A CA 1
ATOM 1492 C C . LEU A 1 180 ? 25.984 14.953 9.75 1 95 180 LEU A C 1
ATOM 1494 O O . LEU A 1 180 ? 26.703 14.062 9.297 1 95 180 LEU A O 1
ATOM 1498 N N . ALA A 1 181 ? 24.922 14.703 10.391 1 95.69 181 ALA A N 1
ATOM 1499 C CA . ALA A 1 181 ? 24.438 13.336 10.562 1 95.69 181 ALA A CA 1
ATOM 1500 C C . ALA A 1 181 ? 24.141 12.68 9.219 1 95.69 181 ALA A C 1
ATOM 1502 O O . ALA A 1 181 ? 24.5 11.523 8.992 1 95.69 181 ALA A O 1
ATOM 1503 N N . THR A 1 182 ? 23.484 13.383 8.328 1 97.44 182 THR A N 1
ATOM 1504 C CA . THR A 1 182 ? 23.188 12.875 6.992 1 97.44 182 THR A CA 1
ATOM 1505 C C . THR A 1 182 ? 24.484 12.602 6.219 1 97.44 182 THR A C 1
ATOM 1507 O O . THR A 1 182 ? 24.609 11.547 5.586 1 97.44 182 THR A O 1
ATOM 1510 N N . ALA A 1 183 ? 25.406 13.508 6.305 1 96.56 183 ALA A N 1
ATOM 1511 C CA . ALA A 1 183 ? 26.703 13.312 5.66 1 96.56 183 ALA A CA 1
ATOM 1512 C C . ALA A 1 183 ? 27.438 12.117 6.258 1 96.56 183 ALA A C 1
ATOM 1514 O O . ALA A 1 183 ? 28.094 11.359 5.535 1 96.56 183 ALA A O 1
ATOM 1515 N N . GLY A 1 184 ? 27.359 12.031 7.535 1 96.06 184 GLY A N 1
ATOM 1516 C CA . GLY A 1 184 ? 27.969 10.898 8.203 1 96.06 184 GLY A CA 1
ATOM 1517 C C . GLY A 1 184 ? 27.438 9.562 7.746 1 96.06 184 GLY A C 1
ATOM 1518 O O . GLY A 1 184 ? 28.203 8.625 7.516 1 96.06 184 GLY A O 1
ATOM 1519 N N . ILE A 1 185 ? 26.141 9.406 7.605 1 96.88 185 ILE A N 1
ATOM 1520 C CA . ILE A 1 185 ? 25.5 8.18 7.133 1 96.88 185 ILE A CA 1
ATOM 1521 C C . ILE A 1 185 ? 25.953 7.883 5.703 1 96.88 185 ILE A C 1
ATOM 1523 O O . ILE A 1 185 ? 26.281 6.742 5.371 1 96.88 185 ILE A O 1
ATOM 1527 N N . ALA A 1 186 ? 26.031 8.93 4.91 1 97.38 186 ALA A N 1
ATOM 1528 C CA . ALA A 1 186 ? 26.484 8.758 3.529 1 97.38 186 ALA A CA 1
ATOM 1529 C C . ALA A 1 186 ? 27.922 8.281 3.482 1 97.38 186 ALA A C 1
ATOM 1531 O O . ALA A 1 186 ? 28.266 7.379 2.709 1 97.38 186 ALA A O 1
ATOM 1532 N N . ALA A 1 187 ? 28.734 8.844 4.293 1 95.81 187 ALA A N 1
ATOM 1533 C CA . ALA A 1 187 ? 30.125 8.43 4.363 1 95.81 187 ALA A CA 1
ATOM 1534 C C . ALA A 1 187 ? 30.25 6.973 4.805 1 95.81 187 ALA A C 1
ATOM 1536 O O . ALA A 1 187 ? 31.047 6.211 4.246 1 95.81 187 ALA A O 1
ATOM 1537 N N . PHE A 1 188 ? 29.5 6.637 5.754 1 95.81 188 PHE A N 1
ATOM 1538 C CA . PHE A 1 188 ? 29.469 5.25 6.211 1 95.81 188 PHE A CA 1
ATOM 1539 C C . PHE A 1 188 ? 29.109 4.312 5.066 1 95.81 188 PHE A C 1
ATOM 1541 O O . PHE A 1 188 ? 29.75 3.281 4.875 1 95.81 188 PHE A O 1
ATOM 1548 N N . HIS A 1 189 ? 28.094 4.645 4.301 1 95.94 189 HIS A N 1
ATOM 1549 C CA . HIS A 1 189 ? 27.641 3.822 3.186 1 95.94 189 HIS A CA 1
ATOM 1550 C C . HIS A 1 189 ? 28.719 3.684 2.119 1 95.94 189 HIS A C 1
ATOM 1552 O O . HIS A 1 189 ? 28.953 2.588 1.602 1 95.94 189 HIS A O 1
ATOM 1558 N N . VAL A 1 190 ? 29.359 4.789 1.822 1 94.5 190 VAL A N 1
ATOM 1559 C CA . VAL A 1 190 ? 30.391 4.793 0.798 1 94.5 190 VAL A CA 1
ATOM 1560 C C . VAL A 1 190 ? 31.547 3.879 1.225 1 94.5 190 VAL A C 1
ATOM 1562 O O . VAL A 1 190 ? 32 3.043 0.443 1 94.5 190 VAL A O 1
ATOM 1565 N N . LEU A 1 191 ? 31.922 3.973 2.428 1 92.5 191 LEU A N 1
ATOM 1566 C CA . LEU A 1 191 ? 33.031 3.172 2.934 1 92.5 191 LEU A CA 1
ATOM 1567 C C . LEU A 1 191 ? 32.625 1.703 3.041 1 92.5 191 LEU A C 1
ATOM 1569 O O . LEU A 1 191 ? 33.375 0.821 2.627 1 92.5 191 LEU A O 1
ATOM 1573 N N . ALA A 1 192 ? 31.5 1.464 3.559 1 91.56 192 ALA A N 1
ATOM 1574 C CA . ALA A 1 192 ? 31.031 0.095 3.74 1 91.56 192 ALA A CA 1
ATOM 1575 C C . ALA A 1 192 ? 30.812 -0.596 2.396 1 91.56 192 ALA A C 1
ATOM 1577 O O . ALA A 1 192 ? 31.203 -1.755 2.221 1 91.56 192 ALA A O 1
ATOM 1578 N N . ALA A 1 193 ? 30.219 0.102 1.479 1 90.31 193 ALA A N 1
ATOM 1579 C CA . ALA A 1 193 ? 30 -0.455 0.148 1 90.31 193 ALA A CA 1
ATOM 1580 C C . ALA A 1 193 ? 31.312 -0.695 -0.583 1 90.31 193 ALA A C 1
ATOM 1582 O O . ALA A 1 193 ? 31.438 -1.649 -1.354 1 90.31 193 ALA A O 1
ATOM 1583 N N . GLY A 1 194 ? 32.219 0.156 -0.423 1 87.38 194 GLY A N 1
ATOM 1584 C CA . GLY A 1 194 ? 33.531 -0.015 -1.001 1 87.38 194 GLY A CA 1
ATOM 1585 C C . GLY A 1 194 ? 34.219 -1.291 -0.552 1 87.38 194 GLY A C 1
ATOM 1586 O O . GLY A 1 194 ? 34.812 -2.016 -1.369 1 87.38 194 GLY A O 1
ATOM 1587 N N . LYS A 1 195 ? 34.062 -1.633 0.624 1 82.88 195 LYS A N 1
ATOM 1588 C CA . LYS A 1 195 ? 34.688 -2.824 1.201 1 82.88 195 LYS A CA 1
ATOM 1589 C C . LYS A 1 195 ? 33.938 -4.086 0.79 1 82.88 195 LYS A C 1
ATOM 1591 O O . LYS A 1 195 ? 34.531 -5.148 0.626 1 82.88 195 LYS A O 1
ATOM 1596 N N . ASP A 1 196 ? 32.719 -3.951 0.688 1 79.81 196 ASP A N 1
ATOM 1597 C CA . ASP A 1 196 ? 31.891 -5.117 0.423 1 79.81 196 ASP A CA 1
ATOM 1598 C C . ASP A 1 196 ? 32 -5.551 -1.038 1 79.81 196 ASP A C 1
ATOM 1600 O O . ASP A 1 196 ? 32.594 -6.582 -1.343 1 79.81 196 ASP A O 1
ATOM 1604 N N . GLN A 1 197 ? 31.406 -4.77 -1.93 1 82.19 197 GLN A N 1
ATOM 1605 C CA . GLN A 1 197 ? 31.266 -5.336 -3.27 1 82.19 197 GLN A CA 1
ATOM 1606 C C . GLN A 1 197 ? 31.656 -4.316 -4.336 1 82.19 197 GLN A C 1
ATOM 1608 O O . GLN A 1 197 ? 31.938 -4.684 -5.477 1 82.19 197 GLN A O 1
ATOM 1613 N N . PHE A 1 198 ? 31.75 -3.023 -3.967 1 88.06 198 PHE A N 1
ATOM 1614 C CA . PHE A 1 198 ? 31.906 -2.002 -4.996 1 88.06 198 PHE A CA 1
ATOM 1615 C C . PHE A 1 198 ? 33.281 -2.074 -5.633 1 88.06 198 PHE A C 1
ATOM 1617 O O . PHE A 1 198 ? 33.406 -2.076 -6.859 1 88.06 198 PHE A O 1
ATOM 1624 N N . VAL A 1 199 ? 34.25 -2.084 -4.816 1 83.62 199 VAL A N 1
ATOM 1625 C CA . VAL A 1 199 ? 35.594 -2.127 -5.34 1 83.62 199 VAL A CA 1
ATOM 1626 C C . VAL A 1 199 ? 35.781 -3.369 -6.207 1 83.62 199 VAL A C 1
ATOM 1628 O O . VAL A 1 199 ? 36.25 -3.275 -7.344 1 83.62 199 VAL A O 1
ATOM 1631 N N . TYR A 1 200 ? 35.281 -4.43 -5.801 1 88.44 200 TYR A N 1
ATOM 1632 C CA . TYR A 1 200 ? 35.469 -5.695 -6.508 1 88.44 200 TYR A CA 1
ATOM 1633 C C . TYR A 1 200 ? 34.625 -5.719 -7.785 1 88.44 200 TYR A C 1
ATOM 1635 O O . TYR A 1 200 ? 35.156 -6.016 -8.867 1 88.44 200 TYR A O 1
ATOM 1643 N N . ASN A 1 201 ? 33.5 -5.336 -7.734 1 90.5 201 ASN A N 1
ATOM 1644 C CA . ASN A 1 201 ? 32.562 -5.477 -8.859 1 90.5 201 ASN A CA 1
ATOM 1645 C C . ASN A 1 201 ? 32.781 -4.371 -9.891 1 90.5 201 ASN A C 1
ATOM 1647 O O . ASN A 1 201 ? 32.75 -4.625 -11.102 1 90.5 201 ASN A O 1
ATOM 1651 N N . VAL A 1 202 ? 33.031 -3.186 -9.477 1 89.69 202 VAL A N 1
ATOM 1652 C CA . VAL A 1 202 ? 33 -2.031 -10.367 1 89.69 202 VAL A CA 1
ATOM 1653 C C . VAL A 1 202 ? 34.406 -1.588 -10.695 1 89.69 202 VAL A C 1
ATOM 1655 O O . VAL A 1 202 ? 34.812 -1.533 -11.867 1 89.69 202 VAL A O 1
ATOM 1658 N N . LEU A 1 203 ? 35.188 -1.365 -9.641 1 89.75 203 LEU A N 1
ATOM 1659 C CA . LEU A 1 203 ? 36.5 -0.807 -9.875 1 89.75 203 LEU A CA 1
ATOM 1660 C C . LEU A 1 203 ? 37.438 -1.86 -10.453 1 89.75 203 LEU A C 1
ATOM 1662 O O . LEU A 1 203 ? 38.219 -1.574 -11.375 1 89.75 203 LEU A O 1
ATOM 1666 N N . LEU A 1 204 ? 37.281 -3.086 -9.945 1 91.25 204 LEU A N 1
ATOM 1667 C CA . LEU A 1 204 ? 38.156 -4.156 -10.453 1 91.25 204 LEU A CA 1
ATOM 1668 C C . LEU A 1 204 ? 37.469 -4.875 -11.617 1 91.25 204 LEU A C 1
ATOM 1670 O O . LEU A 1 204 ? 38.062 -5.789 -12.203 1 91.25 204 LEU A O 1
ATOM 1674 N N . ARG A 1 205 ? 36.312 -4.527 -11.961 1 89.69 205 ARG A N 1
ATOM 1675 C CA . ARG A 1 205 ? 35.594 -5.004 -13.117 1 89.69 205 ARG A CA 1
ATOM 1676 C C . ARG A 1 205 ? 35.406 -6.52 -13.078 1 89.69 205 ARG A C 1
ATOM 1678 O O . ARG A 1 205 ? 35.625 -7.203 -14.078 1 89.69 205 ARG A O 1
ATOM 1685 N N . ARG A 1 206 ? 35.062 -7.016 -11.883 1 89.81 206 ARG A N 1
ATOM 1686 C CA . ARG A 1 206 ? 34.938 -8.461 -11.719 1 89.81 206 ARG A CA 1
ATOM 1687 C C . ARG A 1 206 ? 33.469 -8.844 -11.547 1 89.81 206 ARG A C 1
ATOM 1689 O O . ARG A 1 206 ? 33.125 -10.031 -11.438 1 89.81 206 ARG A O 1
ATOM 1696 N N . GLY A 1 207 ? 32.688 -7.863 -11.508 1 88.12 207 GLY A N 1
ATOM 1697 C CA . GLY A 1 207 ? 31.266 -8.141 -11.32 1 88.12 207 GLY A CA 1
ATOM 1698 C C . GLY A 1 207 ? 30.516 -8.328 -12.617 1 88.12 207 GLY A C 1
ATOM 1699 O O . GLY A 1 207 ? 30.922 -7.816 -13.664 1 88.12 207 GLY A O 1
ATOM 1700 N N . GLU A 1 208 ? 29.453 -9.07 -12.523 1 83.88 208 GLU A N 1
ATOM 1701 C CA . GLU A 1 208 ? 28.516 -9.18 -13.648 1 83.88 208 GLU A CA 1
ATOM 1702 C C . GLU A 1 208 ? 27.797 -7.859 -13.898 1 83.88 208 GLU A C 1
ATOM 1704 O O . GLU A 1 208 ? 27.797 -6.977 -13.039 1 83.88 208 GLU A O 1
ATOM 1709 N N . PHE A 1 209 ? 27.156 -7.766 -15 1 82.69 209 PHE A N 1
ATOM 1710 C CA . PHE A 1 209 ? 26.5 -6.531 -15.414 1 82.69 209 PHE A CA 1
ATOM 1711 C C . PHE A 1 209 ? 25.484 -6.082 -14.367 1 82.69 209 PHE A C 1
ATOM 1713 O O . PHE A 1 209 ? 25.469 -4.914 -13.984 1 82.69 209 PHE A O 1
ATOM 1720 N N . HIS A 1 210 ? 24.703 -6.938 -13.898 1 80.81 210 HIS A N 1
ATOM 1721 C CA . HIS A 1 210 ? 23.672 -6.582 -12.938 1 80.81 210 HIS A CA 1
ATOM 1722 C C . HIS A 1 210 ? 24.266 -6.141 -11.609 1 80.81 210 HIS A C 1
ATOM 1724 O O . HIS A 1 210 ? 23.719 -5.281 -10.922 1 80.81 210 HIS A O 1
ATOM 1730 N N . GLN A 1 211 ? 25.391 -6.656 -11.266 1 86.56 211 GLN A N 1
ATOM 1731 C CA . GLN A 1 211 ? 26.062 -6.273 -10.031 1 86.56 211 GLN A CA 1
ATOM 1732 C C . GLN A 1 211 ? 26.703 -4.898 -10.156 1 86.56 211 GLN A C 1
ATOM 1734 O O . GLN A 1 211 ? 26.641 -4.086 -9.234 1 86.56 211 GLN A O 1
ATOM 1739 N N . VAL A 1 212 ? 27.25 -4.707 -11.289 1 89 212 VAL A N 1
ATOM 1740 C CA . VAL A 1 212 ? 27.875 -3.416 -11.555 1 89 212 VAL A CA 1
ATOM 1741 C C . VAL A 1 212 ? 26.812 -2.318 -11.547 1 89 212 VAL A C 1
ATOM 1743 O O . VAL A 1 212 ? 27.016 -1.256 -10.953 1 89 212 VAL A O 1
ATOM 1746 N N . TYR A 1 213 ? 25.75 -2.602 -12.195 1 86.5 213 TYR A N 1
ATOM 1747 C CA . TYR A 1 213 ? 24.656 -1.636 -12.234 1 86.5 213 TYR A CA 1
ATOM 1748 C C . TYR A 1 213 ? 24.141 -1.332 -10.828 1 86.5 213 TYR A C 1
ATOM 1750 O O . TYR A 1 213 ? 24.016 -0.167 -10.445 1 86.5 213 TYR A O 1
ATOM 1758 N N . ARG A 1 214 ? 23.828 -2.35 -10.109 1 88.81 214 ARG A N 1
ATOM 1759 C CA . ARG A 1 214 ? 23.312 -2.209 -8.75 1 88.81 214 ARG A CA 1
ATOM 1760 C C . ARG A 1 214 ? 24.281 -1.419 -7.875 1 88.81 214 ARG A C 1
ATOM 1762 O O . ARG A 1 214 ? 23.891 -0.429 -7.254 1 88.81 214 ARG A O 1
ATOM 1769 N N . ASP A 1 215 ? 25.516 -1.794 -7.852 1 92.44 215 ASP A N 1
ATOM 1770 C CA . ASP A 1 215 ? 26.516 -1.184 -6.977 1 92.44 215 ASP A CA 1
ATOM 1771 C C . ASP A 1 215 ? 26.797 0.262 -7.383 1 92.44 215 ASP A C 1
ATOM 1773 O O . ASP A 1 215 ? 26.969 1.129 -6.523 1 92.44 215 ASP A O 1
ATOM 1777 N N . SER A 1 216 ? 26.797 0.488 -8.641 1 93.38 216 SER A N 1
ATOM 1778 C CA . SER A 1 216 ? 27.016 1.848 -9.125 1 93.38 216 SER A CA 1
ATOM 1779 C C . SER A 1 216 ? 25.859 2.766 -8.742 1 93.38 216 SER A C 1
ATOM 1781 O O . SER A 1 216 ? 26.078 3.893 -8.297 1 93.38 216 SER A O 1
ATOM 1783 N N . ALA A 1 217 ? 24.688 2.283 -8.93 1 93 217 ALA A N 1
ATOM 1784 C CA . ALA A 1 217 ? 23.516 3.102 -8.617 1 93 217 ALA A CA 1
ATOM 1785 C C . ALA A 1 217 ? 23.453 3.418 -7.129 1 93 217 ALA A C 1
ATOM 1787 O O . ALA A 1 217 ? 23.125 4.543 -6.738 1 93 217 ALA A O 1
ATOM 1788 N N . LEU A 1 218 ? 23.797 2.484 -6.316 1 94.75 218 LEU A N 1
ATOM 1789 C CA . LEU A 1 218 ? 23.797 2.684 -4.871 1 94.75 218 LEU A CA 1
ATOM 1790 C C . LEU A 1 218 ? 24.906 3.654 -4.465 1 94.75 218 LEU A C 1
ATOM 1792 O O . LEU A 1 218 ? 24.688 4.531 -3.625 1 94.75 218 LEU A O 1
ATOM 1796 N N . MET A 1 219 ? 25.984 3.537 -5.109 1 95.06 219 MET A N 1
ATOM 1797 C CA . MET A 1 219 ? 27.109 4.414 -4.816 1 95.06 219 MET A CA 1
ATOM 1798 C C . MET A 1 219 ? 26.812 5.848 -5.242 1 95.06 219 MET A C 1
ATOM 1800 O O . MET A 1 219 ? 27.141 6.793 -4.52 1 95.06 219 MET A O 1
ATOM 1804 N N . VAL A 1 220 ? 26.219 5.992 -6.344 1 95.44 220 VAL A N 1
ATOM 1805 C CA . VAL A 1 220 ? 25.891 7.32 -6.848 1 95.44 220 VAL A CA 1
ATOM 1806 C C . VAL A 1 220 ? 24.969 8.039 -5.855 1 95.44 220 VAL A C 1
ATOM 1808 O O . VAL A 1 220 ? 25.188 9.211 -5.547 1 95.44 220 VAL A O 1
ATOM 1811 N N . SER A 1 221 ? 24.016 7.344 -5.375 1 96.88 221 SER A N 1
ATOM 1812 C CA . SER A 1 221 ? 23.094 7.93 -4.398 1 96.88 221 SER A CA 1
ATOM 1813 C C . SER A 1 221 ? 23.859 8.414 -3.164 1 96.88 221 SER A C 1
ATOM 1815 O O . SER A 1 221 ? 23.656 9.547 -2.717 1 96.88 221 SER A O 1
ATOM 1817 N N . ASP A 1 222 ? 24.75 7.648 -2.686 1 97.44 222 ASP A N 1
ATOM 1818 C CA . ASP A 1 222 ? 25.484 7.984 -1.473 1 97.44 222 ASP A CA 1
ATOM 1819 C C . ASP A 1 222 ? 26.469 9.133 -1.724 1 97.44 222 ASP A C 1
ATOM 1821 O O . ASP A 1 222 ? 26.641 10 -0.868 1 97.44 222 ASP A O 1
ATOM 1825 N N . VAL A 1 223 ? 27.016 9.172 -2.848 1 97.44 223 VAL A N 1
ATOM 1826 C CA . VAL A 1 223 ? 27.953 10.242 -3.189 1 97.44 223 VAL A CA 1
ATOM 1827 C C . VAL A 1 223 ? 27.203 11.562 -3.33 1 97.44 223 VAL A C 1
ATOM 1829 O O . VAL A 1 223 ? 27.672 12.602 -2.861 1 97.44 223 VAL A O 1
ATOM 1832 N N . VAL A 1 224 ? 26.094 11.5 -3.973 1 98.44 224 VAL A N 1
ATOM 1833 C CA . VAL A 1 224 ? 25.281 12.703 -4.086 1 98.44 224 VAL A CA 1
ATOM 1834 C C . VAL A 1 224 ? 24.922 13.219 -2.693 1 98.44 224 VAL A C 1
ATOM 1836 O O . VAL A 1 224 ? 25.031 14.414 -2.424 1 98.44 224 VAL A O 1
ATOM 1839 N N . TYR A 1 225 ? 24.547 12.328 -1.807 1 98.44 225 TYR A N 1
ATOM 1840 C CA . TYR A 1 225 ? 24.219 12.711 -0.433 1 98.44 225 TYR A CA 1
ATOM 1841 C C . TYR A 1 225 ? 25.422 13.367 0.241 1 98.44 225 TYR A C 1
ATOM 1843 O O . TYR A 1 225 ? 25.281 14.398 0.904 1 98.44 225 TYR A O 1
ATOM 1851 N N . LEU A 1 226 ? 26.531 12.836 0.059 1 97.5 226 LEU A N 1
ATOM 1852 C CA . LEU A 1 226 ? 27.75 13.344 0.693 1 97.5 226 LEU A CA 1
ATOM 1853 C C . LEU A 1 226 ? 28.109 14.711 0.134 1 97.5 226 LEU A C 1
ATOM 1855 O O . LEU A 1 226 ? 28.391 15.648 0.893 1 97.5 226 LEU A O 1
ATOM 1859 N N . VAL A 1 227 ? 28.047 14.844 -1.125 1 98.19 227 VAL A N 1
ATOM 1860 C CA . VAL A 1 227 ? 28.453 16.078 -1.793 1 98.19 227 VAL A CA 1
ATOM 1861 C C . VAL A 1 227 ? 27.484 17.203 -1.467 1 98.19 227 VAL A C 1
ATOM 1863 O O . VAL A 1 227 ? 27.891 18.297 -1.07 1 98.19 227 VAL A O 1
ATOM 1866 N N . VAL A 1 228 ? 26.25 16.922 -1.589 1 98.38 228 VAL A N 1
ATOM 1867 C CA . VAL A 1 228 ? 25.234 17.953 -1.414 1 98.38 228 VAL A CA 1
ATOM 1868 C C . VAL A 1 228 ? 25.203 18.406 0.046 1 98.38 228 VAL A C 1
ATOM 1870 O O . VAL A 1 228 ? 25.156 19.609 0.333 1 98.38 228 VAL A O 1
ATOM 1873 N N . THR A 1 229 ? 25.219 17.5 0.973 1 97.62 229 THR A N 1
ATOM 1874 C CA . THR A 1 229 ? 25.188 17.859 2.385 1 97.62 229 THR A CA 1
ATOM 1875 C C . THR A 1 229 ? 26.453 18.609 2.793 1 97.62 229 THR A C 1
ATOM 1877 O O . THR A 1 229 ? 26.406 19.578 3.555 1 97.62 229 THR A O 1
ATOM 1880 N N . SER A 1 230 ? 27.578 18.25 2.293 1 95.75 230 SER A N 1
ATOM 1881 C CA . SER A 1 230 ? 28.828 18.938 2.574 1 95.75 230 SER A CA 1
ATOM 1882 C C . SER A 1 230 ? 28.828 20.344 1.994 1 95.75 230 SER A C 1
ATOM 1884 O O . SER A 1 230 ? 29.312 21.281 2.633 1 95.75 230 SER A O 1
ATOM 1886 N N . ALA A 1 231 ? 28.281 20.406 0.837 1 96.69 231 ALA A N 1
ATOM 1887 C CA . ALA A 1 231 ? 28.188 21.734 0.218 1 96.69 231 ALA A CA 1
ATOM 1888 C C . ALA A 1 231 ? 27.328 22.672 1.053 1 96.69 231 ALA A C 1
ATOM 1890 O O . ALA A 1 231 ? 27.672 23.844 1.23 1 96.69 231 ALA A O 1
ATOM 1891 N N . GLU A 1 232 ? 26.281 22.141 1.571 1 96.12 232 GLU A N 1
ATOM 1892 C CA . GLU A 1 232 ? 25.406 22.938 2.43 1 96.12 232 GLU A CA 1
ATOM 1893 C C . GLU A 1 232 ? 26.109 23.328 3.727 1 96.12 232 GLU A C 1
ATOM 1895 O O . GLU A 1 232 ? 25.969 24.438 4.215 1 96.12 232 GLU A O 1
ATOM 1900 N N . LEU A 1 233 ? 26.875 22.469 4.242 1 93.06 233 LEU A N 1
ATOM 1901 C CA . LEU A 1 233 ? 27.625 22.719 5.465 1 93.06 233 LEU A CA 1
ATOM 1902 C C . LEU A 1 233 ? 28.672 23.812 5.238 1 93.06 233 LEU A C 1
ATOM 1904 O O . LEU A 1 233 ? 28.812 24.719 6.051 1 93.06 233 LEU A O 1
ATOM 1908 N N . VAL A 1 234 ? 29.281 23.75 4.191 1 92 234 VAL A N 1
ATOM 1909 C CA . VAL A 1 234 ? 30.312 24.734 3.854 1 92 234 VAL A CA 1
ATOM 1910 C C . VAL A 1 234 ? 29.672 26.094 3.633 1 92 234 VAL A C 1
ATOM 1912 O O . VAL A 1 234 ? 30.188 27.125 4.102 1 92 234 VAL A O 1
ATOM 1915 N N . ARG A 1 235 ? 28.625 26.078 2.955 1 92 235 ARG A N 1
ATOM 1916 C CA . ARG A 1 235 ? 27.906 27.328 2.717 1 92 235 ARG A CA 1
ATOM 1917 C C . ARG A 1 235 ? 27.484 27.984 4.031 1 92 235 ARG A C 1
ATOM 1919 O O . ARG A 1 235 ? 27.609 29.188 4.203 1 92 235 ARG A O 1
ATOM 1926 N N . MET A 1 236 ? 27.094 27.188 4.945 1 88.5 236 MET A N 1
ATOM 1927 C CA . MET A 1 236 ? 26.672 27.703 6.246 1 88.5 236 MET A CA 1
ATOM 1928 C C . MET A 1 236 ? 27.859 28.234 7.035 1 88.5 236 MET A C 1
ATOM 1930 O O . MET A 1 236 ? 27.734 29.25 7.73 1 88.5 236 MET A O 1
ATOM 1934 N N . TRP A 1 237 ? 28.906 27.609 6.84 1 84.25 237 TRP A N 1
ATOM 1935 C CA . TRP A 1 237 ? 30.109 28 7.566 1 84.25 237 TRP A CA 1
ATOM 1936 C C . TRP A 1 237 ? 30.688 29.297 7.023 1 84.25 237 TRP A C 1
ATOM 1938 O O . TRP A 1 237 ? 31.172 30.141 7.785 1 84.25 237 TRP A O 1
ATOM 1948 N N . CYS A 1 238 ? 30.594 29.453 5.824 1 83.5 238 CYS A N 1
ATOM 1949 C CA . CYS A 1 238 ? 31.156 30.625 5.184 1 83.5 238 CYS A CA 1
ATOM 1950 C C . CYS A 1 238 ? 30.281 31.859 5.41 1 83.5 238 CYS A C 1
ATOM 1952 O O . CYS A 1 238 ? 30.766 32.969 5.461 1 83.5 238 CYS A O 1
ATOM 1954 N N . CYS A 1 239 ? 29.016 31.641 5.496 1 78.19 239 CYS A N 1
ATOM 1955 C CA . CYS A 1 239 ? 28.094 32.781 5.539 1 78.19 239 CYS A CA 1
ATOM 1956 C C . CYS A 1 239 ? 27.891 33.25 6.969 1 78.19 239 CYS A C 1
ATOM 1958 O O . CYS A 1 239 ? 27.5 34.406 7.191 1 78.19 239 CYS A O 1
ATOM 1960 N N . GLU A 1 240 ? 28.172 32.438 7.965 1 71.5 240 GLU A N 1
ATOM 1961 C CA . GLU A 1 240 ? 27.844 32.875 9.328 1 71.5 240 GLU A CA 1
ATOM 1962 C C . GLU A 1 240 ? 29.109 33.031 10.164 1 71.5 240 GLU A C 1
ATOM 1964 O O . GLU A 1 240 ? 30.094 32.312 9.992 1 71.5 240 GLU A O 1
ATOM 1969 N N . ARG A 1 241 ? 29.203 34.188 10.859 1 70.06 241 ARG A N 1
ATOM 1970 C CA . ARG A 1 241 ? 30.25 34.375 11.859 1 70.06 241 ARG A CA 1
ATOM 1971 C C . ARG A 1 241 ? 30.094 33.406 13.023 1 70.06 241 ARG A C 1
ATOM 1973 O O . ARG A 1 241 ? 29.047 33.406 13.688 1 70.06 241 ARG A O 1
ATOM 1980 N N . ARG A 1 242 ? 31.094 32.438 13.156 1 73.19 242 ARG A N 1
ATOM 1981 C CA . ARG A 1 242 ? 30.953 31.438 14.203 1 73.19 242 ARG A CA 1
ATOM 1982 C C . ARG A 1 242 ? 31.844 31.75 15.398 1 73.19 242 ARG A C 1
ATOM 1984 O O . ARG A 1 242 ? 32.969 32.219 15.234 1 73.19 242 ARG A O 1
ATOM 1991 N N . SER A 1 243 ? 31.266 31.656 16.453 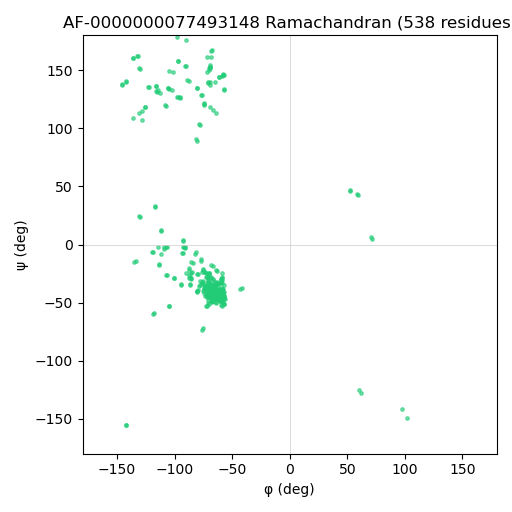1 78.38 243 SER A N 1
ATOM 1992 C CA . SER A 1 243 ? 32 31.781 17.703 1 78.38 243 SER A CA 1
ATOM 1993 C C . SER A 1 243 ? 32.938 30.594 17.922 1 78.38 243 SER A C 1
ATOM 1995 O O . SER A 1 243 ? 32.781 29.562 17.266 1 78.38 243 SER A O 1
ATOM 1997 N N . ARG A 1 244 ? 33.938 30.703 18.797 1 78.44 244 ARG A N 1
ATOM 1998 C CA . ARG A 1 244 ? 34.844 29.625 19.172 1 78.44 244 ARG A CA 1
ATOM 1999 C C . ARG A 1 244 ? 34.094 28.438 19.75 1 78.44 244 ARG A C 1
ATOM 2001 O O . ARG A 1 244 ? 34.438 27.297 19.516 1 78.44 244 ARG A O 1
ATOM 2008 N N . ASP A 1 245 ? 33.062 28.719 20.406 1 81.56 245 ASP A N 1
ATOM 2009 C CA . ASP A 1 245 ? 32.25 27.672 21 1 81.56 245 ASP A CA 1
ATOM 2010 C C . ASP A 1 245 ? 31.5 26.891 19.922 1 81.56 245 ASP A C 1
ATOM 2012 O O . ASP A 1 245 ? 31.344 25.656 20.031 1 81.56 245 ASP A O 1
ATOM 2016 N N . ASP A 1 246 ? 31.141 27.531 18.922 1 79.56 246 ASP A N 1
ATOM 2017 C CA . ASP A 1 246 ? 30.469 26.891 17.797 1 79.56 246 ASP A CA 1
ATOM 2018 C C . ASP A 1 246 ? 31.406 25.906 17.078 1 79.56 246 ASP A C 1
ATOM 2020 O O . ASP A 1 246 ? 31 24.812 16.719 1 79.56 246 ASP A O 1
ATOM 2024 N N . VAL A 1 247 ? 32.594 26.375 16.984 1 79.62 247 VAL A N 1
ATOM 2025 C CA . VAL A 1 247 ? 33.594 25.578 16.297 1 79.62 247 VAL A CA 1
ATOM 2026 C C . VAL A 1 247 ? 33.906 24.344 17.125 1 79.62 247 VAL A C 1
ATOM 2028 O O . VAL A 1 247 ? 34.031 23.234 16.594 1 79.62 247 VAL A O 1
ATOM 2031 N N . ARG A 1 248 ? 34 24.453 18.359 1 83.31 248 ARG A N 1
ATOM 2032 C CA . ARG A 1 248 ? 34.312 23.344 19.25 1 83.31 248 ARG A CA 1
ATOM 2033 C C . ARG A 1 248 ? 33.156 22.328 19.25 1 83.31 248 ARG A C 1
ATOM 2035 O O . ARG A 1 248 ? 33.406 21.125 19.219 1 83.31 248 ARG A O 1
ATOM 2042 N N . MET A 1 249 ? 32.031 22.812 19.281 1 83.56 249 MET A N 1
ATOM 2043 C CA . MET A 1 249 ? 30.859 21.922 19.297 1 83.56 249 MET A CA 1
ATOM 2044 C C . MET A 1 249 ? 30.75 21.156 17.984 1 83.56 249 MET A C 1
ATOM 2046 O O . MET A 1 249 ? 30.453 19.953 17.984 1 83.56 249 MET A O 1
ATOM 2050 N N . PHE A 1 250 ? 31.016 21.828 16.969 1 85.56 250 PHE A N 1
ATOM 2051 C CA . PHE A 1 250 ? 31.016 21.188 15.656 1 85.56 250 PHE A CA 1
ATOM 2052 C C . PHE A 1 250 ? 32.094 20.109 15.578 1 85.56 250 PHE A C 1
ATOM 2054 O O . PHE A 1 250 ? 31.875 19.031 15.031 1 85.56 250 PHE A O 1
ATOM 2061 N N . GLY A 1 251 ? 33.25 20.422 16.078 1 86.12 251 GLY A N 1
ATOM 2062 C CA . GLY A 1 251 ? 34.312 19.438 16.125 1 86.12 251 GLY A CA 1
ATOM 2063 C C . GLY A 1 251 ? 33.969 18.188 16.906 1 86.12 251 GLY A C 1
ATOM 2064 O O . GLY A 1 251 ? 34.312 17.078 16.5 1 86.12 251 GLY A O 1
ATOM 2065 N N . ARG A 1 252 ? 33.312 18.359 17.953 1 87.25 252 ARG A N 1
ATOM 2066 C CA . ARG A 1 252 ? 32.844 17.234 18.75 1 87.25 252 ARG A CA 1
ATOM 2067 C C . ARG A 1 252 ? 31.844 16.391 17.984 1 87.25 252 ARG A C 1
ATOM 2069 O O . ARG A 1 252 ? 31.875 15.156 18.031 1 87.25 252 ARG A O 1
ATOM 2076 N N . ASP A 1 253 ? 30.984 17.047 17.344 1 88.56 253 ASP A N 1
ATOM 2077 C CA . ASP A 1 253 ? 29.984 16.344 16.547 1 88.56 253 ASP A CA 1
ATOM 2078 C C . ASP A 1 253 ? 30.641 15.547 15.422 1 88.56 253 ASP A C 1
ATOM 2080 O O . ASP A 1 253 ? 30.234 14.414 15.141 1 88.56 253 ASP A O 1
ATOM 2084 N N . VAL A 1 254 ? 31.578 16.141 14.867 1 86 254 VAL A N 1
ATOM 2085 C CA . VAL A 1 254 ? 32.312 15.453 13.789 1 86 254 VAL A CA 1
ATOM 2086 C C . VAL A 1 254 ? 33 14.219 14.344 1 86 254 VAL A C 1
ATOM 2088 O O . VAL A 1 254 ? 32.938 13.141 13.742 1 86 254 VAL A O 1
ATOM 2091 N N . LEU A 1 255 ? 33.594 14.414 15.438 1 85.69 255 LEU A N 1
ATOM 2092 C CA . LEU A 1 255 ? 34.281 13.289 16.062 1 85.69 255 LEU A CA 1
ATOM 2093 C C . LEU A 1 255 ? 33.281 12.188 16.438 1 85.69 255 LEU A C 1
ATOM 2095 O O . LEU A 1 255 ? 33.594 11 16.234 1 85.69 255 LEU A O 1
ATOM 2099 N N . PHE A 1 256 ? 32.25 12.531 16.922 1 87.69 256 PHE A N 1
ATOM 2100 C CA . PHE A 1 256 ? 31.203 11.562 17.25 1 87.69 256 PHE A CA 1
ATOM 2101 C C . PHE A 1 256 ? 30.781 10.797 16 1 87.69 256 PHE A C 1
ATOM 2103 O O . PHE A 1 256 ? 30.656 9.57 16.031 1 87.69 256 PHE A O 1
ATOM 2110 N N . CYS A 1 257 ? 30.578 11.438 14.945 1 88.19 257 CYS A N 1
ATOM 2111 C CA . CYS A 1 257 ? 30.188 10.812 13.68 1 88.19 257 CYS A CA 1
ATOM 2112 C C . CYS A 1 257 ? 31.25 9.828 13.219 1 88.19 257 CYS A C 1
ATOM 2114 O O . CYS A 1 257 ? 30.922 8.719 12.773 1 88.19 257 CYS A O 1
ATOM 2116 N N . LEU A 1 258 ? 32.438 10.25 13.383 1 87 258 LEU A N 1
ATOM 2117 C CA . LEU A 1 258 ? 33.531 9.383 12.953 1 87 258 LEU A CA 1
ATOM 2118 C C . LEU A 1 258 ? 33.562 8.109 13.789 1 87 258 LEU A C 1
ATOM 2120 O O . LEU A 1 258 ? 33.781 7.012 13.258 1 87 258 LEU A O 1
ATOM 2124 N N . VAL A 1 259 ? 33.281 8.242 14.969 1 84.94 259 VAL A N 1
ATOM 2125 C CA . VAL A 1 259 ? 33.281 7.086 15.867 1 84.94 259 VAL A CA 1
ATOM 2126 C C . VAL A 1 259 ? 32.156 6.145 15.5 1 84.94 259 VAL A C 1
ATOM 2128 O O . VAL A 1 259 ? 32.344 4.926 15.445 1 84.94 259 VAL A O 1
ATOM 2131 N N . VAL A 1 260 ? 31.078 6.672 15.227 1 85.44 260 VAL A N 1
ATOM 2132 C CA . VAL A 1 260 ? 29.922 5.871 14.867 1 85.44 260 VAL A CA 1
ATOM 2133 C C . VAL A 1 260 ? 30.156 5.156 13.547 1 85.44 260 VAL A C 1
ATOM 2135 O O . VAL A 1 260 ? 29.875 3.963 13.414 1 85.44 260 VAL A O 1
ATOM 2138 N N . ILE A 1 261 ? 30.703 5.84 12.68 1 86.31 261 ILE A N 1
ATOM 2139 C CA . ILE A 1 261 ? 31 5.27 11.367 1 86.31 261 ILE A CA 1
ATOM 2140 C C . ILE A 1 261 ? 31.969 4.098 11.523 1 86.31 261 ILE A C 1
ATOM 2142 O O . ILE A 1 261 ? 31.719 3.01 11 1 86.31 261 ILE A O 1
ATOM 2146 N N . PHE A 1 262 ? 32.969 4.348 12.289 1 85.12 262 PHE A N 1
ATOM 2147 C CA . PHE A 1 262 ? 33.969 3.301 12.484 1 85.12 262 PHE A CA 1
ATOM 2148 C C . PHE A 1 262 ? 33.375 2.117 13.234 1 85.12 262 PHE A C 1
ATOM 2150 O O . PHE A 1 262 ? 33.656 0.962 12.906 1 85.12 262 PHE A O 1
ATOM 2157 N N . GLY A 1 263 ? 32.594 2.387 14.172 1 83.81 263 GLY A N 1
ATOM 2158 C CA . GLY A 1 263 ? 31.906 1.327 14.891 1 83.81 263 GLY A CA 1
ATOM 2159 C C . GLY A 1 263 ? 31 0.495 14.016 1 83.81 263 GLY A C 1
ATOM 2160 O O . GLY A 1 263 ? 30.984 -0.734 14.109 1 83.81 263 GLY A O 1
ATOM 2161 N N . LEU A 1 264 ? 30.359 1.142 13.164 1 86.88 264 LEU A N 1
ATOM 2162 C CA . LEU A 1 264 ? 29.438 0.448 12.266 1 86.88 264 LEU A CA 1
ATOM 2163 C C . LEU A 1 264 ? 30.203 -0.385 11.242 1 86.88 264 LEU A C 1
ATOM 2165 O O . LEU A 1 264 ? 29.812 -1.515 10.938 1 86.88 264 LEU A O 1
ATOM 2169 N N . ILE A 1 265 ? 31.234 0.116 10.805 1 86.81 265 ILE A N 1
ATOM 2170 C CA . ILE A 1 265 ? 32.062 -0.616 9.844 1 86.81 265 ILE A CA 1
ATOM 2171 C C . ILE A 1 265 ? 32.656 -1.857 10.508 1 86.81 265 ILE A C 1
ATOM 2173 O O . ILE A 1 265 ? 32.656 -2.941 9.914 1 86.81 265 ILE A O 1
ATOM 2177 N N . ALA A 1 266 ? 33.062 -1.682 11.664 1 84.5 266 ALA A N 1
ATOM 2178 C CA . ALA A 1 266 ? 33.594 -2.809 12.414 1 84.5 266 ALA A CA 1
ATOM 2179 C C . ALA A 1 266 ? 32.531 -3.871 12.656 1 84.5 266 ALA A C 1
ATOM 2181 O O . ALA A 1 266 ? 32.781 -5.07 12.531 1 84.5 266 ALA A O 1
ATOM 2182 N N . MET A 1 267 ? 31.438 -3.459 12.922 1 82 267 MET A N 1
ATOM 2183 C CA . MET A 1 267 ? 30.328 -4.375 13.156 1 82 267 MET A CA 1
ATOM 2184 C C . MET A 1 267 ? 30 -5.164 11.891 1 82 267 MET A C 1
ATOM 2186 O O . MET A 1 267 ? 29.781 -6.375 11.953 1 82 267 MET A O 1
ATOM 2190 N N . LEU A 1 268 ? 30.047 -4.555 10.789 1 83.62 268 LEU A N 1
ATOM 2191 C CA . LEU A 1 268 ? 29.688 -5.191 9.523 1 83.62 268 LEU A CA 1
ATOM 2192 C C . LEU A 1 268 ? 30.766 -6.172 9.086 1 83.62 268 LEU A C 1
ATOM 2194 O O . LEU A 1 268 ? 30.5 -7.125 8.352 1 83.62 268 LEU A O 1
ATOM 2198 N N . SER A 1 269 ? 31.938 -5.938 9.57 1 78.31 269 SER A N 1
ATOM 2199 C CA . SER A 1 269 ? 33.031 -6.828 9.219 1 78.31 269 SER A CA 1
ATOM 2200 C C . SER A 1 269 ? 32.969 -8.141 10 1 78.31 269 SER A C 1
ATOM 2202 O O . SER A 1 269 ? 33.562 -9.133 9.609 1 78.31 269 SER A O 1
ATOM 2204 N N . TYR A 1 270 ? 32.125 -8.102 10.977 1 70.12 270 TYR A N 1
ATOM 2205 C CA . TYR A 1 270 ? 32 -9.305 11.797 1 70.12 270 TYR A CA 1
ATOM 2206 C C . TYR A 1 270 ? 30.938 -10.227 11.227 1 70.12 270 TYR A C 1
ATOM 2208 O O . TYR A 1 270 ? 31 -11.445 11.406 1 70.12 270 TYR A O 1
ATOM 2216 N N . PHE A 1 271 ? 30.062 -9.711 10.539 1 67.44 271 PHE A N 1
ATOM 2217 C CA . PHE A 1 271 ? 29.031 -10.539 9.938 1 67.44 271 PHE A CA 1
ATOM 2218 C C . PHE A 1 271 ? 29.438 -10.992 8.539 1 67.44 271 PHE A C 1
ATOM 2220 O O . PHE A 1 271 ? 30.078 -10.234 7.801 1 67.44 271 PHE A O 1
ATOM 2227 N N . MET B 1 1 ? -3.637 24.781 25.031 1 43.41 1 MET B N 1
ATOM 2228 C CA . MET B 1 1 ? -2.928 23.625 24.484 1 43.41 1 MET B CA 1
ATOM 2229 C C . MET B 1 1 ? -1.939 24.062 23.391 1 43.41 1 MET B C 1
ATOM 2231 O O . MET B 1 1 ? -2.34 24.609 22.375 1 43.41 1 MET B O 1
ATOM 2235 N N . THR B 1 2 ? -0.682 24.141 23.672 1 50.25 2 THR B N 1
ATOM 2236 C CA . THR B 1 2 ? 0.371 24.828 22.938 1 50.25 2 THR B CA 1
ATOM 2237 C C . THR B 1 2 ? 0.657 24.125 21.625 1 50.25 2 THR B C 1
ATOM 2239 O O . THR B 1 2 ? 0.29 22.969 21.438 1 50.25 2 THR B O 1
ATOM 2242 N N . MET B 1 3 ? 1.145 24.906 20.656 1 54.38 3 MET B N 1
ATOM 2243 C CA . MET B 1 3 ? 1.568 24.484 19.328 1 54.38 3 MET B CA 1
ATOM 2244 C C . MET B 1 3 ? 2.371 23.203 19.391 1 54.38 3 MET B C 1
ATOM 2246 O O . MET B 1 3 ? 2.219 22.312 18.531 1 54.38 3 MET B O 1
ATOM 2250 N N . SER B 1 4 ? 3.164 23.062 20.359 1 51.22 4 SER B N 1
ATOM 2251 C CA . SER B 1 4 ? 4 21.875 20.578 1 51.22 4 SER B CA 1
ATOM 2252 C C . SER B 1 4 ? 3.156 20.656 20.906 1 51.22 4 SER B C 1
ATOM 2254 O O . SER B 1 4 ? 3.414 19.562 20.406 1 51.22 4 SER B O 1
ATOM 2256 N N . THR B 1 5 ? 2.068 20.859 21.641 1 53.62 5 THR B N 1
ATOM 2257 C CA . THR B 1 5 ? 1.223 19.734 22.047 1 53.62 5 THR B CA 1
ATOM 2258 C C . THR B 1 5 ? 0.382 19.25 20.875 1 53.62 5 THR B C 1
ATOM 2260 O O . THR B 1 5 ? 0.132 18.047 20.734 1 53.62 5 THR B O 1
ATOM 2263 N N . ARG B 1 6 ? 0.075 20.219 20.062 1 56.81 6 ARG B N 1
ATOM 2264 C CA . ARG B 1 6 ? -0.725 19.859 18.906 1 56.81 6 ARG B CA 1
ATOM 2265 C C . ARG B 1 6 ? 0.107 19.094 17.875 1 56.81 6 ARG B C 1
ATOM 2267 O O . ARG B 1 6 ? -0.375 18.141 17.281 1 56.81 6 ARG B O 1
ATOM 2274 N N . LEU B 1 7 ? 1.375 19.5 17.734 1 52.94 7 LEU B N 1
ATOM 2275 C CA . LEU B 1 7 ? 2.289 18.828 16.812 1 52.94 7 LEU B CA 1
ATOM 2276 C C . LEU B 1 7 ? 2.609 17.422 17.281 1 52.94 7 LEU B C 1
ATOM 2278 O O . LEU B 1 7 ? 2.656 16.484 16.469 1 52.94 7 LEU B O 1
ATOM 2282 N N . ALA B 1 8 ? 2.828 17.406 18.562 1 57.44 8 ALA B N 1
ATOM 2283 C CA . ALA B 1 8 ? 3.076 16.094 19.156 1 57.44 8 ALA B CA 1
ATOM 2284 C C . ALA B 1 8 ? 1.854 15.195 19.016 1 57.44 8 ALA B C 1
ATOM 2286 O O . ALA B 1 8 ? 1.986 14 18.734 1 57.44 8 ALA B O 1
ATOM 2287 N N . SER B 1 9 ? 0.763 15.875 19.062 1 66.44 9 SER B N 1
ATOM 2288 C CA . SER B 1 9 ? -0.477 15.109 18.969 1 66.44 9 SER B CA 1
ATOM 2289 C C . SER B 1 9 ? -0.741 14.656 17.547 1 66.44 9 SER B C 1
ATOM 2291 O O . SER B 1 9 ? -1.18 13.523 17.312 1 66.44 9 SER B O 1
ATOM 2293 N N . ARG B 1 10 ? -0.317 15.516 16.641 1 70.44 10 ARG B N 1
ATOM 2294 C CA . ARG B 1 10 ? -0.523 15.164 15.234 1 70.44 10 ARG B CA 1
ATOM 2295 C C . ARG B 1 10 ? 0.424 14.055 14.805 1 70.44 10 ARG B C 1
ATOM 2297 O O . ARG B 1 10 ? 0.023 13.133 14.086 1 70.44 10 ARG B O 1
ATOM 2304 N N . TRP B 1 11 ? 1.627 14.164 15.266 1 71.75 11 TRP B N 1
ATOM 2305 C CA . TRP B 1 11 ? 2.623 13.148 14.953 1 71.75 11 TRP B CA 1
ATOM 2306 C C . TRP B 1 11 ? 2.238 11.805 15.57 1 71.75 11 TRP B C 1
ATOM 2308 O O . TRP B 1 11 ? 2.377 10.758 14.922 1 71.75 11 TRP B O 1
ATOM 2318 N N . SER B 1 12 ? 1.699 11.938 16.625 1 77.06 12 SER B N 1
ATOM 2319 C CA . SER B 1 12 ? 1.255 10.711 17.297 1 77.06 12 SER B CA 1
ATOM 2320 C C . SER B 1 12 ? 0.079 10.078 16.562 1 77.06 12 SER B C 1
ATOM 2322 O O . SER B 1 12 ? 0.038 8.859 16.375 1 77.06 12 SER B O 1
ATOM 2324 N N . ALA B 1 13 ? -0.724 10.914 16.062 1 82.38 13 ALA B N 1
ATOM 2325 C CA . ALA B 1 13 ? -1.88 10.391 15.336 1 82.38 13 ALA B CA 1
ATOM 2326 C C . ALA B 1 13 ? -1.456 9.742 14.023 1 82.38 13 ALA B C 1
ATOM 2328 O O . ALA B 1 13 ? -1.995 8.703 13.633 1 82.38 13 ALA B O 1
ATOM 2329 N N . ARG B 1 14 ? -0.476 10.312 13.508 1 86.25 14 ARG B N 1
ATOM 2330 C CA . ARG B 1 14 ? 0.017 9.773 12.242 1 86.25 14 ARG B CA 1
ATOM 2331 C C . ARG B 1 14 ? 0.728 8.445 12.453 1 86.25 14 ARG B C 1
ATOM 2333 O O . ARG B 1 14 ? 0.537 7.504 11.68 1 86.25 14 ARG B O 1
ATOM 2340 N N . LEU B 1 15 ? 1.497 8.406 13.445 1 90.5 15 LEU B N 1
ATOM 2341 C CA . LEU B 1 15 ? 2.203 7.172 13.766 1 90.5 15 LEU B CA 1
ATOM 2342 C C . LEU B 1 15 ? 1.222 6.062 14.141 1 90.5 15 LEU B C 1
ATOM 2344 O O . LEU B 1 15 ? 1.365 4.926 13.688 1 90.5 15 LEU B O 1
ATOM 2348 N N . VAL B 1 16 ? 0.223 6.391 14.883 1 93.06 16 VAL B N 1
ATOM 2349 C CA . VAL B 1 16 ? -0.792 5.414 15.266 1 93.06 16 VAL B CA 1
ATOM 2350 C C . VAL B 1 16 ? -1.564 4.969 14.023 1 93.06 16 VAL B C 1
ATOM 2352 O O . VAL B 1 16 ? -1.827 3.777 13.844 1 93.06 16 VAL B O 1
ATOM 2355 N N . GLY B 1 17 ? -1.895 5.926 13.219 1 93.94 17 GLY B N 1
ATOM 2356 C CA . GLY B 1 17 ? -2.564 5.586 11.969 1 93.94 17 GLY B CA 1
ATOM 2357 C C . GLY B 1 17 ? -1.765 4.633 11.102 1 93.94 17 GLY B C 1
ATOM 2358 O O . GLY B 1 17 ? -2.314 3.68 10.547 1 93.94 17 GLY B O 1
ATOM 2359 N N . PHE B 1 18 ? -0.51 4.902 11.078 1 95.81 18 PHE B N 1
ATOM 2360 C CA . PHE B 1 18 ? 0.389 4.055 10.305 1 95.81 18 PHE B CA 1
ATOM 2361 C C . PHE B 1 18 ? 0.415 2.639 10.867 1 95.81 18 PHE B C 1
ATOM 2363 O O . PHE B 1 18 ? 0.21 1.672 10.125 1 95.81 18 PHE B O 1
ATOM 2370 N N . LEU B 1 19 ? 0.598 2.516 12.086 1 97.12 19 LEU B N 1
ATOM 2371 C CA . LEU B 1 19 ? 0.747 1.215 12.734 1 97.12 19 LEU B CA 1
ATOM 2372 C C . LEU B 1 19 ? -0.56 0.43 12.68 1 97.12 19 LEU B C 1
ATOM 2374 O O . LEU B 1 19 ? -0.555 -0.774 12.414 1 97.12 19 LEU B O 1
ATOM 2378 N N . VAL B 1 20 ? -1.686 1.046 12.875 1 97.25 20 VAL B N 1
ATOM 2379 C CA . VAL B 1 20 ? -2.984 0.382 12.844 1 97.25 20 VAL B CA 1
ATOM 2380 C C . VAL B 1 20 ? -3.307 -0.068 11.422 1 97.25 20 VAL B C 1
ATOM 2382 O O . VAL B 1 20 ? -3.816 -1.172 11.219 1 97.25 20 VAL B O 1
ATOM 2385 N N . SER B 1 21 ? -2.994 0.804 10.484 1 98.06 21 SER B N 1
ATOM 2386 C CA . SER B 1 21 ? -3.232 0.432 9.094 1 98.06 21 SER B CA 1
ATOM 2387 C C . SER B 1 21 ? -2.385 -0.769 8.688 1 98.06 21 SER B C 1
ATOM 2389 O O . SER B 1 21 ? -2.879 -1.694 8.039 1 98.06 21 SER B O 1
ATOM 2391 N N . LEU B 1 22 ? -1.151 -0.703 9.086 1 98.31 22 LEU B N 1
ATOM 2392 C CA . LEU B 1 22 ? -0.254 -1.812 8.781 1 98.31 22 LEU B CA 1
ATOM 2393 C C . LEU B 1 22 ? -0.757 -3.109 9.398 1 98.31 22 LEU B C 1
ATOM 2395 O O . LEU B 1 22 ? -0.853 -4.133 8.719 1 98.31 22 LEU B O 1
ATOM 2399 N N . LEU B 1 23 ? -1.088 -3.043 10.617 1 98.25 23 LEU B N 1
ATOM 2400 C CA . LEU B 1 23 ? -1.581 -4.223 11.32 1 98.25 23 LEU B CA 1
ATOM 2401 C C . LEU B 1 23 ? -2.869 -4.734 10.688 1 98.25 23 LEU B C 1
ATOM 2403 O O . LEU B 1 23 ? -3.021 -5.941 10.477 1 98.25 23 LEU B O 1
ATOM 2407 N N . PHE B 1 24 ? -3.762 -3.84 10.398 1 98.25 24 PHE B N 1
ATOM 2408 C CA . PHE B 1 24 ? -5.043 -4.207 9.805 1 98.25 24 PHE B CA 1
ATOM 2409 C C . PHE B 1 24 ? -4.836 -4.91 8.469 1 98.25 24 PHE B C 1
ATOM 2411 O O . PHE B 1 24 ? -5.41 -5.973 8.219 1 98.25 24 PHE B O 1
ATOM 2418 N N . LEU B 1 25 ? -3.986 -4.32 7.613 1 98.38 25 LEU B N 1
ATOM 2419 C CA . LEU B 1 25 ? -3.768 -4.84 6.27 1 98.38 25 LEU B CA 1
ATOM 2420 C C . LEU B 1 25 ? -3.049 -6.184 6.316 1 98.38 25 LEU B C 1
ATOM 2422 O O . LEU B 1 25 ? -3.277 -7.043 5.461 1 98.38 25 LEU B O 1
ATOM 2426 N N . VAL B 1 26 ? -2.275 -6.402 7.316 1 98.19 26 VAL B N 1
ATOM 2427 C CA . VAL B 1 26 ? -1.562 -7.664 7.473 1 98.19 26 VAL B CA 1
ATOM 2428 C C . VAL B 1 26 ? -2.496 -8.719 8.062 1 98.19 26 VAL B C 1
ATOM 2430 O O . VAL B 1 26 ? -2.561 -9.844 7.574 1 98.19 26 VAL B O 1
ATOM 2433 N N . LEU B 1 27 ? -3.26 -8.336 8.961 1 97.31 27 LEU B N 1
ATOM 2434 C CA . LEU B 1 27 ? -4.102 -9.289 9.68 1 97.31 27 LEU B CA 1
ATOM 2435 C C . LEU B 1 27 ? -5.262 -9.75 8.812 1 97.31 27 LEU B C 1
ATOM 2437 O O . LEU B 1 27 ? -5.699 -10.898 8.914 1 97.31 27 LEU B O 1
ATOM 2441 N N . ILE B 1 28 ? -5.777 -8.906 8.031 1 96.75 28 ILE B N 1
ATOM 2442 C CA . ILE B 1 28 ? -6.922 -9.305 7.219 1 96.75 28 ILE B CA 1
ATOM 2443 C C . ILE B 1 28 ? -6.496 -10.375 6.211 1 96.75 28 ILE B C 1
ATOM 2445 O O . ILE B 1 28 ? -7.238 -11.32 5.949 1 96.75 28 ILE B O 1
ATOM 2449 N N . ASN B 1 29 ? -5.352 -10.227 5.637 1 94.5 29 ASN B N 1
ATOM 2450 C CA . ASN B 1 29 ? -4.844 -11.25 4.73 1 94.5 29 ASN B CA 1
ATOM 2451 C C . ASN B 1 29 ? -4.484 -12.531 5.473 1 94.5 29 ASN B C 1
ATOM 2453 O O . ASN B 1 29 ? -4.707 -13.633 4.965 1 94.5 29 ASN B O 1
ATOM 2457 N N . TYR B 1 30 ? -3.984 -12.367 6.645 1 94.75 30 TYR B N 1
ATOM 2458 C CA . TYR B 1 30 ? -3.695 -13.539 7.461 1 94.75 30 TYR B CA 1
ATOM 2459 C C . TYR B 1 30 ? -4.977 -14.281 7.828 1 94.75 30 TYR B C 1
ATOM 2461 O O . TYR B 1 30 ? -5.012 -15.516 7.824 1 94.75 30 TYR B O 1
ATOM 2469 N N . ALA B 1 31 ? -5.961 -13.547 8.125 1 93.81 31 ALA B N 1
ATOM 2470 C CA . ALA B 1 31 ? -7.254 -14.164 8.422 1 93.81 31 ALA B CA 1
ATOM 2471 C C . ALA B 1 31 ? -7.781 -14.945 7.227 1 93.81 31 ALA B C 1
ATOM 2473 O O . ALA B 1 31 ? -8.305 -16.047 7.379 1 93.81 31 ALA B O 1
ATOM 2474 N N . HIS B 1 32 ? -7.609 -14.414 6.082 1 91.62 32 HIS B N 1
ATOM 2475 C CA . HIS B 1 32 ? -8.086 -15.055 4.863 1 91.62 32 HIS B CA 1
ATOM 2476 C C . HIS B 1 32 ? -7.25 -16.281 4.52 1 91.62 32 HIS B C 1
ATOM 2478 O O . HIS B 1 32 ? -7.77 -17.391 4.453 1 91.62 32 HIS B O 1
ATOM 2484 N N . PHE B 1 33 ? -5.965 -16.141 4.449 1 89.81 33 PHE B N 1
ATOM 2485 C CA . PHE B 1 33 ? -5.109 -17.188 3.912 1 89.81 33 PHE B CA 1
ATOM 2486 C C . PHE B 1 33 ? -4.566 -18.062 5.031 1 89.81 33 PHE B C 1
ATOM 2488 O O . PHE B 1 33 ? -4.414 -19.281 4.859 1 89.81 33 PHE B O 1
ATOM 2495 N N . GLY B 1 34 ? -4.301 -17.469 6.145 1 86.06 34 GLY B N 1
ATOM 2496 C CA . GLY B 1 34 ? -3.686 -18.203 7.238 1 86.06 34 GLY B CA 1
ATOM 2497 C C . GLY B 1 34 ? -4.691 -18.938 8.102 1 86.06 34 GLY B C 1
ATOM 2498 O O . GLY B 1 34 ? -4.359 -19.953 8.719 1 86.06 34 GLY B O 1
ATOM 2499 N N . VAL B 1 35 ? -5.898 -18.438 8.062 1 87.88 35 VAL B N 1
ATOM 2500 C CA . VAL B 1 35 ? -6.863 -19.031 8.977 1 87.88 35 VAL B CA 1
ATOM 2501 C C . VAL B 1 35 ? -8.008 -19.656 8.195 1 87.88 35 VAL B C 1
ATOM 2503 O O . VAL B 1 35 ? -8.133 -20.891 8.148 1 87.88 35 VAL B O 1
ATOM 2506 N N . LEU B 1 36 ? -8.703 -18.922 7.434 1 84.94 36 LEU B N 1
ATOM 2507 C CA . LEU B 1 36 ? -9.922 -19.391 6.789 1 84.94 36 LEU B CA 1
ATOM 2508 C C . LEU B 1 36 ? -9.602 -20.469 5.75 1 84.94 36 LEU B C 1
ATOM 2510 O O . LEU B 1 36 ? -10.172 -21.562 5.781 1 84.94 36 LEU B O 1
ATOM 2514 N N . LEU B 1 37 ? -8.68 -20.203 4.926 1 81.69 37 LEU B N 1
ATOM 2515 C CA . LEU B 1 37 ? -8.398 -21.141 3.844 1 81.69 37 LEU B CA 1
ATOM 2516 C C . LEU B 1 37 ? -7.648 -22.375 4.367 1 81.69 37 LEU B C 1
ATOM 2518 O O . LEU B 1 37 ? -7.77 -23.453 3.807 1 81.69 37 LEU B O 1
ATOM 2522 N N . ARG B 1 38 ? -7.031 -22.172 5.5 1 77.75 38 ARG B N 1
ATOM 2523 C CA . ARG B 1 38 ? -6.258 -23.281 6.051 1 77.75 38 ARG B CA 1
ATOM 2524 C C . ARG B 1 38 ? -7.141 -24.188 6.891 1 77.75 38 ARG B C 1
ATOM 2526 O O . ARG B 1 38 ? -6.984 -25.422 6.855 1 77.75 38 ARG B O 1
ATOM 2533 N N . TYR B 1 39 ? -8.078 -23.594 7.531 1 80.81 39 TYR B N 1
ATOM 2534 C CA . TYR B 1 39 ? -8.773 -24.391 8.531 1 80.81 39 TYR B CA 1
ATOM 2535 C C . TYR B 1 39 ? -10.227 -24.625 8.133 1 80.81 39 TYR B C 1
ATOM 2537 O O . TYR B 1 39 ? -10.875 -25.547 8.625 1 80.81 39 TYR B O 1
ATOM 2545 N N . VAL B 1 40 ? -10.656 -23.828 7.238 1 77.44 40 VAL B N 1
ATOM 2546 C CA . VAL B 1 40 ? -12.07 -23.938 6.902 1 77.44 40 VAL B CA 1
ATOM 2547 C C . VAL B 1 40 ? -12.227 -24.594 5.531 1 77.44 40 VAL B C 1
ATOM 2549 O O . VAL B 1 40 ? -13.172 -25.359 5.297 1 77.44 40 VAL B O 1
ATOM 2552 N N . TRP B 1 41 ? -11.195 -24.438 4.695 1 77.06 41 TRP B N 1
ATOM 2553 C CA . TRP B 1 41 ? -11.281 -24.969 3.342 1 77.06 41 TRP B CA 1
ATOM 2554 C C . TRP B 1 41 ? -10.617 -26.328 3.248 1 77.06 41 TRP B C 1
ATOM 2556 O O . TRP B 1 41 ? -9.773 -26.672 4.082 1 77.06 41 TRP B O 1
ATOM 2566 N N . PRO B 1 42 ? -11.039 -27.031 2.252 1 73.88 42 PRO B N 1
ATOM 2567 C CA . PRO B 1 42 ? -10.414 -28.344 2.078 1 73.88 42 PRO B CA 1
ATOM 2568 C C . PRO B 1 42 ? -8.898 -28.25 1.893 1 73.88 42 PRO B C 1
ATOM 2570 O O . PRO B 1 42 ? -8.406 -27.312 1.246 1 73.88 42 PRO B O 1
ATOM 2573 N N . ALA B 1 43 ? -8.289 -29.25 2.436 1 74.56 43 ALA B N 1
ATOM 2574 C CA . ALA B 1 43 ? -6.828 -29.281 2.379 1 74.56 43 ALA B CA 1
ATOM 2575 C C . ALA B 1 43 ? -6.34 -29.562 0.96 1 74.56 43 ALA B C 1
ATOM 2577 O O . ALA B 1 43 ? -6.93 -30.359 0.236 1 74.56 43 ALA B O 1
ATOM 2578 N N . LYS B 1 44 ? -5.25 -28.828 0.601 1 78.31 44 LYS B N 1
ATOM 2579 C CA . LYS B 1 44 ? -4.59 -29.047 -0.683 1 78.31 44 LYS B CA 1
ATOM 2580 C C . LYS B 1 44 ? -3.312 -29.875 -0.508 1 78.31 44 LYS B C 1
ATOM 2582 O O . LYS B 1 44 ? -2.711 -29.859 0.568 1 78.31 44 LYS B O 1
ATOM 2587 N N . PRO B 1 45 ? -3.037 -30.656 -1.559 1 76.62 45 PRO B N 1
ATOM 2588 C CA . PRO B 1 45 ? -1.818 -31.453 -1.44 1 76.62 45 PRO B CA 1
ATOM 2589 C C . PRO B 1 45 ? -0.575 -30.609 -1.186 1 76.62 45 PRO B C 1
ATOM 2591 O O . PRO B 1 45 ? -0.468 -29.484 -1.704 1 76.62 45 PRO B O 1
ATOM 2594 N N . PRO B 1 46 ? 0.307 -31.25 -0.402 1 82.56 46 PRO B N 1
ATOM 2595 C CA . PRO B 1 46 ? 1.538 -30.5 -0.121 1 82.56 46 PRO B CA 1
ATOM 2596 C C . PRO B 1 46 ? 2.428 -30.344 -1.353 1 82.56 46 PRO B C 1
ATOM 2598 O O . PRO B 1 46 ? 2.344 -31.141 -2.285 1 82.56 46 PRO B O 1
ATOM 2601 N N . VAL B 1 47 ? 3.217 -29.344 -1.392 1 89.38 47 VAL B N 1
ATOM 2602 C CA . VAL B 1 47 ? 4.152 -29.047 -2.471 1 89.38 47 VAL B CA 1
ATOM 2603 C C . VAL B 1 47 ? 5.535 -29.594 -2.123 1 89.38 47 VAL B C 1
ATOM 2605 O O . VAL B 1 47 ? 6.039 -29.375 -1.02 1 89.38 47 VAL B O 1
ATOM 2608 N N . ASN B 1 48 ? 6.102 -30.391 -3.053 1 92.75 48 ASN B N 1
ATOM 2609 C CA . ASN B 1 48 ? 7.488 -30.812 -2.891 1 92.75 48 ASN B CA 1
ATOM 2610 C C . ASN B 1 48 ? 8.461 -29.703 -3.287 1 92.75 48 ASN B C 1
ATOM 2612 O O . ASN B 1 48 ? 8.797 -29.562 -4.465 1 92.75 48 ASN B O 1
ATOM 2616 N N . ARG B 1 49 ? 9.008 -29.062 -2.371 1 92.38 49 ARG B N 1
ATOM 2617 C CA . ARG B 1 49 ? 9.812 -27.875 -2.613 1 92.38 49 ARG B CA 1
ATOM 2618 C C . ARG B 1 49 ? 11.133 -28.234 -3.289 1 92.38 49 ARG B C 1
ATOM 2620 O O . ARG B 1 49 ? 11.742 -27.391 -3.947 1 92.38 49 ARG B O 1
ATOM 2627 N N . LYS B 1 50 ? 11.594 -29.359 -3.154 1 92.19 50 LYS B N 1
ATOM 2628 C CA . LYS B 1 50 ? 12.906 -29.75 -3.664 1 92.19 50 LYS B CA 1
ATOM 2629 C C . LYS B 1 50 ? 12.82 -30.188 -5.121 1 92.19 50 LYS B C 1
ATOM 2631 O O . LYS B 1 50 ? 13.734 -29.953 -5.906 1 92.19 50 LYS B O 1
ATOM 2636 N N . ARG B 1 51 ? 11.703 -30.719 -5.543 1 92.81 51 ARG B N 1
ATOM 2637 C CA . ARG B 1 51 ? 11.664 -31.375 -6.848 1 92.81 51 ARG B CA 1
ATOM 2638 C C . ARG B 1 51 ? 10.672 -30.688 -7.777 1 92.81 51 ARG B C 1
ATOM 2640 O O . ARG B 1 51 ? 10.664 -30.953 -8.984 1 92.81 51 ARG B O 1
ATOM 2647 N N . CYS B 1 52 ? 9.938 -29.75 -7.242 1 91.94 52 CYS B N 1
ATOM 2648 C CA . CYS B 1 52 ? 8.906 -29.141 -8.07 1 91.94 52 CYS B CA 1
ATOM 2649 C C . CYS B 1 52 ? 9.531 -28.281 -9.172 1 91.94 52 CYS B C 1
ATOM 2651 O O . CYS B 1 52 ? 10.664 -27.828 -9.039 1 91.94 52 CYS B O 1
ATOM 2653 N N . THR B 1 53 ? 8.805 -28.219 -10.266 1 90.75 53 THR B N 1
ATOM 2654 C CA . THR B 1 53 ? 9.195 -27.344 -11.367 1 90.75 53 THR B CA 1
ATOM 2655 C C . THR B 1 53 ? 8.016 -26.484 -11.82 1 90.75 53 THR B C 1
ATOM 2657 O O . THR B 1 53 ? 6.855 -26.859 -11.641 1 90.75 53 THR B O 1
ATOM 2660 N N . CYS B 1 54 ? 8.312 -25.312 -12.328 1 90.88 54 CYS B N 1
ATOM 2661 C CA . CYS B 1 54 ? 7.289 -24.406 -12.852 1 90.88 54 CYS B CA 1
ATOM 2662 C C . CYS B 1 54 ? 7.637 -23.938 -14.258 1 90.88 54 CYS B C 1
ATOM 2664 O O . CYS B 1 54 ? 8.562 -23.156 -14.453 1 90.88 54 CYS B O 1
ATOM 2666 N N . GLU B 1 55 ? 6.797 -24.344 -15.211 1 91.56 55 GLU B N 1
ATOM 2667 C CA . GLU B 1 55 ? 6.973 -23.953 -16.609 1 91.56 55 GLU B CA 1
ATOM 2668 C C . GLU B 1 55 ? 6.164 -22.703 -16.938 1 91.56 55 GLU B C 1
ATOM 2670 O O . GLU B 1 55 ? 6.312 -22.125 -18.016 1 91.56 55 GLU B O 1
ATOM 2675 N N . CYS B 1 56 ? 5.375 -22.281 -16.031 1 91.44 56 CYS B N 1
ATOM 2676 C CA . CYS B 1 56 ? 4.438 -21.203 -16.281 1 91.44 56 CYS B CA 1
ATOM 2677 C C . CYS B 1 56 ? 5.043 -19.859 -15.898 1 91.44 56 CYS B C 1
ATOM 2679 O O . CYS B 1 56 ? 4.383 -18.812 -16 1 91.44 56 CYS B O 1
ATOM 2681 N N . TRP B 1 57 ? 6.234 -19.891 -15.5 1 91 57 TRP B N 1
ATOM 2682 C CA . TRP B 1 57 ? 6.895 -18.672 -15.039 1 91 57 TRP B CA 1
ATOM 2683 C C . TRP B 1 57 ? 7.898 -18.172 -16.062 1 91 57 TRP B C 1
ATOM 2685 O O . TRP B 1 57 ? 8.742 -18.922 -16.547 1 91 57 TRP B O 1
ATOM 2695 N N . ASP B 1 58 ? 7.883 -16.859 -16.344 1 87.75 58 ASP B N 1
ATOM 2696 C CA . ASP B 1 58 ? 8.742 -16.281 -17.359 1 87.75 58 ASP B CA 1
ATOM 2697 C C . ASP B 1 58 ? 10.125 -15.961 -16.812 1 87.75 58 ASP B C 1
ATOM 2699 O O . ASP B 1 58 ? 11.047 -15.641 -17.562 1 87.75 58 ASP B O 1
ATOM 2703 N N . THR B 1 59 ? 10.32 -15.922 -15.477 1 84.12 59 THR B N 1
ATOM 2704 C CA . THR B 1 59 ? 11.586 -15.789 -14.766 1 84.12 59 THR B CA 1
ATOM 2705 C C . THR B 1 59 ? 12.156 -14.383 -14.93 1 84.12 59 THR B C 1
ATOM 2707 O O . THR B 1 59 ? 13.266 -14.094 -14.477 1 84.12 59 THR B O 1
ATOM 2710 N N . ILE B 1 60 ? 11.43 -13.531 -15.508 1 77.94 60 ILE B N 1
ATOM 2711 C CA . ILE B 1 60 ? 11.883 -12.148 -15.664 1 77.94 60 ILE B CA 1
ATOM 2712 C C . ILE B 1 60 ? 12.156 -11.539 -14.297 1 77.94 60 ILE B C 1
ATOM 2714 O O . ILE B 1 60 ? 13.094 -10.758 -14.133 1 77.94 60 ILE B O 1
ATOM 2718 N N . PHE B 1 61 ? 11.461 -12.055 -13.359 1 74.94 61 PHE B N 1
ATOM 2719 C CA . PHE B 1 61 ? 11.594 -11.594 -11.984 1 74.94 61 PHE B CA 1
ATOM 2720 C C . PHE B 1 61 ? 13.023 -11.758 -11.492 1 74.94 61 PHE B C 1
ATOM 2722 O O . PHE B 1 61 ? 13.523 -10.93 -10.734 1 74.94 61 PHE B O 1
ATOM 2729 N N . LYS B 1 62 ? 13.75 -12.727 -12 1 76.94 62 LYS B N 1
ATOM 2730 C CA . LYS B 1 62 ? 15.062 -13.078 -11.453 1 76.94 62 LYS B CA 1
ATOM 2731 C C . LYS B 1 62 ? 16.172 -12.734 -12.438 1 76.94 62 LYS B C 1
ATOM 2733 O O . LYS B 1 62 ? 17.359 -12.727 -12.07 1 76.94 62 LYS B O 1
ATOM 2738 N N . GLY B 1 63 ? 15.812 -12.398 -13.492 1 70.62 63 GLY B N 1
ATOM 2739 C CA . GLY B 1 63 ? 16.828 -12.055 -14.477 1 70.62 63 GLY B CA 1
ATOM 2740 C C . GLY B 1 63 ? 17.734 -13.211 -14.828 1 70.62 63 GLY B C 1
ATOM 2741 O O . GLY B 1 63 ? 17.266 -14.312 -15.117 1 70.62 63 GLY B O 1
ATOM 2742 N N . THR B 1 64 ? 18.969 -12.906 -14.711 1 66.25 64 THR B N 1
ATOM 2743 C CA . THR B 1 64 ? 19.953 -13.867 -15.188 1 66.25 64 THR B CA 1
ATOM 2744 C C . THR B 1 64 ? 20.188 -14.969 -14.156 1 66.25 64 THR B C 1
ATOM 2746 O O . THR B 1 64 ? 20.781 -16 -14.469 1 66.25 64 THR B O 1
ATOM 2749 N N . TYR B 1 65 ? 19.578 -14.781 -12.977 1 71.44 65 TYR B N 1
ATOM 2750 C CA . TYR B 1 65 ? 19.812 -15.742 -11.906 1 71.44 65 TYR B CA 1
ATOM 2751 C C . TYR B 1 65 ? 19.031 -17.031 -12.148 1 71.44 65 TYR B C 1
ATOM 2753 O O . TYR B 1 65 ? 19.359 -18.078 -11.594 1 71.44 65 TYR B O 1
ATOM 2761 N N . GLU B 1 66 ? 18.016 -16.844 -12.898 1 73.56 66 GLU B N 1
ATOM 2762 C CA . GLU B 1 66 ? 17.188 -18.031 -13.141 1 73.56 66 GLU B CA 1
ATOM 2763 C C . GLU B 1 66 ? 16.797 -18.141 -14.609 1 73.56 66 GLU B C 1
ATOM 2765 O O . GLU B 1 66 ? 16.328 -17.156 -15.203 1 73.56 66 GLU B O 1
ATOM 2770 N N . THR B 1 67 ? 17.469 -19.203 -15.266 1 66.31 67 THR B N 1
ATOM 2771 C CA . THR B 1 67 ? 17.094 -19.469 -16.656 1 66.31 67 THR B CA 1
ATOM 2772 C C . THR B 1 67 ? 16.391 -20.812 -16.781 1 66.31 67 THR B C 1
ATOM 2774 O O . THR B 1 67 ? 16.781 -21.781 -16.109 1 66.31 67 THR B O 1
ATOM 2777 N N . GLY B 1 68 ? 15.273 -20.719 -17.453 1 66.19 68 GLY B N 1
ATOM 2778 C CA . GLY B 1 68 ? 14.609 -21.984 -17.734 1 66.19 68 GLY B CA 1
ATOM 2779 C C . GLY B 1 68 ? 13.508 -22.312 -16.75 1 66.19 68 GLY B C 1
ATOM 2780 O O . GLY B 1 68 ? 12.727 -21.438 -16.359 1 66.19 68 GLY B O 1
ATOM 2781 N N . VAL B 1 69 ? 13.484 -23.734 -16.438 1 72.69 69 VAL B N 1
ATOM 2782 C CA . VAL B 1 69 ? 12.469 -24.266 -15.547 1 72.69 69 VAL B CA 1
ATOM 2783 C C . VAL B 1 69 ? 12.727 -23.766 -14.125 1 72.69 69 VAL B C 1
ATOM 2785 O O . VAL B 1 69 ? 13.828 -23.938 -13.594 1 72.69 69 VAL B O 1
ATOM 2788 N N . GLY B 1 70 ? 11.727 -23 -13.578 1 79.31 70 GLY B N 1
ATOM 2789 C CA . GLY B 1 70 ? 11.852 -22.406 -12.258 1 79.31 70 GLY B CA 1
ATOM 2790 C C . GLY B 1 70 ? 11.766 -23.406 -11.133 1 79.31 70 GLY B C 1
ATOM 2791 O O . GLY B 1 70 ? 11.047 -24.406 -11.234 1 79.31 70 GLY B O 1
ATOM 2792 N N . ARG B 1 71 ? 12.492 -23.094 -10.055 1 88.94 71 ARG B N 1
ATOM 2793 C CA . ARG B 1 71 ? 12.43 -23.859 -8.82 1 88.94 71 ARG B CA 1
ATOM 2794 C C . ARG B 1 71 ? 11.492 -23.203 -7.812 1 88.94 71 ARG B C 1
ATOM 2796 O O . ARG B 1 71 ? 10.891 -22.172 -8.102 1 88.94 71 ARG B O 1
ATOM 2803 N N . TYR B 1 72 ? 11.391 -23.859 -6.738 1 93 72 TYR B N 1
ATOM 2804 C CA . TYR B 1 72 ? 10.422 -23.422 -5.738 1 93 72 TYR B CA 1
ATOM 2805 C C . TYR B 1 72 ? 10.68 -21.984 -5.312 1 93 72 TYR B C 1
ATOM 2807 O O . TYR B 1 72 ? 11.828 -21.594 -5.086 1 93 72 TYR B O 1
ATOM 2815 N N . LYS B 1 73 ? 9.664 -21.219 -5.277 1 93.81 73 LYS B N 1
ATOM 2816 C CA . LYS B 1 73 ? 9.586 -19.875 -4.695 1 93.81 73 LYS B CA 1
ATOM 2817 C C . LYS B 1 73 ? 8.305 -19.703 -3.883 1 93.81 73 LYS B C 1
ATOM 2819 O O . LYS B 1 73 ? 7.355 -20.484 -4.035 1 93.81 73 LYS B O 1
ATOM 2824 N N . HIS B 1 74 ? 8.336 -18.766 -3.07 1 94.62 74 HIS B N 1
ATOM 2825 C CA . HIS B 1 74 ? 7.121 -18.484 -2.311 1 94.62 74 HIS B CA 1
ATOM 2826 C C . HIS B 1 74 ? 6.129 -17.672 -3.133 1 94.62 74 HIS B C 1
ATOM 2828 O O . HIS B 1 74 ? 4.918 -17.734 -2.898 1 94.62 74 HIS B O 1
ATOM 2834 N N . MET B 1 75 ? 6.652 -16.969 -4.059 1 94.5 75 MET B N 1
ATOM 2835 C CA . MET B 1 75 ? 5.82 -16.172 -4.953 1 94.5 75 MET B CA 1
ATOM 2836 C C . MET B 1 75 ? 6.418 -16.125 -6.355 1 94.5 75 MET B C 1
ATOM 2838 O O . MET B 1 75 ? 7.633 -16 -6.516 1 94.5 75 MET B O 1
ATOM 2842 N N . TYR B 1 76 ? 5.535 -16.25 -7.348 1 91.75 76 TYR B N 1
ATOM 2843 C CA . TYR B 1 76 ? 5.852 -16.109 -8.766 1 91.75 76 TYR B CA 1
ATOM 2844 C C . TYR B 1 76 ? 4.996 -15.031 -9.406 1 91.75 76 TYR B C 1
ATOM 2846 O O . TYR B 1 76 ? 3.803 -14.914 -9.109 1 91.75 76 TYR B O 1
ATOM 2854 N N . PHE B 1 77 ? 5.629 -14.227 -10.172 1 92.12 77 PHE B N 1
ATOM 2855 C CA . PHE B 1 77 ? 4.789 -13.398 -11.031 1 92.12 77 PHE B CA 1
ATOM 2856 C C . PHE B 1 77 ? 5.418 -13.227 -12.406 1 92.12 77 PHE B C 1
ATOM 2858 O O . PHE B 1 77 ? 6.645 -13.164 -12.531 1 92.12 77 PHE B O 1
ATOM 2865 N N . ASN B 1 78 ? 4.547 -13.258 -13.383 1 91.69 78 ASN B N 1
ATOM 2866 C CA . ASN B 1 78 ? 4.922 -12.992 -14.766 1 91.69 78 ASN B CA 1
ATOM 2867 C C . ASN B 1 78 ? 4.816 -11.5 -15.094 1 91.69 78 ASN B C 1
ATOM 2869 O O . ASN B 1 78 ? 3.914 -10.82 -14.609 1 91.69 78 ASN B O 1
ATOM 2873 N N . VAL B 1 79 ? 5.742 -11.039 -15.859 1 91.44 79 VAL B N 1
ATOM 2874 C CA . VAL B 1 79 ? 5.711 -9.625 -16.234 1 91.44 79 VAL B CA 1
ATOM 2875 C C . VAL B 1 79 ? 4.73 -9.422 -17.391 1 91.44 79 VAL B C 1
ATOM 2877 O O . VAL B 1 79 ? 5.098 -9.547 -18.562 1 91.44 79 VAL B O 1
ATOM 2880 N N . THR B 1 80 ? 3.504 -9.148 -17.109 1 92.88 80 THR B N 1
ATOM 2881 C CA . THR B 1 80 ? 2.398 -8.938 -18.031 1 92.88 80 THR B CA 1
ATOM 2882 C C . THR B 1 80 ? 1.605 -7.688 -17.656 1 92.88 80 THR B C 1
ATOM 2884 O O . THR B 1 80 ? 1.745 -7.176 -16.547 1 92.88 80 THR B O 1
ATOM 2887 N N . PRO B 1 81 ? 0.821 -7.199 -18.594 1 94.31 81 PRO B N 1
ATOM 2888 C CA . PRO B 1 81 ? -0.049 -6.074 -18.234 1 94.31 81 PRO B CA 1
ATOM 2889 C C . PRO B 1 81 ? -1.014 -6.418 -17.094 1 94.31 81 PRO B C 1
ATOM 2891 O O . PRO B 1 81 ? -1.355 -5.551 -16.281 1 94.31 81 PRO B O 1
ATOM 2894 N N . GLN B 1 82 ? -1.405 -7.668 -16.984 1 97.06 82 GLN B N 1
ATOM 2895 C CA . GLN B 1 82 ? -2.32 -8.086 -15.93 1 97.06 82 GLN B CA 1
ATOM 2896 C C . GLN B 1 82 ? -1.664 -7.98 -14.555 1 97.06 82 GLN B C 1
ATOM 2898 O O . GLN B 1 82 ? -2.305 -7.57 -13.586 1 97.06 82 GLN B O 1
ATOM 2903 N N . THR B 1 83 ? -0.417 -8.336 -14.5 1 96.25 83 THR B N 1
ATOM 2904 C CA . THR B 1 83 ? 0.297 -8.219 -13.234 1 96.25 83 THR B CA 1
ATOM 2905 C C . THR B 1 83 ? 0.421 -6.758 -12.812 1 96.25 83 THR B C 1
ATOM 2907 O O . THR B 1 83 ? 0.294 -6.438 -11.625 1 96.25 83 THR B O 1
ATOM 2910 N N . LEU B 1 84 ? 0.653 -5.914 -13.797 1 96.69 84 LEU B N 1
ATOM 2911 C CA . LEU B 1 84 ? 0.714 -4.488 -13.492 1 96.69 84 LEU B CA 1
ATOM 2912 C C . LEU B 1 84 ? -0.639 -3.979 -13.008 1 96.69 84 LEU B C 1
ATOM 2914 O O . LEU B 1 84 ? -0.705 -3.156 -12.094 1 96.69 84 LEU B O 1
ATOM 2918 N N . LYS B 1 85 ? -1.666 -4.453 -13.625 1 97.5 85 LYS B N 1
ATOM 2919 C CA . LYS B 1 85 ? -3.006 -4.07 -13.188 1 97.5 85 LYS B CA 1
ATOM 2920 C C . LYS B 1 85 ? -3.268 -4.531 -11.758 1 97.5 85 LYS B C 1
ATOM 2922 O O . LYS B 1 85 ? -3.848 -3.793 -10.961 1 97.5 85 LYS B O 1
ATOM 2927 N N . MET B 1 86 ? -2.889 -5.727 -11.445 1 97.81 86 MET B N 1
ATOM 2928 C CA . MET B 1 86 ? -3.061 -6.254 -10.102 1 97.81 86 MET B CA 1
ATOM 2929 C C . MET B 1 86 ? -2.256 -5.441 -9.094 1 97.81 86 MET B C 1
ATOM 2931 O O . MET B 1 86 ? -2.738 -5.152 -7.992 1 97.81 86 MET B O 1
ATOM 2935 N N . TRP B 1 87 ? -1.062 -5.062 -9.5 1 97.94 87 TRP B N 1
ATOM 2936 C CA . TRP B 1 87 ? -0.236 -4.211 -8.648 1 97.94 87 TRP B CA 1
ATOM 2937 C C . TRP B 1 87 ? -0.905 -2.861 -8.414 1 97.94 87 TRP B C 1
ATOM 2939 O O . TRP B 1 87 ? -1.023 -2.408 -7.27 1 97.94 87 TRP B O 1
ATOM 2949 N N . THR B 1 88 ? -1.364 -2.291 -9.445 1 98.31 88 THR B N 1
ATOM 2950 C CA . THR B 1 88 ? -2.014 -0.988 -9.367 1 98.31 88 THR B CA 1
ATOM 2951 C C . THR B 1 88 ? -3.227 -1.043 -8.445 1 98.31 88 THR B C 1
ATOM 2953 O O . THR B 1 88 ? -3.393 -0.182 -7.578 1 98.31 88 THR B O 1
ATOM 2956 N N . LEU B 1 89 ? -3.998 -2.055 -8.633 1 98.31 89 LEU B N 1
ATOM 2957 C CA . LEU B 1 89 ? -5.191 -2.236 -7.816 1 98.31 89 LEU B CA 1
ATOM 2958 C C . LEU B 1 89 ? -4.816 -2.416 -6.348 1 98.31 89 LEU B C 1
ATOM 2960 O O . LEU B 1 89 ? -5.461 -1.843 -5.465 1 98.31 89 LEU B O 1
ATOM 2964 N N . THR B 1 90 ? -3.816 -3.15 -6.117 1 98.56 90 THR B N 1
ATOM 2965 C CA . THR B 1 90 ? -3.393 -3.438 -4.754 1 98.56 90 THR B CA 1
ATOM 2966 C C . THR B 1 90 ? -2.863 -2.176 -4.074 1 98.56 90 THR B C 1
ATOM 2968 O O . THR B 1 90 ? -3.213 -1.89 -2.928 1 98.56 90 THR B O 1
ATOM 2971 N N . VAL B 1 91 ? -2.072 -1.438 -4.777 1 98.62 91 VAL B N 1
ATOM 2972 C CA . VAL B 1 91 ? -1.543 -0.198 -4.215 1 98.62 91 VAL B CA 1
ATOM 2973 C C . VAL B 1 91 ? -2.691 0.762 -3.91 1 98.62 91 VAL B C 1
ATOM 2975 O O . VAL B 1 91 ? -2.736 1.362 -2.834 1 98.62 91 VAL B O 1
ATOM 2978 N N . ALA B 1 92 ? -3.621 0.87 -4.797 1 98.19 92 ALA B N 1
ATOM 2979 C CA . ALA B 1 92 ? -4.773 1.742 -4.586 1 98.19 92 ALA B CA 1
ATOM 2980 C C . ALA B 1 92 ? -5.57 1.31 -3.361 1 98.19 92 ALA B C 1
ATOM 2982 O O . ALA B 1 92 ? -5.969 2.145 -2.545 1 98.19 92 ALA B O 1
ATOM 2983 N N . ALA B 1 93 ? -5.777 0.05 -3.26 1 98.38 93 ALA B N 1
ATOM 2984 C CA . ALA B 1 93 ? -6.551 -0.477 -2.137 1 98.38 93 ALA B CA 1
ATOM 2985 C C . ALA B 1 93 ? -5.84 -0.214 -0.812 1 98.38 93 ALA B C 1
ATOM 2987 O O . ALA B 1 93 ? -6.473 0.169 0.175 1 98.38 93 ALA B O 1
ATOM 2988 N N . VAL B 1 94 ? -4.562 -0.407 -0.806 1 98.56 94 VAL B N 1
ATOM 2989 C CA . VAL B 1 94 ? -3.779 -0.189 0.405 1 98.56 94 VAL B CA 1
ATOM 2990 C C . VAL B 1 94 ? -3.822 1.287 0.791 1 98.56 94 VAL B C 1
ATOM 2992 O O . VAL B 1 94 ? -4.047 1.624 1.956 1 98.56 94 VAL B O 1
ATOM 2995 N N . LEU B 1 95 ? -3.658 2.127 -0.156 1 98.06 95 LEU B N 1
ATOM 2996 C CA . LEU B 1 95 ? -3.646 3.559 0.12 1 98.06 95 LEU B CA 1
ATOM 2997 C C . LEU B 1 95 ? -5.023 4.039 0.563 1 98.06 95 LEU B C 1
ATOM 2999 O O . LEU B 1 95 ? -5.137 4.852 1.485 1 98.06 95 LEU B O 1
ATOM 3003 N N . LEU B 1 96 ? -6.047 3.529 -0.06 1 97.44 96 LEU B N 1
ATOM 3004 C CA . LEU B 1 96 ? -7.398 3.912 0.334 1 97.44 96 LEU B CA 1
ATOM 3005 C C . LEU B 1 96 ? -7.707 3.439 1.751 1 97.44 96 LEU B C 1
ATOM 3007 O O . LEU B 1 96 ? -8.32 4.168 2.535 1 97.44 96 LEU B O 1
ATOM 3011 N N . THR B 1 97 ? -7.301 2.232 2.049 1 97.88 97 THR B N 1
ATOM 3012 C CA . THR B 1 97 ? -7.477 1.721 3.404 1 97.88 97 THR B CA 1
ATOM 3013 C C . THR B 1 97 ? -6.727 2.586 4.414 1 97.88 97 THR B C 1
ATOM 3015 O O . THR B 1 97 ? -7.258 2.902 5.48 1 97.88 97 THR B O 1
ATOM 3018 N N . TYR B 1 98 ? -5.555 2.955 4.035 1 97.19 98 TYR B N 1
ATOM 3019 C CA . TYR B 1 98 ? -4.742 3.805 4.902 1 97.19 98 TYR B CA 1
ATOM 3020 C C . TYR B 1 98 ? -5.453 5.121 5.195 1 97.19 98 TYR B C 1
ATOM 3022 O O . TYR B 1 98 ? -5.523 5.551 6.352 1 97.19 98 TYR B O 1
ATOM 3030 N N . GLU B 1 99 ? -5.965 5.742 4.195 1 95.31 99 GLU B N 1
ATOM 3031 C CA . GLU B 1 99 ? -6.672 7.012 4.355 1 95.31 99 GLU B CA 1
ATOM 3032 C C . GLU B 1 99 ? -7.898 6.848 5.246 1 95.31 99 GLU B C 1
ATOM 3034 O O . GLU B 1 99 ? -8.18 7.699 6.094 1 95.31 99 GLU B O 1
ATOM 3039 N N . CYS B 1 100 ? -8.547 5.766 5.043 1 96.06 100 CYS B N 1
ATOM 3040 C CA . CYS B 1 100 ? -9.75 5.52 5.832 1 96.06 100 CYS B CA 1
ATOM 3041 C C . CYS B 1 100 ? -9.398 5.301 7.301 1 96.06 100 CYS B C 1
ATOM 3043 O O . CYS B 1 100 ? -9.969 5.945 8.18 1 96.06 100 CYS B O 1
ATOM 3045 N N . VAL B 1 101 ? -8.453 4.461 7.543 1 96.62 101 VAL B N 1
ATOM 3046 C CA . VAL B 1 101 ? -8.078 4.113 8.914 1 96.62 101 VAL B CA 1
ATOM 3047 C C . VAL B 1 101 ? -7.508 5.34 9.617 1 96.62 101 VAL B C 1
ATOM 3049 O O . VAL B 1 101 ? -7.852 5.617 10.773 1 96.62 101 VAL B O 1
ATOM 3052 N N . THR B 1 102 ? -6.652 6.09 8.953 1 94.31 102 THR B N 1
ATOM 3053 C CA . THR B 1 102 ? -6.055 7.27 9.57 1 94.31 102 THR B CA 1
ATOM 3054 C C . THR B 1 102 ? -7.121 8.312 9.883 1 94.31 102 THR B C 1
ATOM 3056 O O . THR B 1 102 ? -7.031 9.023 10.891 1 94.31 102 THR B O 1
ATOM 3059 N N . TYR B 1 103 ? -8.133 8.406 9.047 1 94.06 103 TYR B N 1
ATOM 3060 C CA . TYR B 1 103 ? -9.234 9.328 9.32 1 94.06 103 TYR B CA 1
ATOM 3061 C C . TYR B 1 103 ? -10 8.906 10.562 1 94.06 103 TYR B C 1
ATOM 3063 O O . TYR B 1 103 ? -10.305 9.734 11.422 1 94.06 103 TYR B O 1
ATOM 3071 N N . VAL B 1 104 ? -10.281 7.648 10.648 1 96.62 104 VAL B N 1
ATOM 3072 C CA . VAL B 1 104 ? -11.016 7.133 11.805 1 96.62 104 VAL B CA 1
ATOM 3073 C C . VAL B 1 104 ? -10.219 7.395 13.078 1 96.62 104 VAL B C 1
ATOM 3075 O O . VAL B 1 104 ? -10.781 7.84 14.086 1 96.62 104 VAL B O 1
ATOM 3078 N N . ILE B 1 105 ? -8.93 7.172 13 1 95.19 105 ILE B N 1
ATOM 3079 C CA . ILE B 1 105 ? -8.062 7.375 14.156 1 95.19 105 ILE B CA 1
ATOM 3080 C C . ILE B 1 105 ? -8.039 8.859 14.523 1 95.19 105 ILE B C 1
ATOM 3082 O O . ILE B 1 105 ? -8.086 9.211 15.711 1 95.19 105 ILE B O 1
ATOM 3086 N N . ARG B 1 106 ? -7.984 9.688 13.586 1 92.75 106 ARG B N 1
ATOM 3087 C CA . ARG B 1 106 ? -7.988 11.125 13.836 1 92.75 106 ARG B CA 1
ATOM 3088 C C . ARG B 1 106 ? -9.281 11.555 14.531 1 92.75 106 ARG B C 1
ATOM 3090 O O . ARG B 1 106 ? -9.25 12.336 15.484 1 92.75 106 ARG B O 1
ATOM 3097 N N . VAL B 1 107 ? -10.375 11.07 14.094 1 94.62 107 VAL B N 1
ATOM 3098 C CA . VAL B 1 107 ? -11.656 11.391 14.711 1 94.62 107 VAL B CA 1
ATOM 3099 C C . VAL B 1 107 ? -11.695 10.852 16.141 1 94.62 107 VAL B C 1
ATOM 3101 O O . VAL B 1 107 ? -12.125 11.555 17.062 1 94.62 107 VAL B O 1
ATOM 3104 N N . ALA B 1 108 ? -11.188 9.656 16.312 1 94.38 108 ALA B N 1
ATOM 3105 C CA . ALA B 1 108 ? -11.188 9.023 17.625 1 94.38 108 ALA B CA 1
ATOM 3106 C C . ALA B 1 108 ? -10.344 9.812 18.625 1 94.38 108 ALA B C 1
ATOM 3108 O O . ALA B 1 108 ? -10.672 9.883 19.812 1 94.38 108 ALA B O 1
ATOM 3109 N N . LEU B 1 109 ? -9.297 10.43 18.172 1 91.69 109 LEU B N 1
ATOM 3110 C CA . LEU B 1 109 ? -8.359 11.133 19.047 1 91.69 109 LEU B CA 1
ATOM 3111 C C . LEU B 1 109 ? -8.812 12.57 19.281 1 91.69 109 LEU B C 1
ATOM 3113 O O . LEU B 1 109 ? -8.539 13.156 20.328 1 91.69 109 LEU B O 1
ATOM 3117 N N . ARG B 1 110 ? -9.5 13.148 18.375 1 90.81 110 ARG B N 1
ATOM 3118 C CA . ARG B 1 110 ? -9.836 14.562 18.453 1 90.81 110 ARG B CA 1
ATOM 3119 C C . ARG B 1 110 ? -11.266 14.766 18.938 1 90.81 110 ARG B C 1
ATOM 3121 O O . ARG B 1 110 ? -11.609 15.836 19.438 1 90.81 110 ARG B O 1
ATOM 3128 N N . SER B 1 111 ? -12.047 13.789 18.625 1 93 111 SER B N 1
ATOM 3129 C CA . SER B 1 111 ? -13.469 13.883 18.953 1 93 111 SER B CA 1
ATOM 3130 C C . SER B 1 111 ? -14.016 12.531 19.406 1 93 111 SER B C 1
ATOM 3132 O O . SER B 1 111 ? -13.281 11.727 20 1 93 111 SER B O 1
ATOM 3134 N N . LYS B 1 112 ? -15.375 12.445 19.188 1 96.62 112 LYS B N 1
ATOM 3135 C CA . LYS B 1 112 ? -16.047 11.188 19.531 1 96.62 112 LYS B CA 1
ATOM 3136 C C . LYS B 1 112 ? -16.625 10.531 18.281 1 96.62 112 LYS B C 1
ATOM 3138 O O . LYS B 1 112 ? -17.25 11.195 17.453 1 96.62 112 LYS B O 1
ATOM 3143 N N . ILE B 1 113 ? -16.438 9.289 18.203 1 97.62 113 ILE B N 1
ATOM 3144 C CA . ILE B 1 113 ? -16.922 8.5 17.078 1 97.62 113 ILE B CA 1
ATOM 3145 C C . ILE B 1 113 ? -18.406 8.188 17.266 1 97.62 113 ILE B C 1
ATOM 3147 O O . ILE B 1 113 ? -18.828 7.828 18.359 1 97.62 113 ILE B O 1
ATOM 3151 N N . ARG B 1 114 ? -19.141 8.352 16.281 1 98.06 114 ARG B N 1
ATOM 3152 C CA . ARG B 1 114 ? -20.531 7.926 16.281 1 98.06 114 ARG B CA 1
ATOM 3153 C C . ARG B 1 114 ? -20.641 6.41 16.156 1 98.06 114 ARG B C 1
ATOM 3155 O O . ARG B 1 114 ? -20.25 5.836 15.141 1 98.06 114 ARG B O 1
ATOM 3162 N N . PRO B 1 115 ? -21.25 5.75 17.094 1 97.75 115 PRO B N 1
ATOM 3163 C CA . PRO B 1 115 ? -21.234 4.285 17.109 1 97.75 115 PRO B CA 1
ATOM 3164 C C . PRO B 1 115 ? -21.969 3.672 15.922 1 97.75 115 PRO B C 1
ATO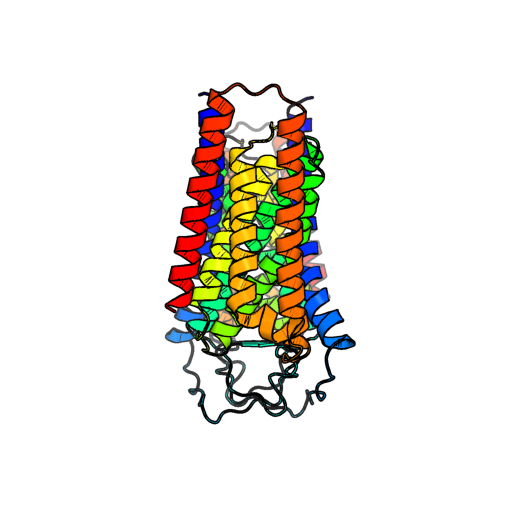M 3166 O O . PRO B 1 115 ? -21.516 2.662 15.375 1 97.75 115 PRO B O 1
ATOM 3169 N N . SER B 1 116 ? -23.062 4.211 15.539 1 98.06 116 SER B N 1
ATOM 3170 C CA . SER B 1 116 ? -23.828 3.662 14.414 1 98.06 116 SER B CA 1
ATOM 3171 C C . SER B 1 116 ? -23 3.67 13.133 1 98.06 116 SER B C 1
ATOM 3173 O O . SER B 1 116 ? -22.984 2.684 12.398 1 98.06 116 SER B O 1
ATOM 3175 N N . MET B 1 117 ? -22.25 4.793 12.938 1 98.5 117 MET B N 1
ATOM 3176 C CA . MET B 1 117 ? -21.406 4.883 11.742 1 98.5 117 MET B CA 1
ATOM 3177 C C . MET B 1 117 ? -20.219 3.938 11.836 1 98.5 117 MET B C 1
ATOM 3179 O O . MET B 1 117 ? -19.781 3.381 10.836 1 98.5 117 MET B O 1
ATOM 3183 N N . PHE B 1 118 ? -19.797 3.746 13.008 1 98.56 118 PHE B N 1
ATOM 3184 C CA . PHE B 1 118 ? -18.656 2.855 13.203 1 98.56 118 PHE B CA 1
ATOM 3185 C C . PHE B 1 118 ? -19.047 1.409 12.922 1 98.56 118 PHE B C 1
ATOM 3187 O O . PHE B 1 118 ? -18.266 0.659 12.328 1 98.56 118 PHE B O 1
ATOM 3194 N N . VAL B 1 119 ? -20.219 1.032 13.344 1 98.5 119 VAL B N 1
ATOM 3195 C CA . VAL B 1 119 ? -20.734 -0.304 13.062 1 98.5 119 VAL B CA 1
ATOM 3196 C C . VAL B 1 119 ? -20.812 -0.518 11.555 1 98.5 119 VAL B C 1
ATOM 3198 O O . VAL B 1 119 ? -20.469 -1.597 11.055 1 98.5 119 VAL B O 1
ATOM 3201 N N . LEU B 1 120 ? -21.203 0.457 10.836 1 98.69 120 LEU B N 1
ATOM 3202 C CA . LEU B 1 120 ? -21.281 0.364 9.383 1 98.69 120 LEU B CA 1
ATOM 3203 C C . LEU B 1 120 ? -19.906 0.182 8.766 1 98.69 120 LEU B C 1
ATOM 3205 O O . LEU B 1 120 ? -19.734 -0.609 7.836 1 98.69 120 LEU B O 1
ATOM 3209 N N . LEU B 1 121 ? -18.953 0.869 9.328 1 98.5 121 LEU B N 1
ATOM 3210 C CA . LEU B 1 121 ? -17.594 0.746 8.82 1 98.5 121 LEU B CA 1
ATOM 3211 C C . LEU B 1 121 ? -17.047 -0.657 9.062 1 98.5 121 LEU B C 1
ATOM 3213 O O . LEU B 1 121 ? -16.328 -1.202 8.219 1 98.5 121 LEU B O 1
ATOM 3217 N N . LEU B 1 122 ? -17.391 -1.237 10.148 1 98 122 LEU B N 1
ATOM 3218 C CA . LEU B 1 122 ? -16.969 -2.604 10.438 1 98 122 LEU B CA 1
ATOM 3219 C C . LEU B 1 122 ? -17.656 -3.594 9.5 1 98 122 LEU B C 1
ATOM 3221 O O . LEU B 1 122 ? -17.016 -4.523 9 1 98 122 LEU B O 1
ATOM 3225 N N . ALA B 1 123 ? -18.844 -3.334 9.195 1 97.88 123 ALA B N 1
ATOM 3226 C CA . ALA B 1 123 ? -19.641 -4.258 8.398 1 97.88 123 ALA B CA 1
ATOM 3227 C C . ALA B 1 123 ? -19.172 -4.281 6.945 1 97.88 123 ALA B C 1
ATOM 3229 O O . ALA B 1 123 ? -19.297 -5.305 6.262 1 97.88 123 ALA B O 1
ATOM 3230 N N . VAL B 1 124 ? -18.625 -3.195 6.5 1 97.81 124 VAL B N 1
ATOM 3231 C CA . VAL B 1 124 ? -18.344 -3.086 5.074 1 97.81 124 VAL B CA 1
ATOM 3232 C C . VAL B 1 124 ? -16.938 -3.6 4.785 1 97.81 124 VAL B C 1
ATOM 3234 O O . VAL B 1 124 ? -16.547 -3.738 3.621 1 97.81 124 VAL B O 1
ATOM 3237 N N . ILE B 1 125 ? -16.156 -3.99 5.738 1 97.56 125 ILE B N 1
ATOM 3238 C CA . ILE B 1 125 ? -14.773 -4.445 5.578 1 97.56 125 ILE B CA 1
ATOM 3239 C C . ILE B 1 125 ? -14.734 -5.641 4.629 1 97.56 125 ILE B C 1
ATOM 3241 O O . ILE B 1 125 ? -13.922 -5.684 3.703 1 97.56 125 ILE B O 1
ATOM 3245 N N . HIS B 1 126 ? -15.609 -6.566 4.828 1 96.06 126 HIS B N 1
ATOM 3246 C CA . HIS B 1 126 ? -15.625 -7.758 3.99 1 96.06 126 HIS B CA 1
ATOM 3247 C C . HIS B 1 126 ? -15.898 -7.406 2.533 1 96.06 126 HIS B C 1
ATOM 3249 O O . HIS B 1 126 ? -15.266 -7.949 1.627 1 96.06 126 HIS B O 1
ATOM 3255 N N . SER B 1 127 ? -16.797 -6.543 2.291 1 96.75 127 SER B N 1
ATOM 3256 C CA . SER B 1 127 ? -17.172 -6.176 0.931 1 96.75 127 SER B CA 1
ATOM 3257 C C . SER B 1 127 ? -16.016 -5.523 0.189 1 96.75 127 SER B C 1
ATOM 3259 O O . SER B 1 127 ? -15.758 -5.832 -0.978 1 96.75 127 SER B O 1
ATOM 3261 N N . HIS B 1 128 ? -15.344 -4.637 0.84 1 97.94 128 HIS B N 1
ATOM 3262 C CA . HIS B 1 128 ? -14.195 -3.992 0.211 1 97.94 128 HIS B CA 1
ATOM 3263 C C . HIS B 1 128 ? -13.078 -4.992 -0.043 1 97.94 128 HIS B C 1
ATOM 3265 O O 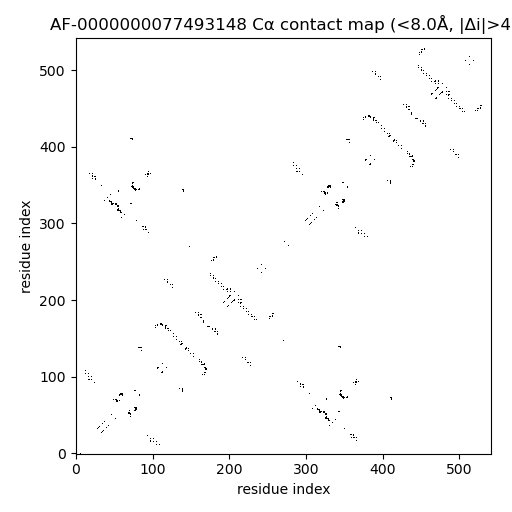. HIS B 1 128 ? -12.453 -4.977 -1.106 1 97.94 128 HIS B O 1
ATOM 3271 N N . TYR B 1 129 ? -12.844 -5.82 0.921 1 97.44 129 TYR B N 1
ATOM 3272 C CA . TYR B 1 129 ? -11.812 -6.84 0.759 1 97.44 129 TYR B CA 1
ATOM 3273 C C . TYR B 1 129 ? -12.148 -7.781 -0.388 1 97.44 129 TYR B C 1
ATOM 3275 O O . TYR B 1 129 ? -11.297 -8.094 -1.22 1 97.44 129 TYR B O 1
ATOM 3283 N N . TYR B 1 130 ? -13.352 -8.203 -0.398 1 95.44 130 TYR B N 1
ATOM 3284 C CA . TYR B 1 130 ? -13.812 -9.094 -1.453 1 95.44 130 TYR B CA 1
ATOM 3285 C C . TYR B 1 130 ? -13.656 -8.445 -2.824 1 95.44 130 TYR B C 1
ATOM 3287 O O . TYR B 1 130 ? -13.242 -9.094 -3.783 1 95.44 130 TYR B O 1
ATOM 3295 N N . SER B 1 131 ? -14.008 -7.23 -2.9 1 96.75 131 SER B N 1
ATOM 3296 C CA . SER B 1 131 ? -13.891 -6.523 -4.172 1 96.75 131 SER B CA 1
ATOM 3297 C C . SER B 1 131 ? -12.445 -6.523 -4.668 1 96.75 131 SER B C 1
ATOM 3299 O O . SER B 1 131 ? -12.18 -6.836 -5.828 1 96.75 131 SER B O 1
ATOM 3301 N N . TRP B 1 132 ? -11.531 -6.156 -3.787 1 97.5 132 TRP B N 1
ATOM 3302 C CA . TRP B 1 132 ? -10.117 -6.191 -4.145 1 97.5 132 TRP B CA 1
ATOM 3303 C C . TRP B 1 132 ? -9.703 -7.59 -4.598 1 97.5 132 TRP B C 1
ATOM 3305 O O . TRP B 1 132 ? -9.078 -7.746 -5.652 1 97.5 132 TRP B O 1
ATOM 3315 N N . TRP B 1 133 ? -10.141 -8.547 -3.883 1 95.5 133 TRP B N 1
ATOM 3316 C CA . TRP B 1 133 ? -9.734 -9.922 -4.137 1 95.5 133 TRP B CA 1
ATOM 3317 C C . TRP B 1 133 ? -10.328 -10.438 -5.441 1 95.5 133 TRP B C 1
ATOM 3319 O O . TRP B 1 133 ? -9.641 -11.109 -6.223 1 95.5 133 TRP B O 1
ATOM 3329 N N . VAL B 1 134 ? -11.531 -10.141 -5.727 1 94.94 134 VAL B N 1
ATOM 3330 C CA . VAL B 1 134 ? -12.203 -10.656 -6.918 1 94.94 134 VAL B CA 1
ATOM 3331 C C . VAL B 1 134 ? -11.594 -10.031 -8.164 1 94.94 134 VAL B C 1
ATOM 3333 O O . VAL B 1 134 ? -11.422 -10.695 -9.188 1 94.94 134 VAL B O 1
ATOM 3336 N N . PHE B 1 135 ? -11.25 -8.781 -8.094 1 97.06 135 PHE B N 1
ATOM 3337 C CA . PHE B 1 135 ? -10.609 -8.148 -9.234 1 97.06 135 PHE B CA 1
ATOM 3338 C C . PHE B 1 135 ? -9.219 -8.734 -9.469 1 97.06 135 PHE B C 1
ATOM 3340 O O . PHE B 1 135 ? -8.789 -8.883 -10.609 1 97.06 135 PHE B O 1
ATOM 3347 N N . ILE B 1 136 ? -8.508 -9.055 -8.367 1 96.44 136 ILE B N 1
ATOM 3348 C CA . ILE B 1 136 ? -7.238 -9.766 -8.508 1 96.44 136 ILE B CA 1
ATOM 3349 C C . ILE B 1 136 ? -7.465 -11.094 -9.227 1 96.44 136 ILE B C 1
ATOM 3351 O O . ILE B 1 136 ? -6.695 -11.461 -10.117 1 96.44 136 ILE B O 1
ATOM 3355 N N . GLY B 1 137 ? -8.516 -11.727 -8.867 1 94.12 137 GLY B N 1
ATOM 3356 C CA . GLY B 1 137 ? -8.852 -12.977 -9.523 1 94.12 137 GLY B CA 1
ATOM 3357 C C . GLY B 1 137 ? -9.172 -12.812 -11 1 94.12 137 GLY B C 1
ATOM 3358 O O . GLY B 1 137 ? -8.727 -13.609 -11.828 1 94.12 137 GLY B O 1
ATOM 3359 N N . TYR B 1 138 ? -9.93 -11.766 -11.328 1 95.38 138 TYR B N 1
ATOM 3360 C CA . TYR B 1 138 ? -10.273 -11.492 -12.719 1 95.38 138 TYR B CA 1
ATOM 3361 C C . TYR B 1 138 ? -9.016 -11.258 -13.547 1 95.38 138 TYR B C 1
ATOM 3363 O O . TYR B 1 138 ? -8.844 -11.859 -14.609 1 95.38 138 TYR B O 1
ATOM 3371 N N . TYR B 1 139 ? -8.164 -10.469 -13.031 1 96.62 139 TYR B N 1
ATOM 3372 C CA . TYR B 1 139 ? -6.926 -10.156 -13.742 1 96.62 139 TYR B CA 1
ATOM 3373 C C . TYR B 1 139 ? -6.008 -11.367 -13.812 1 96.62 139 TYR B C 1
ATOM 3375 O O . TYR B 1 139 ? -5.395 -11.641 -14.844 1 96.62 139 TYR B O 1
ATOM 3383 N N . ASN B 1 140 ? -5.977 -12.102 -12.758 1 95.44 140 ASN B N 1
ATOM 3384 C CA . ASN B 1 140 ? -5.039 -13.219 -12.664 1 95.44 140 ASN B CA 1
ATOM 3385 C C . ASN B 1 140 ? -5.457 -14.375 -13.562 1 95.44 140 ASN B C 1
ATOM 3387 O O . ASN B 1 140 ? -4.609 -15.125 -14.055 1 95.44 140 ASN B O 1
ATOM 3391 N N . ASP B 1 141 ? -6.742 -14.516 -13.828 1 93.44 141 ASP B N 1
ATOM 3392 C CA . ASP B 1 141 ? -7.266 -15.648 -14.578 1 93.44 141 ASP B CA 1
ATOM 3393 C C . ASP B 1 141 ? -7.688 -15.234 -15.984 1 93.44 141 ASP B C 1
ATOM 3395 O O . ASP B 1 141 ? -8.094 -16.078 -16.797 1 93.44 141 ASP B O 1
ATOM 3399 N N . ASP B 1 142 ? -7.578 -14.039 -16.297 1 94.38 142 ASP B N 1
ATOM 3400 C CA . ASP B 1 142 ? -8.125 -13.523 -17.547 1 94.38 142 ASP B CA 1
ATOM 3401 C C . ASP B 1 142 ? -9.594 -13.914 -17.688 1 94.38 142 ASP B C 1
ATOM 3403 O O . ASP B 1 142 ? -10.008 -14.406 -18.75 1 94.38 142 ASP B O 1
ATOM 3407 N N . PHE B 1 143 ? -10.336 -13.711 -16.625 1 90.25 143 PHE B N 1
ATOM 3408 C CA . PHE B 1 143 ? -11.758 -14.031 -16.562 1 90.25 143 PHE B CA 1
ATOM 3409 C C . PHE B 1 143 ? -12.562 -12.812 -16.141 1 90.25 143 PHE B C 1
ATOM 3411 O O . PHE B 1 143 ? -12.531 -12.406 -14.984 1 90.25 143 PHE B O 1
ATOM 3418 N N . TYR B 1 144 ? -13.539 -12.398 -17.188 1 89.88 144 TYR B N 1
ATOM 3419 C CA . TYR B 1 144 ? -14.141 -11.094 -16.938 1 89.88 144 TYR B CA 1
ATOM 3420 C C . TYR B 1 144 ? -15.656 -11.164 -17.078 1 89.88 144 TYR B C 1
ATOM 3422 O O . TYR B 1 144 ? -16.312 -10.156 -17.359 1 89.88 144 TYR B O 1
ATOM 3430 N N . GLN B 1 145 ? -16.297 -12.234 -16.922 1 85.31 145 GLN B N 1
ATOM 3431 C CA . GLN B 1 145 ? -17.719 -12.414 -17.156 1 85.31 145 GLN B CA 1
ATOM 3432 C C . GLN B 1 145 ? -18.562 -11.516 -16.25 1 85.31 145 GLN B C 1
ATOM 3434 O O . GLN B 1 145 ? -19.609 -11.023 -16.656 1 85.31 145 GLN B O 1
ATOM 3439 N N . GLN B 1 146 ? -18.109 -11.258 -15.031 1 84.81 146 GLN B N 1
ATOM 3440 C CA . GLN B 1 146 ? -18.875 -10.438 -14.109 1 84.81 146 GLN B CA 1
ATOM 3441 C C . GLN B 1 146 ? -18.125 -9.156 -13.742 1 84.81 146 GLN B C 1
ATOM 3443 O O . GLN B 1 146 ? -18.359 -8.578 -12.68 1 84.81 146 GLN B O 1
ATOM 3448 N N . TRP B 1 147 ? -17.422 -8.734 -14.633 1 90.5 147 TRP B N 1
ATOM 3449 C CA . TRP B 1 147 ? -16.547 -7.602 -14.352 1 90.5 147 TRP B CA 1
ATOM 3450 C C . TRP B 1 147 ? -17.359 -6.328 -14.156 1 90.5 147 TRP B C 1
ATOM 3452 O O . TRP B 1 147 ? -17.141 -5.59 -13.188 1 90.5 147 TRP B O 1
ATOM 3462 N N . TRP B 1 148 ? -18.312 -6.133 -15.016 1 88.5 148 TRP B N 1
ATOM 3463 C CA . TRP B 1 148 ? -19.094 -4.902 -14.961 1 88.5 148 TRP B CA 1
ATOM 3464 C C . TRP B 1 148 ? -19.984 -4.871 -13.727 1 88.5 148 TRP B C 1
ATOM 3466 O O . TRP B 1 148 ? -20.125 -3.834 -13.07 1 88.5 148 TRP B O 1
ATOM 3476 N N . HIS B 1 149 ? -20.578 -5.969 -13.383 1 89.31 149 HIS B N 1
ATOM 3477 C CA . HIS B 1 149 ? -21.375 -6.062 -12.164 1 89.31 149 HIS B CA 1
ATOM 3478 C C . HIS B 1 149 ? -20.531 -5.738 -10.938 1 89.31 149 HIS B C 1
ATOM 3480 O O . HIS B 1 149 ? -20.938 -4.941 -10.094 1 89.31 149 HIS B O 1
ATOM 3486 N N . GLN B 1 150 ? -19.391 -6.297 -10.984 1 92.62 150 GLN B N 1
ATOM 3487 C CA . GLN B 1 150 ? -18.516 -6.086 -9.844 1 92.62 150 GLN B CA 1
ATOM 3488 C C . GLN B 1 150 ? -18.062 -4.629 -9.758 1 92.62 150 GLN B C 1
ATOM 3490 O O . GLN B 1 150 ? -17.922 -4.078 -8.664 1 92.62 150 GLN B O 1
ATOM 3495 N N . LEU B 1 151 ? -17.859 -4.016 -10.867 1 94.75 151 LEU B N 1
ATOM 3496 C CA . LEU B 1 151 ? -17.438 -2.619 -10.883 1 94.75 151 LEU B CA 1
ATOM 3497 C C . LEU B 1 151 ? -18.516 -1.717 -10.305 1 94.75 151 LEU B C 1
ATOM 3499 O O . LEU B 1 151 ? -18.234 -0.812 -9.523 1 94.75 151 LEU B O 1
ATOM 3503 N N . VAL B 1 152 ? -19.766 -1.949 -10.641 1 93.81 152 VAL B N 1
ATOM 3504 C CA . VAL B 1 152 ? -20.875 -1.154 -10.133 1 93.81 152 VAL B CA 1
ATOM 3505 C C . VAL B 1 152 ? -20.984 -1.317 -8.625 1 93.81 152 VAL B C 1
ATOM 3507 O O . VAL B 1 152 ? -21.125 -0.332 -7.895 1 93.81 152 VAL B O 1
ATOM 3510 N N . PHE B 1 153 ? -20.859 -2.502 -8.148 1 94.69 153 PHE B N 1
ATOM 3511 C CA . PHE B 1 153 ? -20.938 -2.768 -6.719 1 94.69 153 PHE B CA 1
ATOM 3512 C C . PHE B 1 153 ? -19.781 -2.105 -5.984 1 94.69 153 PHE B C 1
ATOM 3514 O O . PHE B 1 153 ? -19.969 -1.509 -4.922 1 94.69 153 PHE B O 1
ATOM 3521 N N . THR B 1 154 ? -18.656 -2.174 -6.559 1 96.94 154 THR B N 1
ATOM 3522 C CA . THR B 1 154 ? -17.469 -1.61 -5.93 1 96.94 154 THR B CA 1
ATOM 3523 C C . THR B 1 154 ? -17.562 -0.091 -5.84 1 96.94 154 THR B C 1
ATOM 3525 O O . THR B 1 154 ? -17.328 0.491 -4.777 1 96.94 154 THR B O 1
ATOM 3528 N N . CYS B 1 155 ? -17.938 0.557 -6.91 1 96.56 155 CYS B N 1
ATOM 3529 C CA . CYS B 1 155 ? -18.031 2.012 -6.945 1 96.56 155 CYS B CA 1
ATOM 3530 C C . CYS B 1 155 ? -19.125 2.512 -6 1 96.56 155 CYS B C 1
ATOM 3532 O O . CYS B 1 155 ? -18.922 3.494 -5.281 1 96.56 155 CYS B O 1
ATOM 3534 N N . SER B 1 156 ? -20.219 1.846 -6.035 1 96.5 156 SER B N 1
ATOM 3535 C CA . SER B 1 156 ? -21.312 2.256 -5.148 1 96.5 156 SER B CA 1
ATOM 3536 C C . SER B 1 156 ? -20.938 2.025 -3.686 1 96.5 156 SER B C 1
ATOM 3538 O O . SER B 1 156 ? -21.281 2.834 -2.82 1 96.5 156 SER B O 1
ATOM 3540 N N . GLU B 1 157 ? -20.25 0.979 -3.42 1 97.56 157 GLU B N 1
ATOM 3541 C CA . GLU B 1 157 ? -19.812 0.711 -2.057 1 97.56 157 GLU B CA 1
ATOM 3542 C C . GLU B 1 157 ? -18.812 1.767 -1.586 1 97.56 157 GLU B C 1
ATOM 3544 O O . GLU B 1 157 ? -18.859 2.201 -0.433 1 97.56 157 GLU B O 1
ATOM 3549 N N . LEU B 1 158 ? -17.953 2.131 -2.438 1 97.75 158 LEU B N 1
ATOM 3550 C CA . LEU B 1 158 ? -17 3.189 -2.109 1 97.75 158 LEU B CA 1
ATOM 3551 C C . LEU B 1 158 ? -17.734 4.492 -1.79 1 97.75 158 LEU B C 1
ATOM 3553 O O . LEU B 1 158 ? -17.406 5.164 -0.812 1 97.75 158 LEU B O 1
ATOM 3557 N N . LEU B 1 159 ? -18.672 4.797 -2.598 1 97.25 159 LEU B N 1
ATOM 3558 C CA . LEU B 1 159 ? -19.469 5.992 -2.352 1 97.25 159 LEU B CA 1
ATOM 3559 C C . LEU B 1 159 ? -20.172 5.91 -1.003 1 97.25 159 LEU B C 1
ATOM 3561 O O . LEU B 1 159 ? -20.141 6.863 -0.222 1 97.25 159 LEU B O 1
ATOM 3565 N N . SER B 1 160 ? -20.75 4.797 -0.759 1 97.81 160 SER B N 1
ATOM 3566 C CA . SER B 1 160 ? -21.438 4.582 0.51 1 97.81 160 SER B CA 1
ATOM 3567 C C . SER B 1 160 ? -20.484 4.77 1.69 1 97.81 160 SER B C 1
ATOM 3569 O O . SER B 1 160 ? -20.844 5.41 2.682 1 97.81 160 SER B O 1
ATOM 3571 N N . THR B 1 161 ? -19.328 4.25 1.605 1 98.31 161 THR B N 1
ATOM 3572 C CA . THR B 1 161 ? -18.344 4.348 2.672 1 98.31 161 THR B CA 1
ATOM 3573 C C . THR B 1 161 ? -17.938 5.801 2.902 1 98.31 161 THR B C 1
ATOM 3575 O O . THR B 1 161 ? -17.797 6.238 4.047 1 98.31 161 THR B O 1
ATOM 3578 N N . VAL B 1 162 ? -17.797 6.527 1.841 1 97.38 162 VAL B N 1
ATOM 3579 C CA . VAL B 1 162 ? -17.453 7.941 1.96 1 97.38 162 VAL B CA 1
ATOM 3580 C C . VAL B 1 162 ? -18.578 8.68 2.697 1 97.38 162 VAL B C 1
ATOM 3582 O O . VAL B 1 162 ? -18.297 9.508 3.568 1 97.38 162 VAL B O 1
ATOM 3585 N N . LEU B 1 163 ? -19.781 8.414 2.373 1 97.94 163 LEU B N 1
ATOM 3586 C CA . LEU B 1 163 ? -20.906 9.055 3.027 1 97.94 163 LEU B CA 1
ATOM 3587 C C . LEU B 1 163 ? -20.938 8.734 4.516 1 97.94 163 LEU B C 1
ATOM 3589 O O . LEU B 1 163 ? -21.219 9.602 5.34 1 97.94 163 LEU B O 1
ATOM 3593 N N . VAL B 1 164 ? -20.578 7.516 4.832 1 98.5 164 VAL B N 1
ATOM 3594 C CA . VAL B 1 164 ? -20.547 7.082 6.227 1 98.5 164 VAL B CA 1
ATOM 3595 C C . VAL B 1 164 ? -19.406 7.793 6.953 1 98.5 164 VAL B C 1
ATOM 3597 O O . VAL B 1 164 ? -19.578 8.289 8.07 1 98.5 164 VAL B O 1
ATOM 3600 N N . LEU B 1 165 ? -18.312 7.922 6.344 1 97.69 165 LEU B N 1
ATOM 3601 C CA . LEU B 1 165 ? -17.156 8.578 6.949 1 97.69 165 LEU B CA 1
ATOM 3602 C C . LEU B 1 165 ? -17.438 10.047 7.215 1 97.69 165 LEU B C 1
ATOM 3604 O O . LEU B 1 165 ? -17.016 10.602 8.227 1 97.69 165 LEU B O 1
ATOM 3608 N N . LYS B 1 166 ? -18.172 10.664 6.363 1 97.19 166 LYS B N 1
ATOM 3609 C CA . LYS B 1 166 ? -18.531 12.078 6.523 1 97.19 166 LYS B CA 1
ATOM 3610 C C . LYS B 1 166 ? -19.375 12.289 7.773 1 97.19 166 LYS B C 1
ATOM 3612 O O . LYS B 1 166 ? -19.422 13.398 8.312 1 97.19 166 LYS B O 1
ATOM 3617 N N . GLN B 1 167 ? -19.984 11.234 8.172 1 97.88 167 GLN B N 1
ATOM 3618 C CA . GLN B 1 167 ? -20.906 11.359 9.305 1 97.88 167 GLN B CA 1
ATOM 3619 C C . GLN B 1 167 ? -20.375 10.633 10.531 1 97.88 167 GLN B C 1
ATOM 3621 O O . GLN B 1 167 ? -21.094 10.43 11.508 1 97.88 167 GLN B O 1
ATOM 3626 N N . LEU B 1 168 ? -19.141 10.234 10.508 1 98.31 168 LEU B N 1
ATOM 3627 C CA . LEU B 1 168 ? -18.531 9.422 11.555 1 98.31 168 LEU B CA 1
ATOM 3628 C C . LEU B 1 168 ? -18.344 10.242 12.828 1 98.31 168 LEU B C 1
ATOM 3630 O O . LEU B 1 168 ? -18.5 9.727 13.93 1 98.31 168 LEU B O 1
ATOM 3634 N N . ASP B 1 169 ? -17.984 11.453 12.695 1 97.38 169 ASP B N 1
ATOM 3635 C CA . ASP B 1 169 ? -17.703 12.344 13.812 1 97.38 169 ASP B CA 1
ATOM 3636 C C . ASP B 1 169 ? -18.984 12.828 14.477 1 97.38 169 ASP B C 1
ATOM 3638 O O . ASP B 1 169 ? -19.844 13.43 13.828 1 97.38 169 ASP B O 1
ATOM 3642 N N . GLN B 1 170 ? -19.125 12.727 15.711 1 96.81 170 GLN B N 1
ATOM 3643 C CA . GLN B 1 170 ? -20.312 13.148 16.438 1 96.81 170 GLN B CA 1
ATOM 3644 C C . GLN B 1 170 ? -20.438 14.664 16.453 1 96.81 170 GLN B C 1
ATOM 3646 O O . GLN B 1 170 ? -21.531 15.195 16.688 1 96.81 170 GLN B O 1
ATOM 3651 N N . ALA B 1 171 ? -19.297 15.242 16.312 1 95.62 171 ALA B N 1
ATOM 3652 C CA . ALA B 1 171 ? -19.312 16.703 16.281 1 95.62 171 ALA B CA 1
ATOM 3653 C C . ALA B 1 171 ? -20.016 17.234 15.039 1 95.62 171 ALA B C 1
ATOM 3655 O O . ALA B 1 171 ? -20.422 18.391 14.984 1 95.62 171 ALA B O 1
ATOM 3656 N N . VAL B 1 172 ? -20.156 16.406 14.062 1 94.88 172 VAL B N 1
ATOM 3657 C CA . VAL B 1 172 ? -20.828 16.781 12.82 1 94.88 172 VAL B CA 1
ATOM 3658 C C . VAL B 1 172 ? -22.281 16.297 12.859 1 94.88 172 VAL B C 1
ATOM 3660 O O . VAL B 1 172 ? -22.547 15.141 13.164 1 94.88 172 VAL B O 1
ATOM 3663 N N . ALA B 1 173 ? -23.203 17.188 12.617 1 93.5 173 ALA B N 1
ATOM 3664 C CA . ALA B 1 173 ? -24.609 16.844 12.633 1 93.5 173 ALA B CA 1
ATOM 3665 C C . ALA B 1 173 ? -24.938 15.797 11.562 1 93.5 173 ALA B C 1
ATOM 3667 O O . ALA B 1 173 ? -24.422 15.875 10.438 1 93.5 173 ALA B O 1
ATOM 3668 N N . LEU B 1 174 ? -25.844 14.93 11.922 1 94.44 174 LEU B N 1
ATOM 3669 C CA . LEU B 1 174 ? -26.297 13.914 10.977 1 94.44 174 LEU B CA 1
ATOM 3670 C C . LEU B 1 174 ? -27.141 14.547 9.867 1 94.44 174 LEU B C 1
ATOM 3672 O O . LEU B 1 174 ? -27.953 15.438 10.125 1 94.44 174 LEU B O 1
ATOM 3676 N N . SER B 1 175 ? -26.875 14.039 8.648 1 93.94 175 SER B N 1
ATOM 3677 C CA . SER B 1 175 ? -27.609 14.531 7.488 1 93.94 175 SER B CA 1
ATOM 3678 C C . SER B 1 175 ? -28.594 13.492 6.977 1 93.94 175 SER B C 1
ATOM 3680 O O . SER B 1 175 ? -28.203 12.414 6.523 1 93.94 175 SER B O 1
ATOM 3682 N N . PRO B 1 176 ? -29.875 13.852 6.98 1 91.94 176 PRO B N 1
ATOM 3683 C CA . PRO B 1 176 ? -30.859 12.914 6.449 1 91.94 176 PRO B CA 1
ATOM 3684 C C . PRO B 1 176 ? -30.609 12.547 4.988 1 91.94 176 PRO B C 1
ATOM 3686 O O . PRO B 1 176 ? -30.875 11.414 4.578 1 91.94 176 PRO B O 1
ATOM 3689 N N . ARG B 1 177 ? -30.094 13.461 4.262 1 92.56 177 ARG B N 1
ATOM 3690 C CA . ARG B 1 177 ? -29.828 13.203 2.854 1 92.56 177 ARG B CA 1
ATOM 3691 C C . ARG B 1 177 ? -28.703 12.18 2.691 1 92.56 177 ARG B C 1
ATOM 3693 O O . ARG B 1 177 ? -28.797 11.289 1.845 1 92.56 177 ARG B O 1
ATOM 3700 N N . LEU B 1 178 ? -27.703 12.297 3.488 1 95.88 178 LEU B N 1
ATOM 3701 C CA . LEU B 1 178 ? -26.594 11.359 3.406 1 95.88 178 LEU B CA 1
ATOM 3702 C C . LEU B 1 178 ? -27.016 9.977 3.896 1 95.88 178 LEU B C 1
ATOM 3704 O O . LEU B 1 178 ? -26.609 8.961 3.33 1 95.88 178 LEU B O 1
ATOM 3708 N N . LEU B 1 179 ? -27.859 10 4.859 1 96.19 179 LEU B N 1
ATOM 3709 C CA . LEU B 1 179 ? -28.375 8.727 5.367 1 96.19 179 LEU B CA 1
ATOM 3710 C C . LEU B 1 179 ? -29.25 8.047 4.328 1 96.19 179 LEU B C 1
ATOM 3712 O O . LEU B 1 179 ? -29.141 6.836 4.121 1 96.19 179 LEU B O 1
ATOM 3716 N N . LEU B 1 180 ? -30.078 8.812 3.74 1 95 180 LEU B N 1
ATOM 3717 C CA . LEU B 1 180 ? -30.969 8.266 2.719 1 95 180 LEU B CA 1
ATOM 3718 C C . LEU B 1 180 ? -30.156 7.711 1.545 1 95 180 LEU B C 1
ATOM 3720 O O . LEU B 1 180 ? -30.484 6.641 1.023 1 95 180 LEU B O 1
ATOM 3724 N N . ALA B 1 181 ? -29.188 8.398 1.132 1 95.75 181 ALA B N 1
ATOM 3725 C CA . ALA B 1 181 ? -28.328 7.934 0.045 1 95.75 181 ALA B CA 1
ATOM 3726 C C . ALA B 1 181 ? -27.641 6.617 0.412 1 95.75 181 ALA B C 1
ATOM 3728 O O . ALA B 1 181 ? -27.578 5.695 -0.406 1 95.75 181 ALA B O 1
ATOM 3729 N N . THR B 1 182 ? -27.125 6.512 1.603 1 97.44 182 THR B N 1
ATOM 3730 C CA . THR B 1 182 ? -26.469 5.293 2.072 1 97.44 182 THR B CA 1
ATOM 3731 C C . THR B 1 182 ? -27.469 4.137 2.125 1 97.44 182 THR B C 1
ATOM 3733 O O . THR B 1 182 ? -27.172 3.029 1.675 1 97.44 182 THR B O 1
ATOM 3736 N N . ALA B 1 183 ? -28.625 4.41 2.627 1 96.62 183 ALA B N 1
ATOM 3737 C CA . ALA B 1 183 ? -29.688 3.4 2.662 1 96.62 183 ALA B CA 1
ATOM 3738 C C . ALA B 1 183 ? -30.094 2.98 1.253 1 96.62 183 ALA B C 1
ATOM 3740 O O . ALA B 1 183 ? -30.359 1.802 1.002 1 96.62 183 ALA B O 1
ATOM 3741 N N . GLY B 1 184 ? -30.188 3.959 0.424 1 96.12 184 GLY B N 1
ATOM 3742 C CA . GLY B 1 184 ? -30.516 3.666 -0.96 1 96.12 184 GLY B CA 1
ATOM 3743 C C . GLY B 1 184 ? -29.516 2.744 -1.634 1 96.12 184 GLY B C 1
ATOM 3744 O O . GLY B 1 184 ? -29.906 1.812 -2.34 1 96.12 184 GLY B O 1
ATOM 3745 N N . ILE B 1 185 ? -28.234 2.963 -1.449 1 96.94 185 ILE B N 1
ATOM 3746 C CA . ILE B 1 185 ? -27.188 2.121 -2.016 1 96.94 185 ILE B CA 1
ATOM 3747 C C . ILE B 1 185 ? -27.297 0.708 -1.446 1 96.94 185 ILE B C 1
ATOM 3749 O O . ILE B 1 185 ? -27.172 -0.274 -2.182 1 96.94 185 ILE B O 1
ATOM 3753 N N . ALA B 1 186 ? -27.562 0.633 -0.163 1 97.38 186 ALA B N 1
ATOM 3754 C CA . ALA B 1 186 ? -27.719 -0.672 0.473 1 97.38 186 ALA B CA 1
ATOM 3755 C C . ALA B 1 186 ? -28.922 -1.42 -0.101 1 97.38 186 ALA B C 1
ATOM 3757 O O . ALA B 1 186 ? -28.828 -2.619 -0.379 1 97.38 186 ALA B O 1
ATOM 3758 N N . ALA B 1 187 ? -29.969 -0.733 -0.295 1 95.88 187 ALA B N 1
ATOM 3759 C CA . ALA B 1 187 ? -31.172 -1.341 -0.883 1 95.88 187 ALA B CA 1
ATOM 3760 C C . ALA B 1 187 ? -30.891 -1.835 -2.301 1 95.88 187 ALA B C 1
ATOM 3762 O O . ALA B 1 187 ? -31.297 -2.934 -2.674 1 95.88 187 ALA B O 1
ATOM 3763 N N . PHE B 1 188 ? -30.234 -1.054 -3.018 1 95.81 188 PHE B N 1
ATOM 3764 C CA . PHE B 1 188 ? -29.844 -1.446 -4.363 1 95.81 188 PHE B CA 1
ATOM 3765 C C . PHE B 1 188 ? -29.031 -2.736 -4.332 1 95.81 188 PHE B C 1
ATOM 3767 O O . PHE B 1 188 ? -29.281 -3.652 -5.117 1 95.81 188 PHE B O 1
ATOM 3774 N N . HIS B 1 189 ? -28.078 -2.84 -3.451 1 96 189 HIS B N 1
ATOM 3775 C CA . HIS B 1 189 ? -27.219 -4.012 -3.334 1 96 189 HIS B CA 1
ATOM 3776 C C . HIS B 1 189 ? -28.016 -5.254 -2.965 1 96 189 HIS B C 1
ATOM 3778 O O . HIS B 1 189 ? -27.812 -6.324 -3.537 1 96 189 HIS B O 1
ATOM 3784 N N . VAL B 1 190 ? -28.922 -5.078 -2.037 1 94.5 190 VAL B N 1
ATOM 3785 C CA . VAL B 1 190 ? -29.734 -6.195 -1.578 1 94.5 190 VAL B CA 1
ATOM 3786 C C . VAL B 1 190 ? -30.594 -6.719 -2.73 1 94.5 190 VAL B C 1
ATOM 3788 O O . VAL B 1 190 ? -30.641 -7.926 -2.979 1 94.5 190 VAL B O 1
ATOM 3791 N N . LEU B 1 191 ? -31.156 -5.844 -3.445 1 92.5 191 LEU B N 1
ATOM 3792 C CA . LEU B 1 191 ? -32.031 -6.23 -4.555 1 92.5 191 LEU B CA 1
ATOM 3793 C C . LEU B 1 191 ? -31.203 -6.828 -5.695 1 92.5 191 LEU B C 1
ATOM 3795 O O . LEU B 1 191 ? -31.578 -7.867 -6.246 1 92.5 191 LEU B O 1
ATOM 3799 N N . ALA B 1 192 ? -30.156 -6.211 -6.008 1 91.62 192 ALA B N 1
ATOM 3800 C CA . ALA B 1 192 ? -29.312 -6.672 -7.102 1 91.62 192 ALA B CA 1
ATOM 3801 C C . ALA B 1 192 ? -28.688 -8.031 -6.785 1 91.62 192 ALA B C 1
ATOM 3803 O O . ALA B 1 192 ? -28.672 -8.922 -7.637 1 91.62 192 ALA B O 1
ATOM 3804 N N . ALA B 1 193 ? -28.219 -8.188 -5.59 1 90.25 193 ALA B N 1
ATOM 3805 C CA . ALA B 1 193 ? -27.625 -9.453 -5.172 1 90.25 193 ALA B CA 1
ATOM 3806 C C . ALA B 1 193 ? -28.688 -10.555 -5.125 1 90.25 193 ALA B C 1
ATOM 3808 O O . ALA B 1 193 ? -28.391 -11.719 -5.422 1 90.25 193 ALA B O 1
ATOM 3809 N N . GLY B 1 194 ? -29.828 -10.234 -4.711 1 87.31 194 GLY B N 1
ATOM 3810 C CA . GLY B 1 194 ? -30.938 -11.188 -4.703 1 87.31 194 GLY B CA 1
ATOM 3811 C C . GLY B 1 194 ? -31.25 -11.742 -6.078 1 87.31 194 GLY B C 1
ATOM 3812 O O . GLY B 1 194 ? -31.453 -12.945 -6.238 1 87.31 194 GLY B O 1
ATOM 3813 N N . LYS B 1 195 ? -31.156 -10.969 -7.031 1 82.88 195 LYS B N 1
ATOM 3814 C CA . LYS B 1 195 ? -31.453 -11.359 -8.406 1 82.88 195 LYS B CA 1
ATOM 3815 C C . LYS B 1 195 ? -30.297 -12.141 -9.016 1 82.88 195 LYS B C 1
ATOM 3817 O O . LYS B 1 195 ? -30.516 -13.023 -9.852 1 82.88 195 LYS B O 1
ATOM 3822 N N . ASP B 1 196 ? -29.203 -11.773 -8.656 1 79.81 196 ASP B N 1
ATOM 3823 C CA . ASP B 1 196 ? -28.016 -12.367 -9.266 1 79.81 196 ASP B CA 1
ATOM 3824 C C . ASP B 1 196 ? -27.75 -13.766 -8.727 1 79.81 196 ASP B C 1
ATOM 3826 O O . ASP B 1 196 ? -27.984 -14.758 -9.414 1 79.81 196 ASP B O 1
ATOM 3830 N N . GLN B 1 197 ? -27.266 -13.852 -7.5 1 81.88 197 GLN B N 1
ATOM 3831 C CA . GLN B 1 197 ? -26.766 -15.156 -7.102 1 81.88 197 GLN B CA 1
ATOM 3832 C C . GLN B 1 197 ? -27.281 -15.547 -5.719 1 81.88 197 GLN B C 1
ATOM 3834 O O . GLN B 1 197 ? -27.266 -16.719 -5.352 1 81.88 197 GLN B O 1
ATOM 3839 N N . PHE B 1 198 ? -27.828 -14.586 -4.965 1 87.5 198 PHE B N 1
ATOM 3840 C CA . PHE B 1 198 ? -28.125 -14.875 -3.564 1 87.5 198 PHE B CA 1
ATOM 3841 C C . PHE B 1 198 ? -29.312 -15.836 -3.445 1 87.5 198 PHE B C 1
ATOM 3843 O O . PHE B 1 198 ? -29.234 -16.828 -2.717 1 87.5 198 PHE B O 1
ATOM 3850 N N . VAL B 1 199 ? -30.297 -15.492 -4.098 1 83.19 199 VAL B N 1
ATOM 3851 C CA . VAL B 1 199 ? -31.484 -16.344 -4.02 1 83.19 199 VAL B CA 1
ATOM 3852 C C . VAL B 1 199 ? -31.141 -17.75 -4.477 1 83.19 199 VAL B C 1
ATOM 3854 O O . VAL B 1 199 ? -31.422 -18.734 -3.777 1 83.19 199 VAL B O 1
ATOM 3857 N N . TYR B 1 200 ? -30.438 -17.859 -5.477 1 87.94 200 TYR B N 1
ATOM 3858 C CA . TYR B 1 200 ? -30.109 -19.156 -6.047 1 87.94 200 TYR B CA 1
ATOM 3859 C C . TYR B 1 200 ? -29.125 -19.906 -5.156 1 87.94 200 TYR B C 1
ATOM 3861 O O . TYR B 1 200 ? -29.344 -21.062 -4.812 1 87.94 200 TYR B O 1
ATOM 3869 N N . ASN B 1 201 ? -28.156 -19.312 -4.707 1 90.31 201 ASN B N 1
ATOM 3870 C CA . ASN B 1 201 ? -27.094 -19.969 -3.982 1 90.31 201 ASN B CA 1
ATOM 3871 C C . ASN B 1 201 ? -27.469 -20.234 -2.525 1 90.31 201 ASN B C 1
ATOM 3873 O O . ASN B 1 201 ? -27.172 -21.297 -1.981 1 90.31 201 ASN B O 1
ATOM 3877 N N . VAL B 1 202 ? -28.141 -19.328 -1.901 1 89.19 202 VAL B N 1
ATOM 3878 C CA . VAL B 1 202 ? -28.328 -19.375 -0.455 1 89.19 202 VAL B CA 1
ATOM 3879 C C . VAL B 1 202 ? -29.75 -19.812 -0.132 1 89.19 202 VAL B C 1
ATOM 3881 O O . VAL B 1 202 ? -29.953 -20.812 0.567 1 89.19 202 VAL B O 1
ATOM 3884 N N . LEU B 1 203 ? -30.688 -19.109 -0.729 1 89.38 203 LEU B N 1
ATOM 3885 C CA . LEU B 1 203 ? -32.062 -19.406 -0.358 1 89.38 203 LEU B CA 1
ATOM 3886 C C . LEU B 1 203 ? -32.531 -20.719 -0.972 1 89.38 203 LEU B C 1
ATOM 3888 O O . LEU B 1 203 ? -33.219 -21.5 -0.312 1 89.38 203 LEU B O 1
ATOM 3892 N N . LEU B 1 204 ? -32.094 -20.953 -2.211 1 90.94 204 LEU B N 1
ATOM 3893 C CA . LEU B 1 204 ? -32.5 -22.203 -2.867 1 90.94 204 LEU B CA 1
ATOM 3894 C C . LEU B 1 204 ? -31.453 -23.297 -2.605 1 90.94 204 LEU B C 1
ATOM 3896 O O . LEU B 1 204 ? -31.641 -24.438 -3.049 1 90.94 204 LEU B O 1
ATOM 3900 N N . ARG B 1 205 ? -30.422 -23 -1.947 1 89.69 205 ARG B N 1
ATOM 3901 C CA . ARG B 1 205 ? -29.406 -23.938 -1.487 1 89.69 205 ARG B CA 1
ATOM 3902 C C . ARG B 1 205 ? -28.781 -24.688 -2.66 1 89.69 205 ARG B C 1
ATOM 3904 O O . ARG B 1 205 ? -28.609 -25.906 -2.604 1 89.69 205 ARG B O 1
ATOM 3911 N N . ARG B 1 206 ? -28.484 -23.938 -3.732 1 89.81 206 ARG B N 1
ATOM 3912 C CA . ARG B 1 206 ? -27.922 -24.562 -4.926 1 89.81 206 ARG B CA 1
ATOM 3913 C C . ARG B 1 206 ? -26.469 -24.172 -5.102 1 89.81 206 ARG B C 1
ATOM 3915 O O . ARG B 1 206 ? -25.812 -24.625 -6.047 1 89.81 206 ARG B O 1
ATOM 3922 N N . GLY B 1 207 ? -26.047 -23.375 -4.23 1 88.06 207 GLY B N 1
ATOM 3923 C CA . GLY B 1 207 ? -24.672 -22.938 -4.348 1 88.06 207 GLY B CA 1
ATOM 3924 C C . GLY B 1 207 ? -23.688 -23.812 -3.588 1 88.06 207 GLY B C 1
ATOM 3925 O O . GLY B 1 207 ? -24.062 -24.484 -2.621 1 88.06 207 GLY B O 1
ATOM 3926 N N . GLU B 1 208 ? -22.469 -23.812 -4.062 1 83.75 208 GLU B N 1
ATOM 3927 C CA . GLU B 1 208 ? -21.391 -24.453 -3.324 1 83.75 208 GLU B CA 1
ATOM 3928 C C . GLU B 1 208 ? -21.078 -23.703 -2.037 1 83.75 208 GLU B C 1
ATOM 3930 O O . GLU B 1 208 ? -21.469 -22.547 -1.876 1 83.75 208 GLU B O 1
ATOM 3935 N N . PHE B 1 209 ? -20.344 -24.297 -1.188 1 82.5 209 PHE B N 1
ATOM 3936 C CA . PHE B 1 209 ? -20.031 -23.734 0.124 1 82.5 209 PHE B CA 1
ATOM 3937 C C . PHE B 1 209 ? -19.391 -22.359 -0.009 1 82.5 209 PHE B C 1
ATOM 3939 O O . PHE B 1 209 ? -19.781 -21.406 0.669 1 82.5 209 PHE B O 1
ATOM 3946 N N . HIS B 1 210 ? -18.453 -22.234 -0.853 1 81 210 HIS B N 1
ATOM 3947 C CA . HIS B 1 210 ? -17.734 -20.984 -1 1 81 210 HIS B CA 1
ATOM 3948 C C . HIS B 1 210 ? -18.641 -19.891 -1.559 1 81 210 HIS B C 1
ATOM 3950 O O . HIS B 1 210 ? -18.5 -18.719 -1.222 1 81 210 HIS B O 1
ATOM 3956 N N . GLN B 1 211 ? -19.594 -20.234 -2.34 1 86.38 211 GLN B N 1
ATOM 3957 C CA . GLN B 1 211 ? -20.547 -19.281 -2.898 1 86.38 211 GLN B CA 1
ATOM 3958 C C . GLN B 1 211 ? -21.547 -18.828 -1.846 1 86.38 211 GLN B C 1
ATOM 3960 O O . GLN B 1 211 ? -21.875 -17.641 -1.763 1 86.38 211 GLN B O 1
ATOM 3965 N N . VAL B 1 212 ? -21.953 -19.766 -1.104 1 88.81 212 VAL B N 1
ATOM 3966 C CA . VAL B 1 212 ? -22.891 -19.469 -0.032 1 88.81 212 VAL B CA 1
ATOM 3967 C C . VAL B 1 212 ? -22.234 -18.531 0.985 1 88.81 212 VAL B C 1
ATOM 3969 O O . VAL B 1 212 ? -22.844 -17.562 1.423 1 88.81 212 VAL B O 1
ATOM 3972 N N . TYR B 1 213 ? -21.047 -18.875 1.328 1 86.44 213 TYR B N 1
ATOM 3973 C CA . TYR B 1 213 ? -20.312 -18.047 2.275 1 86.44 213 TYR B CA 1
ATOM 3974 C C . TYR B 1 213 ? -20.156 -16.625 1.744 1 86.44 213 TYR B C 1
ATOM 3976 O O . TYR B 1 213 ? -20.469 -15.648 2.438 1 86.44 213 TYR B O 1
ATOM 3984 N N . ARG B 1 214 ? -19.656 -16.516 0.567 1 88.88 214 ARG B N 1
ATOM 3985 C CA . ARG B 1 214 ? -19.422 -15.219 -0.063 1 88.88 214 ARG B CA 1
ATOM 3986 C C . ARG B 1 214 ? -20.719 -14.406 -0.136 1 88.88 214 ARG B C 1
ATOM 3988 O O . ARG B 1 214 ? -20.766 -13.266 0.315 1 88.88 214 ARG B O 1
ATOM 3995 N N . ASP B 1 215 ? -21.766 -14.992 -0.648 1 92.25 215 ASP B N 1
ATOM 3996 C CA . ASP B 1 215 ? -23.031 -14.281 -0.866 1 92.25 215 ASP B CA 1
ATOM 3997 C C . ASP B 1 215 ? -23.688 -13.898 0.461 1 92.25 215 ASP B C 1
ATOM 3999 O O . ASP B 1 215 ? -24.25 -12.812 0.584 1 92.25 215 ASP B O 1
ATOM 4003 N N . SER B 1 216 ? -23.547 -14.75 1.397 1 93.25 216 SER B N 1
ATOM 4004 C CA . SER B 1 216 ? -24.109 -14.453 2.711 1 93.25 216 SER B CA 1
ATOM 4005 C C . SER B 1 216 ? -23.375 -13.297 3.379 1 93.25 216 SER B C 1
ATOM 4007 O O . SER B 1 216 ? -24 -12.398 3.945 1 93.25 216 SER B O 1
ATOM 4009 N N . ALA B 1 217 ? -22.094 -13.352 3.305 1 92.88 217 ALA B N 1
ATOM 4010 C CA . ALA B 1 217 ? -21.297 -12.297 3.939 1 92.88 217 ALA B CA 1
ATOM 4011 C C . ALA B 1 217 ? -21.562 -10.945 3.291 1 92.88 217 ALA B C 1
ATOM 4013 O O . ALA B 1 217 ? -21.672 -9.93 3.982 1 92.88 217 ALA B O 1
ATOM 4014 N N . LEU B 1 218 ? -21.703 -10.922 2.025 1 94.69 218 LEU B N 1
ATOM 4015 C CA . LEU B 1 218 ? -22 -9.695 1.302 1 94.69 218 LEU B CA 1
ATOM 4016 C C . LEU B 1 218 ? -23.406 -9.188 1.635 1 94.69 218 LEU B C 1
ATOM 4018 O O . LEU B 1 218 ? -23.609 -7.988 1.838 1 94.69 218 LEU B O 1
ATOM 4022 N N . MET B 1 219 ? -24.281 -10.078 1.768 1 94.94 219 MET B N 1
ATOM 4023 C CA . MET B 1 219 ? -25.672 -9.727 2.092 1 94.94 219 MET B CA 1
ATOM 4024 C C . MET B 1 219 ? -25.766 -9.172 3.512 1 94.94 219 MET B C 1
ATOM 4026 O O . MET B 1 219 ? -26.484 -8.195 3.756 1 94.94 219 MET B O 1
ATOM 4030 N N . VAL B 1 220 ? -25.078 -9.766 4.395 1 95.38 220 VAL B N 1
ATOM 4031 C CA . VAL B 1 220 ? -25.109 -9.328 5.785 1 95.38 220 VAL B CA 1
ATOM 4032 C C . VAL B 1 220 ? -24.641 -7.883 5.883 1 95.38 220 VAL B C 1
ATOM 4034 O O . VAL B 1 220 ? -25.25 -7.062 6.57 1 95.38 220 VAL B O 1
ATOM 4037 N N . SER B 1 221 ? -23.594 -7.602 5.203 1 96.88 221 SER B N 1
ATOM 4038 C CA . SER B 1 221 ? -23.062 -6.238 5.207 1 96.88 221 SER B CA 1
ATOM 4039 C C . SER B 1 221 ? -24.125 -5.246 4.711 1 96.88 221 SER B C 1
ATOM 4041 O O . SER B 1 221 ? -24.359 -4.219 5.344 1 96.88 221 SER B O 1
ATOM 4043 N N . ASP B 1 222 ? -24.797 -5.574 3.684 1 97.44 222 ASP B N 1
ATOM 4044 C CA . ASP B 1 222 ? -25.781 -4.68 3.084 1 97.44 222 ASP B CA 1
ATOM 4045 C C . ASP B 1 222 ? -27.016 -4.547 3.971 1 97.44 222 ASP B C 1
ATOM 4047 O O . ASP B 1 222 ? -27.578 -3.459 4.086 1 97.44 222 ASP B O 1
ATOM 4051 N N . VAL B 1 223 ? -27.375 -5.559 4.598 1 97.5 223 VAL B N 1
ATOM 4052 C CA . VAL B 1 223 ? -28.531 -5.527 5.484 1 97.5 223 VAL B CA 1
ATOM 4053 C C . VAL B 1 223 ? -28.234 -4.676 6.711 1 97.5 223 VAL B C 1
ATOM 4055 O O . VAL B 1 223 ? -29.062 -3.885 7.156 1 97.5 223 VAL B O 1
ATOM 4058 N N . VAL B 1 224 ? -27.062 -4.871 7.242 1 98.44 224 VAL B N 1
ATOM 4059 C CA . VAL B 1 224 ? -26.656 -4.043 8.375 1 98.44 224 VAL B CA 1
ATOM 4060 C C . VAL B 1 224 ? -26.703 -2.568 7.973 1 98.44 224 VAL B C 1
ATOM 4062 O O . VAL B 1 224 ? -27.203 -1.729 8.719 1 98.44 224 VAL B O 1
ATOM 4065 N N . TYR B 1 225 ? -26.203 -2.252 6.809 1 98.44 225 TYR B N 1
ATOM 4066 C CA . TYR B 1 225 ? -26.234 -0.882 6.309 1 98.44 225 TYR B CA 1
ATOM 4067 C C . TYR B 1 225 ? -27.656 -0.368 6.215 1 98.44 225 TYR B C 1
ATOM 4069 O O . TYR B 1 225 ? -27.953 0.753 6.637 1 98.44 225 TYR B O 1
ATOM 4077 N N . LEU B 1 226 ? -28.516 -1.144 5.738 1 97.56 226 LEU B N 1
ATOM 4078 C CA . LEU B 1 226 ? -29.906 -0.745 5.551 1 97.56 226 LEU B CA 1
ATOM 4079 C C . LEU B 1 226 ? -30.609 -0.542 6.891 1 97.56 226 LEU B C 1
ATOM 4081 O O . LEU B 1 226 ? -31.266 0.473 7.105 1 97.56 226 LEU B O 1
ATOM 4085 N N . VAL B 1 227 ? -30.375 -1.426 7.773 1 98.25 227 VAL B N 1
ATOM 4086 C CA . VAL B 1 227 ? -31.062 -1.399 9.062 1 98.25 227 VAL B CA 1
ATOM 4087 C C . VAL B 1 227 ? -30.547 -0.224 9.891 1 98.25 227 VAL B C 1
ATOM 4089 O O . VAL B 1 227 ? -31.344 0.555 10.43 1 98.25 227 VAL B O 1
ATOM 4092 N N . VAL B 1 228 ? -29.281 -0.088 9.961 1 98.44 228 VAL B N 1
ATOM 4093 C CA . VAL B 1 228 ? -28.688 0.933 10.82 1 98.44 228 VAL B CA 1
ATOM 4094 C C . VAL B 1 228 ? -29.016 2.32 10.273 1 98.44 228 VAL B C 1
ATOM 4096 O O . VAL B 1 228 ? -29.406 3.215 11.031 1 98.44 228 VAL B O 1
ATOM 4099 N N . THR B 1 229 ? -28.891 2.533 9.008 1 97.62 229 THR B N 1
ATOM 4100 C CA . THR B 1 229 ? -29.188 3.84 8.43 1 97.62 229 THR B CA 1
ATOM 4101 C C . THR B 1 229 ? -30.672 4.164 8.547 1 97.62 229 THR B C 1
ATOM 4103 O O . THR B 1 229 ? -31.047 5.305 8.836 1 97.62 229 THR B O 1
ATOM 4106 N N . SER B 1 230 ? -31.547 3.23 8.383 1 95.81 230 SER B N 1
ATOM 4107 C CA . SER B 1 230 ? -32.969 3.438 8.547 1 95.81 230 SER B CA 1
ATOM 4108 C C . SER B 1 230 ? -33.344 3.766 9.992 1 95.81 230 SER B C 1
ATOM 4110 O O . SER B 1 230 ? -34.188 4.629 10.25 1 95.81 230 SER B O 1
ATOM 4112 N N . ALA B 1 231 ? -32.656 3.072 10.844 1 96.75 231 ALA B N 1
ATOM 4113 C CA . ALA B 1 231 ? -32.906 3.344 12.258 1 96.75 231 ALA B CA 1
ATOM 4114 C C . ALA B 1 231 ? -32.531 4.777 12.617 1 96.75 231 ALA B C 1
ATOM 4116 O O . ALA B 1 231 ? -33.219 5.453 13.359 1 96.75 231 ALA B O 1
ATOM 4117 N N . GLU B 1 232 ? -31.438 5.219 12.055 1 96.19 232 GLU B N 1
ATOM 4118 C CA . GLU B 1 232 ? -31.016 6.594 12.289 1 96.19 232 GLU B CA 1
ATOM 4119 C C . GLU B 1 232 ? -31.984 7.59 11.68 1 96.19 232 GLU B C 1
ATOM 4121 O O . GLU B 1 232 ? -32.281 8.633 12.273 1 96.19 232 GLU B O 1
ATOM 4126 N N . LEU B 1 233 ? -32.5 7.281 10.586 1 93.12 233 LEU B N 1
ATOM 4127 C CA . LEU B 1 233 ? -33.469 8.141 9.914 1 93.12 233 LEU B CA 1
ATOM 4128 C C . LEU B 1 233 ? -34.75 8.234 10.719 1 93.12 233 LEU B C 1
ATOM 4130 O O . LEU B 1 233 ? -35.281 9.328 10.914 1 93.12 233 LEU B O 1
ATOM 4134 N N . VAL B 1 234 ? -35.156 7.203 11.211 1 92 234 VAL B N 1
ATOM 4135 C CA . VAL B 1 234 ? -36.375 7.16 12.008 1 92 234 VAL B CA 1
ATOM 4136 C C . VAL B 1 234 ? -36.188 7.941 13.305 1 92 234 VAL B C 1
ATOM 4138 O O . VAL B 1 234 ? -37.062 8.703 13.719 1 92 234 VAL B O 1
ATOM 4141 N N . ARG B 1 235 ? -35.094 7.734 13.883 1 92.06 235 ARG B N 1
ATOM 4142 C CA . ARG B 1 235 ? -34.781 8.461 15.109 1 92.06 235 ARG B CA 1
ATOM 4143 C C . ARG B 1 235 ? -34.781 9.969 14.875 1 92.06 235 ARG B C 1
ATOM 4145 O O . ARG B 1 235 ? -35.312 10.727 15.688 1 92.06 235 ARG B O 1
ATOM 4152 N N . MET B 1 236 ? -34.281 10.359 13.773 1 88.62 236 MET B N 1
ATOM 4153 C CA . MET B 1 236 ? -34.25 11.781 13.43 1 88.62 236 MET B CA 1
ATOM 4154 C C . MET B 1 236 ? -35.656 12.32 13.172 1 88.62 236 MET B C 1
ATOM 4156 O O . MET B 1 236 ? -35.969 13.453 13.547 1 88.62 236 MET B O 1
ATOM 4160 N N . TRP B 1 237 ? -36.406 11.5 12.648 1 84.38 237 TRP B N 1
ATOM 4161 C CA . TRP B 1 237 ? -37.781 11.898 12.305 1 84.38 237 TRP B CA 1
ATOM 4162 C C . TRP B 1 237 ? -38.656 12.008 13.555 1 84.38 237 TRP B C 1
ATOM 4164 O O . TRP B 1 237 ? -39.469 12.914 13.664 1 84.38 237 TRP B O 1
ATOM 4174 N N . CYS B 1 238 ? -38.438 11.195 14.43 1 83.62 238 CYS B N 1
ATOM 4175 C CA . CYS B 1 238 ? -39.25 11.164 15.641 1 83.62 238 CYS B CA 1
ATOM 4176 C C . CYS B 1 238 ? -38.812 12.281 16.594 1 83.62 238 CYS B C 1
ATOM 4178 O O . CYS B 1 238 ? -39.656 12.781 17.359 1 83.62 238 CYS B O 1
ATOM 4180 N N . CYS B 1 239 ? -37.594 12.633 16.578 1 77.94 239 CYS B N 1
ATOM 4181 C CA . CYS B 1 239 ? -37.062 13.57 17.578 1 77.94 239 CYS B CA 1
ATOM 4182 C C . CYS B 1 239 ? -37.25 15.008 17.109 1 77.94 239 CYS B C 1
ATOM 4184 O O . CYS B 1 239 ? -37.281 15.93 17.922 1 77.94 239 CYS B O 1
ATOM 4186 N N . GLU B 1 240 ? -37.406 15.25 15.844 1 71.25 240 GLU B N 1
ATOM 4187 C CA . GLU B 1 240 ? -37.438 16.625 15.383 1 71.25 240 GLU B CA 1
ATOM 4188 C C . GLU B 1 240 ? -38.812 16.984 14.812 1 71.25 240 GLU B C 1
ATOM 4190 O O . GLU B 1 240 ? -39.469 16.156 14.18 1 71.25 240 GLU B O 1
ATOM 4195 N N . ARG B 1 241 ? -39.344 18.125 15.227 1 69.94 241 ARG B N 1
ATOM 4196 C CA . ARG B 1 241 ? -40.531 18.672 14.602 1 69.94 241 ARG B CA 1
ATOM 4197 C C . ARG B 1 241 ? -40.25 19.109 13.164 1 69.94 241 ARG B C 1
ATOM 4199 O O . ARG B 1 241 ? -39.375 19.938 12.914 1 69.94 241 ARG B O 1
ATOM 4206 N N . ARG B 1 242 ? -40.938 18.406 12.18 1 73.62 242 ARG B N 1
ATOM 4207 C CA . ARG B 1 242 ? -40.656 18.703 10.781 1 73.62 242 ARG B CA 1
ATOM 4208 C C . ARG B 1 242 ? -41.781 19.516 10.156 1 73.62 242 ARG B C 1
ATOM 4210 O O . ARG B 1 242 ? -42.938 19.297 10.43 1 73.62 242 ARG B O 1
ATOM 4217 N N . SER B 1 243 ? -41.344 20.469 9.5 1 78.38 243 SER B N 1
ATOM 4218 C CA . SER B 1 243 ? -42.312 21.281 8.727 1 78.38 243 SER B CA 1
ATOM 4219 C C . SER B 1 243 ? -42.812 20.5 7.516 1 78.38 243 SER B C 1
ATOM 4221 O O . SER B 1 243 ? -42.25 19.469 7.148 1 78.38 243 SER B O 1
ATOM 4223 N N . ARG B 1 244 ? -43.938 20.906 6.934 1 76.69 244 ARG B N 1
ATOM 4224 C CA . ARG B 1 244 ? -44.5 20.312 5.73 1 76.69 244 ARG B CA 1
ATOM 4225 C C . ARG B 1 244 ? -43.5 20.344 4.574 1 76.69 244 ARG B C 1
ATOM 4227 O O . ARG B 1 244 ? -43.438 19.406 3.777 1 76.69 244 ARG B O 1
ATOM 4234 N N . ASP B 1 245 ? -42.75 21.359 4.559 1 81.06 245 ASP B N 1
ATOM 4235 C CA . ASP B 1 245 ? -41.75 21.5 3.504 1 81.06 245 ASP B CA 1
ATOM 4236 C C . ASP B 1 245 ? -40.625 20.469 3.67 1 81.06 245 ASP B C 1
ATOM 4238 O O . ASP B 1 245 ? -40.125 19.922 2.684 1 81.06 245 ASP B O 1
ATOM 4242 N N . ASP B 1 246 ? -40.344 20.156 4.863 1 79.25 246 ASP B N 1
ATOM 4243 C CA . ASP B 1 246 ? -39.312 19.141 5.145 1 79.25 246 ASP B CA 1
ATOM 4244 C C . ASP B 1 246 ? -39.781 17.766 4.691 1 79.25 246 ASP B C 1
ATOM 4246 O O . ASP B 1 246 ? -39 17 4.121 1 79.25 246 ASP B O 1
ATOM 4250 N N . VAL B 1 247 ? -41.031 17.578 4.934 1 79.12 247 VAL B N 1
ATOM 4251 C CA . VAL B 1 247 ? -41.594 16.281 4.574 1 79.12 247 VAL B CA 1
ATOM 4252 C C . VAL B 1 247 ? -41.656 16.141 3.055 1 79.12 247 VAL B C 1
ATOM 4254 O O . VAL B 1 247 ? -41.344 15.078 2.508 1 79.12 247 VAL B O 1
ATOM 4257 N N . ARG B 1 248 ? -41.969 17.141 2.379 1 82.81 248 ARG B N 1
ATOM 4258 C CA . ARG B 1 248 ? -42.031 17.125 0.922 1 82.81 248 ARG B CA 1
ATOM 4259 C C . ARG B 1 248 ? -40.656 16.922 0.312 1 82.81 248 ARG B C 1
ATOM 4261 O O . ARG B 1 248 ? -40.469 16.156 -0.635 1 82.81 248 ARG B O 1
ATOM 4268 N N . MET B 1 249 ? -39.719 17.578 0.848 1 83.5 249 MET B N 1
ATOM 4269 C CA . MET B 1 249 ? -38.375 17.453 0.344 1 83.5 249 MET B CA 1
ATOM 4270 C C . MET B 1 249 ? -37.812 16.047 0.562 1 83.5 249 MET B C 1
ATOM 4272 O O . MET B 1 249 ? -37.156 15.484 -0.318 1 83.5 249 MET B O 1
ATOM 4276 N N . PHE B 1 250 ? -38.125 15.531 1.653 1 85.62 250 PHE B N 1
ATOM 4277 C CA . PHE B 1 250 ? -37.719 14.164 1.955 1 85.62 250 PHE B CA 1
ATOM 4278 C C . PHE B 1 250 ? -38.406 13.18 1.005 1 85.62 250 PHE B C 1
ATOM 4280 O O . PHE B 1 250 ? -37.75 12.234 0.531 1 85.62 250 PHE B O 1
ATOM 4287 N N . GLY B 1 251 ? -39.656 13.391 0.756 1 86.12 251 GLY B N 1
ATOM 4288 C CA . GLY B 1 251 ? -40.375 12.555 -0.195 1 86.12 251 GLY B CA 1
ATOM 4289 C C . GLY B 1 251 ? -39.75 12.594 -1.588 1 86.12 251 GLY B C 1
ATOM 4290 O O . GLY B 1 251 ? -39.656 11.555 -2.25 1 86.12 251 GLY B O 1
ATOM 4291 N N . ARG B 1 252 ? -39.344 13.695 -1.989 1 87.31 252 ARG B N 1
ATOM 4292 C CA . ARG B 1 252 ? -38.688 13.836 -3.285 1 87.31 252 ARG B CA 1
ATOM 4293 C C . ARG B 1 252 ? -37.375 13.094 -3.311 1 87.31 252 ARG B C 1
ATOM 4295 O O . ARG B 1 252 ? -37.031 12.445 -4.305 1 87.31 252 ARG B O 1
ATOM 4302 N N . ASP B 1 253 ? -36.656 13.211 -2.268 1 88.62 253 ASP B N 1
ATOM 4303 C CA . ASP B 1 253 ? -35.375 12.523 -2.174 1 88.62 253 ASP B CA 1
ATOM 4304 C C . ASP B 1 253 ? -35.562 11.008 -2.209 1 88.62 253 ASP B C 1
ATOM 4306 O O . ASP B 1 253 ? -34.781 10.297 -2.852 1 88.62 253 ASP B O 1
ATOM 4310 N N . VAL B 1 254 ? -36.562 10.609 -1.572 1 86.06 254 VAL B N 1
ATOM 4311 C CA . VAL B 1 254 ? -36.844 9.18 -1.556 1 86.06 254 VAL B CA 1
ATOM 4312 C C . VAL B 1 254 ? -37.188 8.703 -2.965 1 86.06 254 VAL B C 1
ATOM 4314 O O . VAL B 1 254 ? -36.719 7.664 -3.418 1 86.06 254 VAL B O 1
ATOM 4317 N N . LEU B 1 255 ? -37.969 9.484 -3.574 1 85.88 255 LEU B N 1
ATOM 4318 C CA . LEU B 1 255 ? -38.375 9.141 -4.938 1 85.88 255 LEU B CA 1
ATOM 4319 C C . LEU B 1 255 ? -37.156 9.125 -5.859 1 85.88 255 LEU B C 1
ATOM 4321 O O . LEU B 1 255 ? -37.031 8.234 -6.707 1 85.88 255 LEU B O 1
ATOM 4325 N N . PHE B 1 256 ? -36.375 10.031 -5.719 1 87.56 256 PHE B N 1
ATOM 4326 C CA . PHE B 1 256 ? -35.156 10.078 -6.504 1 87.56 256 PHE B CA 1
ATOM 4327 C C . PHE B 1 256 ? -34.312 8.828 -6.266 1 87.56 256 PHE B C 1
ATOM 4329 O O . PHE B 1 256 ? -33.812 8.211 -7.215 1 87.56 256 PHE B O 1
ATOM 4336 N N . CYS B 1 257 ? -34.156 8.414 -5.098 1 88.31 257 CYS B N 1
ATOM 4337 C CA . CYS B 1 257 ? -33.406 7.219 -4.746 1 88.31 257 CYS B CA 1
ATOM 4338 C C . CYS B 1 257 ? -34 5.98 -5.395 1 88.31 257 CYS B C 1
ATOM 4340 O O . CYS B 1 257 ? -33.281 5.133 -5.922 1 88.31 257 CYS B O 1
ATOM 4342 N N . LEU B 1 258 ? -35.281 5.969 -5.359 1 87.38 258 LEU B N 1
ATOM 4343 C CA . LEU B 1 258 ? -35.969 4.82 -5.941 1 87.38 258 LEU B CA 1
ATOM 4344 C C . LEU B 1 258 ? -35.75 4.758 -7.445 1 87.38 258 LEU B C 1
ATOM 4346 O O . LEU B 1 258 ? -35.5 3.68 -7.996 1 87.38 258 LEU B O 1
ATOM 4350 N N . VAL B 1 259 ? -35.688 5.832 -8.023 1 84.88 259 VAL B N 1
ATOM 4351 C CA . VAL B 1 259 ? -35.469 5.891 -9.461 1 84.88 259 VAL B CA 1
ATOM 4352 C C . VAL B 1 259 ? -34.031 5.445 -9.781 1 84.88 259 VAL B C 1
ATOM 4354 O O . VAL B 1 259 ? -33.812 4.68 -10.727 1 84.88 259 VAL B O 1
ATOM 4357 N N . VAL B 1 260 ? -33.188 5.859 -9.031 1 85.69 260 VAL B N 1
ATOM 4358 C CA . VAL B 1 260 ? -31.781 5.508 -9.242 1 85.69 260 VAL B CA 1
ATOM 4359 C C . VAL B 1 260 ? -31.578 4.008 -9.031 1 85.69 260 VAL B C 1
ATOM 4361 O O . VAL B 1 260 ? -30.922 3.344 -9.82 1 85.69 260 VAL B O 1
ATOM 4364 N N . ILE B 1 261 ? -32.156 3.531 -8.055 1 86.62 261 ILE B N 1
ATOM 4365 C CA . ILE B 1 261 ? -32.062 2.109 -7.746 1 86.62 261 ILE B CA 1
ATOM 4366 C C . ILE B 1 261 ? -32.625 1.286 -8.906 1 86.62 261 ILE B C 1
ATOM 4368 O O . ILE B 1 261 ? -31.984 0.357 -9.383 1 86.62 261 ILE B O 1
ATOM 4372 N N . PHE B 1 262 ? -33.781 1.713 -9.344 1 85.5 262 PHE B N 1
ATOM 4373 C CA . PHE B 1 262 ? -34.406 0.984 -10.438 1 85.5 262 PHE B CA 1
ATOM 4374 C C . PHE B 1 262 ? -33.594 1.103 -11.719 1 85.5 262 PHE B C 1
ATOM 4376 O O . PHE B 1 262 ? -33.438 0.13 -12.461 1 85.5 262 PHE B O 1
ATOM 4383 N N . GLY B 1 263 ? -33.094 2.225 -11.953 1 84.94 263 GLY B N 1
ATOM 4384 C CA . GLY B 1 263 ? -32.219 2.418 -13.102 1 84.94 263 GLY B CA 1
ATOM 4385 C C . GLY B 1 263 ? -30.984 1.556 -13.062 1 84.94 263 GLY B C 1
ATOM 4386 O O . GLY B 1 263 ? -30.609 0.958 -14.078 1 84.94 263 GLY B O 1
ATOM 4387 N N . LEU B 1 264 ? -30.453 1.446 -11.945 1 87.12 264 LEU B N 1
ATOM 4388 C CA . LEU B 1 264 ? -29.234 0.655 -11.789 1 87.12 264 LEU B CA 1
ATOM 4389 C C . LEU B 1 264 ? -29.531 -0.833 -11.93 1 87.12 264 LEU B C 1
ATOM 4391 O O . LEU B 1 264 ? -28.766 -1.566 -12.562 1 87.12 264 LEU B O 1
ATOM 4395 N N . ILE B 1 265 ? -30.594 -1.226 -11.43 1 87 265 ILE B N 1
ATOM 4396 C CA . ILE B 1 265 ? -30.984 -2.627 -11.539 1 87 265 ILE B CA 1
ATOM 4397 C C . ILE B 1 265 ? -31.25 -2.977 -13 1 87 265 ILE B C 1
ATOM 4399 O O . ILE B 1 265 ? -30.828 -4.027 -13.484 1 87 265 ILE B O 1
ATOM 4403 N N . ALA B 1 266 ? -31.844 -2.109 -13.648 1 84.81 266 ALA B N 1
ATOM 4404 C CA . ALA B 1 266 ? -32.125 -2.311 -15.07 1 84.81 266 ALA B CA 1
ATOM 4405 C C . ALA B 1 266 ? -30.828 -2.373 -15.875 1 84.81 266 ALA B C 1
ATOM 4407 O O . ALA B 1 266 ? -30.688 -3.211 -16.766 1 84.81 266 ALA B O 1
ATOM 4408 N N . MET B 1 267 ? -29.984 -1.605 -15.539 1 82.06 267 MET B N 1
ATOM 4409 C CA . MET B 1 267 ? -28.688 -1.581 -16.219 1 82.06 267 MET B CA 1
ATOM 4410 C C . MET B 1 267 ? -27.938 -2.893 -16 1 82.06 267 MET B C 1
ATOM 4412 O O . MET B 1 267 ? -27.359 -3.443 -16.938 1 82.06 267 MET B O 1
ATOM 4416 N N . LEU B 1 268 ? -28 -3.428 -14.875 1 83.56 268 LEU B N 1
ATOM 4417 C CA . LEU B 1 268 ? -27.281 -4.652 -14.531 1 83.56 268 LEU B CA 1
ATOM 4418 C C . LEU B 1 268 ? -27.922 -5.863 -15.203 1 83.56 268 LEU B C 1
ATOM 4420 O O . LEU B 1 268 ? -27.25 -6.867 -15.453 1 83.56 268 LEU B O 1
ATOM 4424 N N . SER B 1 269 ? -29.156 -5.719 -15.492 1 78.44 269 SER B N 1
ATOM 4425 C CA . SER B 1 269 ? -29.859 -6.82 -16.141 1 78.44 269 SER B CA 1
ATOM 4426 C C . SER B 1 269 ? -29.5 -6.906 -17.625 1 78.44 269 SER B C 1
ATOM 4428 O O . SER B 1 269 ? -29.703 -7.945 -18.266 1 78.44 269 SER B O 1
ATOM 4430 N N . TYR B 1 270 ? -28.906 -5.867 -18.062 1 70.88 270 TYR B N 1
ATOM 4431 C CA . TYR B 1 270 ? -28.531 -5.848 -19.469 1 70.88 270 TYR B CA 1
ATOM 4432 C C . TYR B 1 270 ? -27.156 -6.469 -19.672 1 70.88 270 TYR B C 1
ATOM 4434 O O . TYR B 1 270 ? -26.875 -7.02 -20.75 1 70.88 270 TYR B O 1
ATOM 4442 N N . PHE B 1 271 ? -26.391 -6.434 -18.734 1 67.19 271 PHE B N 1
ATOM 4443 C CA . PHE B 1 271 ? -25.062 -7.039 -18.859 1 67.19 271 PHE B CA 1
ATOM 4444 C C . PHE B 1 271 ? -25.109 -8.5 -18.422 1 67.19 271 PHE B C 1
ATOM 4446 O O . PHE B 1 271 ? -24.359 -9.328 -18.953 1 67.19 271 PHE B O 1
#

Secondary structure (DSSP, 8-state):
--HHHHHHHHHHHHHHHHHHHHHHHHHHHIIIIIIIIIIISPP-PPP-TTT--BSS---GGGGGG--SSB---SEEE--SHHHHHHHHHHHHHHHHHHHHHHHHHHHHHHS-B-HHHHHHHHHTHHHHHHHHHHHHHHHHHT--TTHHH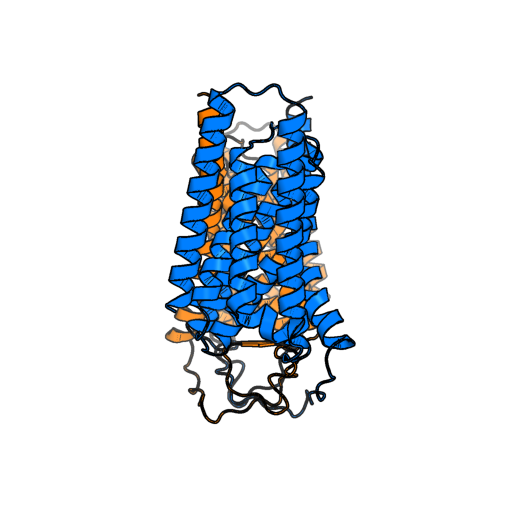HHHHHHHHHHHHHHHHHT-BTTSPP-HHHHHHHHHHHHHHHHHHIIIIIIIIIIS--S-HHHHHHHHHHHHHHHHHHHHHHHHHHHHHHHS---HHHHHHHHHHHHHHHHHHHHHHHHHHH-/--HHHHHHHHHHHHHHHHHHHHHHHHHHHIIIIIIIIIIISPPPPPP-TTT--BSS---TTTGGG--SSB---SEEE--SHHHHHHHHHHHHHHHHHHHHHHHHHHHHHHS-B-HHHHHHHHHTHHHHHHHHHHHHHHHHHT--TTHHHHHHHHHHHHHHHHHHHHT-BTTSPP-HHHHHHHHHHHHHHHHHHIIIIIIIIIIS--S-HHHHHHHHHHHHHHHHHHHHHHHHHHHHHHHS---HHHHHHHHHHHHHHHHHHHHHHHHHHH-

Organism: Branchiostoma lanceolatum (NCBI:txid7740)

Solvent-accessible surface area (backbone atoms only — not comparable to full-atom values): 28659 Å² total; per-residue (Å²): 134,53,75,66,55,52,48,53,48,50,52,49,47,49,52,49,23,49,54,52,35,51,50,50,62,45,45,54,50,39,47,47,58,64,38,43,48,58,71,71,38,80,85,61,70,84,57,52,62,86,76,28,41,24,47,46,51,41,41,62,82,51,45,87,80,47,76,77,73,37,65,54,45,33,59,45,55,32,96,46,73,46,38,52,48,43,48,46,52,48,53,50,51,52,52,51,47,38,54,51,44,31,48,52,48,47,37,53,75,75,49,47,66,28,64,71,40,48,52,44,56,61,42,44,48,59,51,55,52,47,49,56,50,51,51,42,48,26,46,35,61,75,47,66,92,59,46,68,61,50,48,54,53,47,54,53,48,51,53,38,51,51,50,41,57,71,46,23,38,57,88,43,78,83,50,68,68,53,36,49,50,40,26,39,52,19,48,36,50,50,54,49,40,43,70,68,49,34,42,51,21,53,75,64,60,68,38,53,71,69,52,29,50,52,44,48,55,48,46,49,28,29,49,50,39,32,51,54,35,47,51,52,49,49,51,53,56,72,72,44,91,72,53,74,65,53,53,52,52,50,51,51,51,51,51,51,44,51,50,51,37,51,51,51,49,54,54,55,69,71,101,134,52,74,67,56,51,50,53,47,49,52,47,46,50,51,48,24,49,52,51,34,51,49,51,63,46,48,54,51,39,46,48,56,66,40,43,46,57,72,70,38,78,84,60,69,83,55,53,64,87,74,26,42,22,45,44,46,40,39,65,81,53,45,88,80,43,75,71,74,36,63,54,44,33,58,46,56,31,94,46,73,45,36,52,49,43,48,45,52,48,53,51,51,53,52,51,49,38,54,49,45,32,48,54,47,47,37,53,74,76,50,49,66,28,63,72,41,48,52,45,56,62,42,43,48,61,52,56,51,46,49,56,50,50,51,41,48,26,46,36,61,75,48,66,90,59,45,68,62,49,49,53,53,49,54,51,48,51,51,37,50,52,51,40,59,72,45,23,37,58,87,44,76,82,50,69,67,53,35,49,52,38,24,40,52,20,49,37,50,51,53,48,41,43,69,68,49,34,42,52,20,53,74,65,61,69,39,54,70,70,52,29,52,51,47,48,54,49,46,50,29,28,48,51,38,31,50,54,35,47,50,52,50,50,51,52,55,73,73,44,92,72,52,71,66,54,53,51,53,49,51,51,53,51,50,51,43,50,50,51,38,52,50,51,49,54,54,59,71,71,108